Protein AF-A0A381Q030-F1 (afdb_monomer_lite)

Secondary structure (DSSP, 8-state):
----------------HHHHHHHHHHHHHHHHHHHHTHHHHHHHHHHHHHTTS--HHHHHHHS-HHHHHHHHHHHHHHHHHHT-SSHHHHHHHHHHHHHHHHHH-TT-EEEEEEEEEEEEEE-TTS-EEEEEEE-------TT----S-S---EEE--S-TTTTTTT--SB-TTSHHHHHHTT--TT-EEEEEEEE-EETTTEE-B--SSHHHHHHS-EEEEEEEEEEE----TT------PPP-----------------------------------EEEEES-SSEEESS-----HHHHHHHHHHHHHHHHHS--HHHHTTSSTT-EEEEEEEEEETTS-EEEEEEEEEES--HHHHHHHHHHHHS-PPPPPPTT--SSEEEEEEEEEEPP-GGG-HHHHHHHHHHHHTS-TTS-TT-----HHHHHHHHHHHHHHHHHHHHHHHHHHHHHT--TTS---TT--EEEEEEE-TTS-EEEEEEEE--S-HHHHHHHHHHHHH---PPPPGGG--SSPEEEEEEEE-

Radius of gyration: 33.46 Å; chains: 1; bounding box: 80×131×88 Å

Organism: NCBI:txid408172

Structure (mmCIF, N/CA/C/O backbone):
data_AF-A0A381Q030-F1
#
_entry.id   AF-A0A381Q030-F1
#
loop_
_atom_site.group_PDB
_atom_site.id
_atom_site.type_symbol
_atom_site.label_atom_id
_atom_site.label_alt_id
_atom_site.label_comp_id
_atom_site.label_asym_id
_atom_site.label_entity_id
_atom_site.label_seq_id
_atom_site.pdbx_PDB_ins_code
_atom_site.Cartn_x
_atom_site.Cartn_y
_atom_site.Cartn_z
_atom_site.occupancy
_atom_site.B_iso_or_equiv
_atom_site.auth_seq_id
_atom_site.auth_comp_id
_atom_site.auth_asym_id
_atom_site.auth_atom_id
_atom_site.pdbx_PDB_model_num
ATOM 1 N N . MET A 1 1 ? -40.659 -75.812 -49.552 1.00 35.00 1 MET A N 1
ATOM 2 C CA . MET A 1 1 ? -40.610 -76.811 -48.465 1.00 35.00 1 MET A CA 1
ATOM 3 C C . MET A 1 1 ? -40.720 -76.026 -47.161 1.00 35.00 1 MET A C 1
ATOM 5 O O . MET A 1 1 ? -39.861 -75.187 -46.950 1.00 35.00 1 MET A O 1
ATOM 9 N N . ILE A 1 2 ? -41.803 -76.249 -46.395 1.00 38.03 2 ILE A N 1
ATOM 10 C CA . ILE A 1 2 ? -42.141 -75.685 -45.058 1.00 38.03 2 ILE A CA 1
ATOM 11 C C . ILE A 1 2 ? -42.403 -74.155 -45.053 1.00 38.03 2 ILE A C 1
ATOM 13 O O . ILE A 1 2 ? -41.467 -73.373 -45.083 1.00 38.03 2 ILE A O 1
ATOM 17 N N . ILE A 1 3 ? -43.627 -73.691 -45.356 1.00 32.59 3 ILE A N 1
ATOM 18 C CA . ILE A 1 3 ? -44.826 -73.417 -44.505 1.00 32.59 3 ILE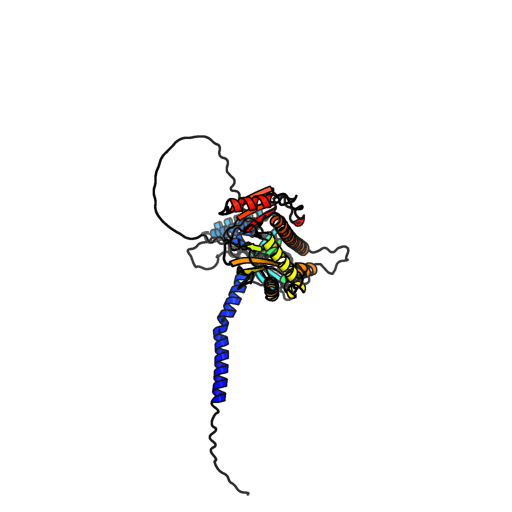 A CA 1
ATOM 19 C C . ILE A 1 3 ? -44.763 -72.057 -43.747 1.00 32.59 3 ILE A C 1
ATOM 21 O O . ILE A 1 3 ? -43.707 -71.731 -43.218 1.00 32.59 3 ILE A O 1
ATOM 25 N N . PRO A 1 4 ? -45.864 -71.259 -43.730 1.00 54.75 4 PRO A N 1
ATOM 26 C CA . PRO A 1 4 ? -45.884 -69.793 -43.578 1.00 54.75 4 PRO A CA 1
ATOM 27 C C . PRO A 1 4 ? -46.694 -69.289 -42.344 1.00 54.75 4 PRO A C 1
ATOM 29 O O . PRO A 1 4 ? -47.026 -70.085 -41.473 1.00 54.75 4 PRO A O 1
ATOM 32 N N . ALA A 1 5 ? -47.076 -67.995 -42.369 1.00 33.03 5 ALA A N 1
ATOM 33 C CA . ALA A 1 5 ? -47.870 -67.181 -41.412 1.00 33.03 5 ALA A CA 1
ATOM 34 C C . ALA A 1 5 ? -47.012 -66.495 -40.326 1.00 33.03 5 ALA A C 1
ATOM 36 O O . ALA A 1 5 ? -46.031 -67.060 -39.875 1.00 33.03 5 ALA A O 1
ATOM 37 N N . GLU A 1 6 ? -47.207 -65.235 -39.926 1.00 31.41 6 GLU A N 1
ATOM 38 C CA . GLU A 1 6 ? -48.436 -64.528 -39.528 1.00 31.41 6 GLU A CA 1
ATOM 39 C C . GLU A 1 6 ? -48.067 -63.022 -39.431 1.00 31.41 6 GLU A C 1
ATOM 41 O O . GLU A 1 6 ? -46.980 -62.666 -38.986 1.00 31.41 6 GLU A O 1
ATOM 46 N N . ASP A 1 7 ? -48.768 -62.124 -40.115 1.00 32.69 7 ASP A N 1
ATOM 47 C CA . ASP A 1 7 ? -49.902 -61.327 -39.625 1.00 32.69 7 ASP A CA 1
ATOM 48 C C . ASP A 1 7 ? -49.523 -60.013 -38.906 1.00 32.69 7 ASP A C 1
ATOM 50 O O . ASP A 1 7 ? -48.675 -59.921 -38.017 1.00 32.69 7 ASP A O 1
ATOM 54 N N . LYS A 1 8 ? -50.170 -58.944 -39.370 1.00 38.50 8 LYS A N 1
ATOM 55 C CA . LYS A 1 8 ? -49.974 -57.555 -38.963 1.00 38.50 8 LYS A CA 1
ATOM 56 C C . LYS A 1 8 ? -50.660 -57.325 -37.620 1.00 38.50 8 LYS A C 1
ATOM 58 O O . LYS A 1 8 ? -51.885 -57.338 -37.547 1.00 38.50 8 LYS A O 1
ATOM 63 N N . LYS A 1 9 ? -49.910 -56.915 -36.593 1.00 33.94 9 LYS A N 1
ATOM 64 C CA . LYS A 1 9 ? -50.495 -56.237 -35.425 1.00 33.94 9 LYS A CA 1
ATOM 65 C C . LYS A 1 9 ? -49.840 -54.885 -35.164 1.00 33.94 9 LYS A C 1
ATOM 67 O O . LYS A 1 9 ? -48.724 -54.767 -34.674 1.00 33.94 9 LYS A O 1
ATOM 72 N N . LYS A 1 10 ? -50.609 -53.857 -35.516 1.00 38.59 10 LYS A N 1
ATOM 73 C CA . LYS A 1 10 ? -50.442 -52.439 -35.199 1.00 38.59 10 LYS A CA 1
ATOM 74 C C . LYS A 1 10 ? -50.415 -52.283 -33.671 1.00 38.59 10 LYS A C 1
ATOM 76 O O . LYS A 1 10 ? -51.416 -52.573 -33.019 1.00 38.59 10 LYS A O 1
ATOM 81 N N . LYS A 1 11 ? -49.291 -51.841 -33.101 1.00 33.16 11 LYS A N 1
ATOM 82 C CA . LYS A 1 11 ? -49.196 -51.432 -31.692 1.00 33.16 11 LYS A CA 1
ATOM 83 C C . LYS A 1 11 ? -48.883 -49.940 -31.661 1.00 33.16 11 LYS A C 1
ATOM 85 O O . LYS A 1 11 ? -47.796 -49.513 -32.027 1.00 33.16 11 LYS A O 1
ATOM 90 N N . THR A 1 12 ? -49.897 -49.158 -31.318 1.00 38.28 12 THR A N 1
ATOM 91 C CA . THR A 1 12 ? -49.814 -47.721 -31.073 1.00 38.28 12 THR A CA 1
ATOM 92 C C . THR A 1 12 ? -49.020 -47.518 -29.785 1.00 38.28 12 THR A C 1
ATOM 94 O O . THR A 1 12 ? -49.489 -47.898 -28.714 1.00 38.28 12 THR A O 1
ATOM 97 N N . GLU A 1 13 ? -47.809 -46.981 -29.884 1.00 39.38 13 GLU A N 1
ATOM 98 C CA . GLU A 1 13 ? -46.992 -46.637 -28.722 1.00 39.38 13 GLU A CA 1
ATOM 99 C C . GLU A 1 13 ? -47.343 -45.206 -28.297 1.00 39.38 13 GLU A C 1
ATOM 101 O O . GLU A 1 13 ? -47.098 -44.234 -29.013 1.00 39.38 13 GLU A O 1
ATOM 106 N N . ILE A 1 14 ? -48.035 -45.091 -27.164 1.00 41.75 14 ILE A N 1
ATOM 107 C CA . ILE A 1 14 ? -48.399 -43.818 -26.544 1.00 41.75 14 ILE A CA 1
ATOM 108 C C . ILE A 1 14 ? -47.114 -43.244 -25.946 1.00 41.75 14 ILE A C 1
ATOM 110 O O . ILE A 1 14 ? -46.619 -43.732 -24.934 1.00 41.75 14 ILE A O 1
ATOM 114 N N . MET A 1 15 ? -46.558 -42.233 -26.610 1.00 41.88 15 MET A N 1
ATOM 115 C CA . MET A 1 15 ? -45.352 -41.538 -26.174 1.00 41.88 15 MET A CA 1
ATOM 116 C C . MET A 1 15 ? -45.624 -40.815 -24.846 1.00 41.88 15 MET A C 1
ATOM 118 O O . MET A 1 15 ? -46.504 -39.957 -24.755 1.00 41.88 15 MET A O 1
ATOM 122 N N . ASP A 1 16 ? -44.880 -41.197 -23.810 1.00 49.66 16 ASP A N 1
ATOM 123 C CA . ASP A 1 16 ? -45.027 -40.719 -22.438 1.00 49.66 16 ASP A CA 1
ATOM 124 C C . ASP A 1 16 ? -44.691 -39.217 -22.338 1.00 49.66 16 ASP A C 1
ATOM 126 O O . ASP A 1 16 ? -43.534 -38.790 -22.249 1.00 49.66 16 ASP A O 1
ATOM 130 N N . THR A 1 17 ? -45.737 -38.389 -22.390 1.00 50.97 17 THR A N 1
ATOM 131 C CA . THR A 1 17 ? -45.658 -36.915 -22.380 1.00 50.97 17 THR A CA 1
ATOM 132 C C . THR A 1 17 ? -44.972 -36.344 -21.134 1.00 50.97 17 THR A C 1
ATOM 134 O O . THR A 1 17 ? -44.535 -35.191 -21.133 1.00 50.97 17 THR A O 1
ATOM 137 N N . THR A 1 18 ? -44.830 -37.146 -20.080 1.00 53.47 18 THR A N 1
ATOM 138 C CA . THR A 1 18 ? -44.188 -36.772 -18.818 1.00 53.47 18 THR A CA 1
ATOM 139 C C . THR A 1 18 ? -42.663 -36.721 -18.936 1.00 53.47 18 THR A C 1
ATOM 141 O O . THR A 1 18 ? -42.027 -35.845 -18.344 1.00 53.47 18 THR A O 1
ATOM 144 N N . SER A 1 19 ? -42.072 -37.604 -19.747 1.00 52.31 19 SER A N 1
ATOM 145 C CA . SER A 1 19 ? -40.623 -37.645 -19.992 1.00 52.31 19 SER A CA 1
ATOM 146 C C . SER A 1 19 ? -40.177 -36.499 -20.905 1.00 52.31 19 SER A C 1
ATOM 148 O O . SER A 1 19 ? -39.221 -35.786 -20.597 1.00 52.31 19 SER A O 1
ATOM 150 N N . LEU A 1 20 ? -40.956 -36.215 -21.957 1.00 59.31 20 LEU A N 1
ATOM 151 C CA . LEU A 1 20 ? -40.690 -35.091 -22.862 1.00 59.31 20 LEU A CA 1
ATOM 152 C C . LEU A 1 20 ? -40.740 -33.736 -22.139 1.00 59.31 20 LEU A C 1
ATOM 154 O O . LEU A 1 20 ? -39.894 -32.879 -22.384 1.00 59.31 20 LEU A O 1
ATOM 158 N N . LYS A 1 21 ? -41.688 -33.548 -21.210 1.00 60.94 21 LYS A N 1
ATOM 159 C CA . LYS A 1 21 ? -41.791 -32.317 -20.406 1.00 60.94 21 LYS A CA 1
ATOM 160 C C . LYS A 1 21 ? -40.601 -32.128 -19.466 1.00 60.94 21 LYS A C 1
ATOM 162 O O . LYS A 1 21 ? -40.145 -31.000 -19.311 1.00 60.94 21 LYS A O 1
ATOM 167 N N . LYS A 1 22 ? -40.073 -33.206 -18.871 1.00 61.47 22 LYS A N 1
ATOM 168 C CA . LYS A 1 22 ? -38.863 -33.137 -18.032 1.00 61.47 22 LYS A CA 1
ATOM 169 C C . LYS A 1 22 ? -37.634 -32.762 -18.851 1.00 61.47 22 LYS A C 1
ATOM 171 O O . LYS A 1 22 ? -36.909 -31.867 -18.435 1.00 61.47 22 LYS A O 1
ATOM 176 N N . ILE A 1 23 ? -37.454 -33.377 -20.021 1.00 70.19 23 ILE A N 1
ATOM 177 C CA . ILE A 1 23 ? -36.337 -33.070 -20.926 1.00 70.19 23 ILE A CA 1
ATOM 178 C C . ILE A 1 23 ? -36.412 -31.606 -21.374 1.00 70.19 23 ILE A C 1
ATOM 180 O O . ILE A 1 23 ? -35.424 -30.882 -21.258 1.00 70.19 23 ILE A O 1
ATOM 184 N N . PHE A 1 24 ? -37.599 -31.138 -21.772 1.00 71.38 24 PHE A N 1
ATOM 185 C CA . PHE A 1 24 ? -37.810 -29.753 -22.196 1.00 71.38 24 PHE A CA 1
ATOM 186 C C . PHE A 1 24 ? -37.561 -28.745 -21.063 1.00 71.38 24 PHE A C 1
ATOM 188 O O . PHE A 1 24 ? -36.933 -27.709 -21.278 1.00 71.38 24 PHE A O 1
ATOM 195 N N . LEU A 1 25 ? -37.990 -29.066 -19.836 1.00 70.81 25 LEU A N 1
ATOM 196 C CA . LEU A 1 25 ? -37.744 -28.230 -18.661 1.00 70.81 25 LEU A CA 1
ATOM 197 C C . LEU A 1 25 ? -36.251 -28.182 -18.313 1.00 70.81 25 LEU A C 1
ATOM 199 O O . LEU A 1 25 ? -35.738 -27.105 -18.029 1.00 70.81 25 LEU A O 1
ATOM 203 N N . THR A 1 26 ? -35.531 -29.307 -18.397 1.00 68.25 26 THR A N 1
ATOM 204 C CA . THR A 1 26 ? -34.079 -29.341 -18.154 1.00 68.25 26 THR A CA 1
ATOM 205 C C . THR A 1 26 ? -33.288 -28.574 -19.208 1.00 68.25 26 THR A C 1
ATOM 207 O O . THR A 1 26 ? -32.360 -27.850 -18.853 1.00 68.25 26 THR A O 1
ATOM 210 N N . THR A 1 27 ? -33.675 -28.655 -20.486 1.00 71.31 27 THR A N 1
ATOM 211 C CA . THR A 1 27 ? -33.034 -27.873 -21.553 1.00 71.31 27 THR A CA 1
ATOM 212 C C . THR A 1 27 ? -33.330 -26.383 -21.419 1.00 71.31 27 THR A C 1
ATOM 214 O O . THR A 1 27 ? -32.440 -25.571 -21.646 1.00 71.31 27 THR A O 1
ATOM 217 N N . LEU A 1 28 ? -34.541 -26.013 -20.989 1.00 69.62 28 LEU A N 1
ATOM 218 C CA . LEU A 1 28 ? -34.912 -24.619 -20.739 1.00 69.62 28 LEU A CA 1
ATOM 219 C C . LEU A 1 28 ? -34.155 -24.039 -19.534 1.00 69.62 28 LEU A C 1
ATOM 221 O O . LEU A 1 28 ? -33.728 -22.890 -19.579 1.00 69.62 28 LEU A O 1
ATOM 225 N N . LEU A 1 29 ? -33.938 -24.837 -18.483 1.00 64.69 29 LEU A N 1
ATOM 226 C CA . LEU A 1 29 ? -33.184 -24.420 -17.297 1.00 64.69 29 LEU A CA 1
ATOM 227 C C . LEU A 1 29 ? -31.695 -24.222 -17.616 1.00 64.69 29 LEU A C 1
ATOM 229 O O . LEU A 1 29 ? -31.119 -23.212 -17.221 1.00 64.69 29 LEU A O 1
ATOM 233 N N . LEU A 1 30 ? -31.101 -25.125 -18.404 1.00 61.66 30 LEU A N 1
ATOM 234 C CA . LEU A 1 30 ? -29.734 -24.988 -18.922 1.00 61.66 30 LEU A CA 1
ATOM 235 C C . LEU A 1 30 ? -29.584 -23.755 -19.824 1.00 61.66 30 LEU A C 1
ATOM 237 O O . LEU A 1 30 ? -28.620 -23.007 -19.675 1.00 61.66 30 LEU A O 1
ATOM 241 N N . LEU A 1 31 ? -30.552 -23.494 -20.709 1.00 59.19 31 LEU A N 1
ATOM 242 C CA . LEU A 1 31 ? -30.544 -22.304 -21.565 1.00 59.19 31 LEU A CA 1
ATOM 243 C C . LEU A 1 31 ? -30.698 -21.010 -20.742 1.00 59.19 31 LEU A C 1
ATOM 245 O O . LEU A 1 31 ? -29.995 -20.036 -20.999 1.00 59.19 31 LEU A O 1
ATOM 249 N N . CYS A 1 32 ? -31.546 -21.008 -19.706 1.00 54.78 32 CYS A N 1
ATOM 250 C CA . CYS A 1 32 ? -31.659 -19.892 -18.761 1.00 54.78 32 CYS A CA 1
ATOM 251 C C . CYS A 1 32 ? -30.355 -19.649 -17.990 1.00 54.78 32 CYS A C 1
ATOM 253 O O . CYS A 1 32 ? -29.989 -18.494 -17.797 1.00 54.78 32 CYS A O 1
ATOM 255 N N . CYS A 1 33 ? -29.611 -20.690 -17.603 1.00 55.38 33 CYS A N 1
ATOM 256 C CA . CYS A 1 33 ? -28.286 -20.512 -17.004 1.00 55.38 33 CYS A CA 1
ATOM 257 C C . CYS A 1 33 ? -27.315 -19.822 -17.979 1.00 55.38 33 CYS A C 1
ATOM 259 O O . CYS A 1 33 ? -26.654 -18.867 -17.591 1.00 55.38 33 CYS A O 1
ATOM 261 N N . PHE A 1 34 ? -27.290 -20.196 -19.262 1.00 52.28 34 PHE A N 1
ATOM 262 C CA . PHE A 1 34 ? -26.419 -19.534 -20.247 1.00 52.28 34 PHE A CA 1
ATOM 263 C C . PHE A 1 34 ? -26.822 -18.085 -20.574 1.00 52.28 34 PHE A C 1
ATOM 265 O O . PHE A 1 34 ? -25.953 -17.277 -20.897 1.00 52.28 34 PHE A O 1
ATOM 272 N N . VAL A 1 35 ? -28.107 -17.729 -20.457 1.00 53.53 35 VAL A N 1
ATOM 273 C CA . VAL A 1 35 ? -28.606 -16.367 -20.737 1.00 53.53 35 VAL A CA 1
ATOM 274 C C . VAL A 1 35 ? -28.556 -15.449 -19.501 1.00 53.53 35 VAL A C 1
ATOM 276 O O . VAL A 1 35 ? -28.400 -14.241 -19.663 1.00 53.53 35 VAL A O 1
ATOM 279 N N . PHE A 1 36 ? -28.608 -15.987 -18.273 1.00 42.50 36 PHE A N 1
ATOM 280 C CA . PHE A 1 36 ? -28.546 -15.202 -17.023 1.00 42.50 36 PHE A CA 1
ATOM 281 C C . PHE A 1 36 ? -27.178 -15.207 -16.311 1.00 42.50 36 PHE A C 1
ATOM 283 O O . PHE A 1 36 ? -26.940 -14.359 -15.451 1.00 42.50 36 PHE A O 1
ATOM 290 N N . SER A 1 37 ? -26.235 -16.075 -16.689 1.00 45.44 37 SER A N 1
ATOM 291 C CA . SER A 1 37 ? -24.840 -16.009 -16.218 1.00 45.44 37 SER A CA 1
ATOM 292 C C . SER A 1 37 ? -23.950 -14.876 -16.776 1.00 45.44 37 SER A C 1
ATOM 294 O O . SER A 1 37 ? -22.937 -14.600 -16.124 1.00 45.44 37 SER A O 1
ATOM 296 N N . PRO A 1 38 ? -24.257 -14.156 -17.883 1.00 45.09 38 PRO A N 1
ATOM 297 C CA . PRO A 1 38 ? -23.386 -13.079 -18.356 1.00 45.09 38 PRO A CA 1
ATOM 298 C C . PRO A 1 38 ? -23.269 -11.922 -17.366 1.00 45.09 38 PRO A C 1
ATOM 300 O O . PRO A 1 38 ? -22.226 -11.291 -17.325 1.00 45.09 38 PRO A O 1
ATOM 303 N N . ALA A 1 39 ? -24.295 -11.657 -16.548 1.00 41.22 39 ALA A N 1
ATOM 304 C CA . ALA A 1 39 ? -24.304 -10.519 -15.624 1.00 41.22 39 ALA A CA 1
ATOM 305 C C . ALA A 1 39 ? -23.405 -10.730 -14.389 1.00 41.22 39 ALA A C 1
ATOM 307 O O . ALA A 1 39 ? -22.778 -9.791 -13.903 1.00 41.22 39 ALA A O 1
ATOM 308 N N . ALA A 1 40 ? -23.301 -11.968 -13.896 1.00 37.62 40 ALA A N 1
ATOM 309 C CA . ALA A 1 40 ? -22.410 -12.300 -12.783 1.00 37.62 40 ALA A CA 1
ATOM 310 C C . ALA A 1 40 ? -20.948 -12.403 -13.248 1.00 37.62 40 ALA A C 1
ATOM 312 O O . ALA A 1 40 ? -20.040 -11.933 -12.561 1.00 37.62 40 ALA A O 1
ATOM 313 N N . TRP A 1 41 ? -20.715 -12.955 -14.446 1.00 31.92 41 TRP A N 1
ATOM 314 C CA . TRP A 1 41 ? -19.385 -12.973 -15.060 1.00 31.92 41 TRP A CA 1
ATOM 315 C C . TRP A 1 41 ? -18.940 -11.590 -15.542 1.00 31.92 41 TRP A C 1
ATOM 317 O O . TRP A 1 41 ? -17.767 -11.270 -15.383 1.00 31.92 41 TRP A O 1
ATOM 327 N N . SER A 1 42 ? -19.839 -10.732 -16.037 1.00 36.12 42 SER A N 1
ATOM 328 C CA . SER A 1 42 ? -19.496 -9.355 -16.413 1.00 36.12 42 SER A CA 1
ATOM 329 C C . SER A 1 42 ? -19.153 -8.504 -15.197 1.00 36.12 42 SER A C 1
ATOM 331 O O . SER A 1 42 ? -18.186 -7.759 -15.254 1.00 36.12 42 SER A O 1
ATOM 333 N N . GLN A 1 43 ? -19.850 -8.658 -14.067 1.00 37.09 43 GLN A N 1
ATOM 334 C CA . GLN A 1 43 ? -19.494 -7.960 -12.825 1.00 37.09 43 GLN A CA 1
ATOM 335 C C . GLN A 1 43 ? -18.164 -8.442 -12.235 1.00 37.09 43 GLN A C 1
ATOM 337 O O . GLN A 1 43 ? -17.416 -7.643 -11.669 1.00 37.09 43 GLN A O 1
ATOM 342 N N . GLN A 1 44 ? -17.845 -9.732 -12.361 1.00 32.50 44 GLN A N 1
ATOM 343 C CA . GLN A 1 44 ? -16.572 -10.282 -11.894 1.00 32.50 44 GLN A CA 1
ATOM 344 C C . GLN A 1 44 ? -15.411 -9.900 -12.826 1.00 32.50 44 GLN A C 1
ATOM 346 O O . GLN A 1 44 ? -14.335 -9.565 -12.330 1.00 32.50 44 GLN A O 1
ATOM 351 N N . LEU A 1 45 ? -15.654 -9.845 -14.142 1.00 31.61 45 LEU A N 1
ATOM 352 C CA . LEU A 1 45 ? -14.711 -9.344 -15.145 1.00 31.61 45 LEU A CA 1
ATOM 353 C C . LEU A 1 45 ? -14.514 -7.825 -15.019 1.00 31.61 45 LEU A C 1
ATOM 355 O O . LEU A 1 45 ? -13.390 -7.349 -15.072 1.00 31.61 45 LEU A O 1
ATOM 359 N N . GLU A 1 46 ? -15.567 -7.048 -14.758 1.00 31.16 46 GLU A N 1
ATOM 360 C CA . GLU A 1 46 ? -15.456 -5.615 -14.460 1.00 31.16 46 GLU A CA 1
ATOM 361 C C . GLU A 1 46 ? -14.688 -5.364 -13.160 1.00 31.16 46 GLU A C 1
ATOM 363 O O . GLU A 1 46 ? -13.876 -4.443 -13.107 1.00 31.16 46 GLU A O 1
ATOM 368 N N . LYS A 1 47 ? -14.892 -6.177 -12.114 1.00 32.06 47 LYS A N 1
ATOM 369 C CA . LYS A 1 47 ? -14.111 -6.083 -10.868 1.00 32.06 47 LYS A CA 1
ATOM 370 C C . LYS A 1 47 ? -12.648 -6.492 -11.067 1.00 32.06 47 LYS A C 1
ATOM 372 O O . LYS A 1 47 ? -11.774 -5.858 -10.477 1.00 32.06 47 LYS A O 1
ATOM 377 N N . SER A 1 48 ? -12.352 -7.495 -11.899 1.00 32.78 48 SER A N 1
ATOM 378 C CA . SER A 1 48 ? -10.967 -7.879 -12.216 1.00 32.78 48 SER A CA 1
ATOM 379 C C . SER A 1 48 ? -10.277 -6.873 -13.139 1.00 32.78 48 SER A C 1
ATOM 381 O O . SER A 1 48 ? -9.107 -6.571 -12.933 1.00 32.78 48 SER A O 1
ATOM 383 N N . VAL A 1 49 ? -10.996 -6.289 -14.102 1.00 33.22 49 VAL A N 1
ATOM 384 C CA . VAL A 1 49 ? -10.479 -5.253 -15.013 1.00 33.22 49 VAL A CA 1
ATOM 385 C C . VAL A 1 49 ? -10.297 -3.917 -14.282 1.00 33.22 49 VAL A C 1
ATOM 387 O O . VAL A 1 49 ? -9.278 -3.256 -14.479 1.00 33.22 49 VAL A O 1
ATOM 390 N N . ARG A 1 50 ? -11.188 -3.542 -13.350 1.00 34.62 50 ARG A N 1
ATOM 391 C CA . ARG A 1 50 ? -10.965 -2.382 -12.460 1.00 34.62 50 ARG A CA 1
ATOM 392 C C . ARG A 1 50 ? -9.754 -2.570 -11.545 1.00 34.62 50 ARG A C 1
ATOM 394 O O . ARG A 1 50 ? -9.056 -1.600 -11.287 1.00 34.62 50 ARG A O 1
ATOM 401 N N . LYS A 1 51 ? -9.434 -3.803 -11.128 1.00 40.75 51 LYS A N 1
ATOM 402 C CA . LYS A 1 51 ? -8.177 -4.107 -10.414 1.00 40.75 51 LYS A CA 1
ATOM 403 C C . LYS A 1 51 ? -6.914 -3.848 -11.253 1.00 40.75 51 LYS A C 1
ATOM 405 O O . LYS A 1 51 ? -5.846 -3.697 -10.673 1.00 40.75 51 LYS A O 1
ATOM 410 N N . THR A 1 52 ? -7.024 -3.777 -12.585 1.00 45.97 52 THR A N 1
ATOM 411 C CA . THR A 1 52 ? -5.883 -3.556 -13.498 1.00 45.97 52 THR A CA 1
ATOM 412 C C . THR A 1 52 ? -5.714 -2.118 -13.982 1.00 45.97 52 THR A C 1
ATOM 414 O O . THR A 1 52 ? -4.680 -1.808 -14.561 1.00 45.97 52 THR A O 1
ATOM 417 N N . ASN A 1 53 ? -6.675 -1.223 -13.739 1.00 56.25 53 ASN A N 1
ATOM 418 C CA . ASN A 1 53 ? -6.570 0.182 -14.134 1.00 56.25 53 ASN A CA 1
ATOM 419 C C . ASN A 1 53 ? -6.769 1.074 -12.915 1.00 56.25 53 ASN A C 1
ATOM 421 O O . ASN A 1 53 ? -7.885 1.279 -12.443 1.00 56.25 53 ASN A O 1
ATOM 425 N N . TYR A 1 54 ? -5.658 1.591 -12.404 1.00 63.94 54 TYR A N 1
ATOM 426 C CA . TYR A 1 54 ? -5.661 2.529 -11.294 1.00 63.94 54 TYR A CA 1
ATOM 427 C C . TYR A 1 54 ? -6.235 3.884 -11.711 1.00 63.94 54 TYR A C 1
ATOM 429 O O . TYR A 1 54 ? -6.071 4.306 -12.857 1.00 63.94 54 TYR A O 1
ATOM 437 N N . ALA A 1 55 ? -6.891 4.571 -10.769 1.00 64.00 55 ALA A N 1
ATOM 438 C CA . ALA A 1 55 ? -7.421 5.904 -11.021 1.00 64.00 55 ALA A CA 1
ATOM 439 C C . ALA A 1 55 ? -6.278 6.868 -11.423 1.00 64.00 55 ALA A C 1
ATOM 441 O O . ALA A 1 55 ? -5.183 6.783 -10.842 1.00 64.00 55 ALA A O 1
ATOM 442 N N . PRO A 1 56 ? -6.495 7.769 -12.403 1.00 66.69 56 PRO A N 1
ATOM 443 C CA . PRO A 1 56 ? -5.450 8.647 -12.933 1.00 66.69 56 PRO A CA 1
ATOM 444 C C . PRO A 1 56 ? -4.755 9.487 -11.856 1.00 66.69 56 PRO A C 1
ATOM 446 O O . PRO A 1 56 ? -3.551 9.735 -11.943 1.00 66.69 56 PRO A O 1
ATOM 449 N N . GLU A 1 57 ? -5.481 9.887 -10.811 1.00 64.25 57 GLU A N 1
ATOM 450 C CA . GLU A 1 57 ? -4.957 10.682 -9.700 1.00 64.25 57 GLU A CA 1
ATOM 451 C C . GLU A 1 57 ? -3.929 9.906 -8.869 1.00 64.25 57 GLU A C 1
ATOM 453 O O . GLU A 1 57 ? -2.924 10.476 -8.438 1.00 64.25 57 GLU A O 1
ATOM 458 N N . ILE A 1 58 ? -4.139 8.600 -8.676 1.00 65.75 58 ILE A N 1
ATOM 459 C CA . ILE A 1 58 ? -3.214 7.756 -7.910 1.00 65.75 58 ILE A CA 1
ATOM 460 C C . ILE A 1 58 ? -1.931 7.537 -8.699 1.00 65.75 58 ILE A C 1
ATOM 462 O O . ILE A 1 58 ? -0.835 7.716 -8.168 1.00 65.75 58 ILE A O 1
ATOM 466 N N . LEU A 1 59 ? -2.066 7.197 -9.984 1.00 70.56 59 LEU A N 1
ATOM 467 C CA . LEU A 1 59 ? -0.921 7.045 -10.877 1.00 70.56 59 LEU A CA 1
ATOM 468 C C . LEU A 1 59 ? -0.116 8.345 -10.918 1.00 70.56 59 LEU A C 1
ATOM 470 O O . LEU A 1 59 ? 1.103 8.320 -10.763 1.00 70.56 59 LEU A O 1
ATOM 474 N N . ARG A 1 60 ? -0.791 9.494 -11.006 1.00 70.31 60 ARG A N 1
ATOM 475 C CA . ARG A 1 60 ? -0.158 10.816 -10.957 1.00 70.31 60 ARG A CA 1
ATOM 476 C C . ARG A 1 60 ? 0.629 11.070 -9.675 1.00 70.31 60 ARG A C 1
ATOM 478 O O . ARG A 1 60 ? 1.680 11.700 -9.746 1.00 70.31 60 ARG A O 1
ATOM 485 N N . ALA A 1 61 ? 0.135 10.614 -8.528 1.00 67.12 61 ALA A N 1
ATOM 486 C CA . ALA A 1 61 ? 0.833 10.760 -7.253 1.00 67.12 61 ALA A CA 1
ATOM 487 C C . ALA A 1 61 ? 2.074 9.858 -7.147 1.00 67.12 61 ALA A C 1
ATOM 489 O O . ALA A 1 61 ? 3.025 10.200 -6.445 1.00 67.12 61 ALA A O 1
ATOM 490 N N . MET A 1 62 ? 2.069 8.713 -7.834 1.00 75.19 62 MET A N 1
ATOM 491 C CA . MET A 1 62 ? 3.141 7.722 -7.749 1.00 75.19 62 MET A CA 1
ATOM 492 C C . MET A 1 62 ? 4.232 7.902 -8.816 1.00 75.19 62 MET A C 1
ATOM 494 O O . MET A 1 62 ? 5.376 7.512 -8.583 1.00 75.19 62 MET A O 1
ATOM 498 N N . ILE A 1 63 ? 3.911 8.481 -9.979 1.00 83.12 63 ILE A N 1
ATOM 499 C CA . ILE A 1 63 ? 4.886 8.721 -11.052 1.00 83.12 63 ILE A CA 1
ATOM 500 C C . ILE A 1 63 ? 5.988 9.661 -10.552 1.00 83.12 63 ILE A C 1
ATOM 502 O O . ILE A 1 63 ? 5.730 10.755 -10.048 1.00 83.12 63 ILE A O 1
ATOM 506 N N . THR A 1 64 ? 7.244 9.253 -10.734 1.00 84.94 64 THR A N 1
ATOM 507 C CA . THR A 1 64 ? 8.388 10.082 -10.338 1.00 84.94 64 THR A CA 1
ATOM 508 C C . THR A 1 64 ? 8.444 11.374 -11.155 1.00 84.94 64 THR A C 1
ATOM 510 O O . THR A 1 64 ? 8.168 11.377 -12.356 1.00 84.94 64 THR A O 1
ATOM 513 N N . GLU A 1 65 ? 8.888 12.476 -10.538 1.00 83.62 65 GLU A N 1
ATOM 514 C CA . GLU A 1 65 ? 9.036 13.770 -11.228 1.00 83.62 65 GLU A CA 1
ATOM 515 C C . GLU A 1 65 ? 9.891 13.638 -12.499 1.00 83.62 65 GLU A C 1
ATOM 517 O O . GLU A 1 65 ? 9.568 14.198 -13.544 1.00 83.62 65 GLU A O 1
ATOM 522 N N . LYS A 1 66 ? 10.952 12.828 -12.431 1.00 88.50 66 LYS A N 1
ATOM 523 C CA . LYS A 1 66 ? 11.839 12.560 -13.563 1.00 88.50 66 LYS A CA 1
ATOM 524 C C . LYS A 1 66 ? 11.128 11.816 -14.699 1.00 88.50 66 LYS A C 1
ATOM 526 O O . LYS A 1 66 ? 11.278 12.214 -15.851 1.00 88.50 66 LYS A O 1
ATOM 531 N N . GLN A 1 67 ? 10.353 10.771 -14.390 1.00 91.81 67 GLN A N 1
ATOM 532 C CA . GLN A 1 67 ? 9.547 10.060 -15.388 1.00 91.81 67 GLN A CA 1
ATOM 533 C C . GLN A 1 67 ? 8.537 11.006 -16.041 1.00 91.81 67 GLN A C 1
ATOM 535 O O . GLN A 1 67 ? 8.451 11.048 -17.265 1.00 91.81 67 GLN A O 1
ATOM 540 N N . GLN A 1 68 ? 7.824 11.802 -15.243 1.00 88.38 68 GLN A N 1
ATOM 541 C CA . GLN A 1 68 ? 6.821 12.740 -15.742 1.00 88.38 68 GLN A CA 1
ATOM 542 C C . GLN A 1 68 ? 7.428 13.780 -16.693 1.00 88.38 68 GLN A C 1
ATOM 544 O O . GLN A 1 68 ? 6.890 14.003 -17.775 1.00 88.38 68 GLN A O 1
ATOM 549 N N . ILE A 1 69 ? 8.556 14.395 -16.314 1.00 89.62 69 ILE A N 1
ATOM 550 C CA . ILE A 1 69 ? 9.266 15.370 -17.157 1.00 89.62 69 ILE A CA 1
ATOM 551 C C . ILE A 1 69 ? 9.659 14.729 -18.489 1.00 89.62 69 ILE A C 1
ATOM 553 O O . ILE A 1 69 ? 9.396 15.300 -19.543 1.00 89.62 69 ILE A O 1
ATOM 557 N N . ILE A 1 70 ? 10.253 13.534 -18.454 1.00 92.56 70 ILE A N 1
ATOM 558 C CA . ILE A 1 70 ? 10.711 12.862 -19.672 1.00 92.56 70 ILE A CA 1
ATOM 559 C C . ILE A 1 70 ? 9.526 12.492 -20.569 1.00 92.56 70 ILE A C 1
ATOM 561 O O . ILE A 1 70 ? 9.547 12.844 -21.745 1.00 92.56 70 ILE A O 1
ATOM 565 N N . MET A 1 71 ? 8.490 11.837 -20.038 1.00 91.56 71 MET A N 1
ATOM 566 C CA . MET A 1 71 ? 7.343 11.394 -20.844 1.00 91.56 71 MET A CA 1
ATOM 567 C C . MET A 1 71 ? 6.589 12.569 -21.470 1.00 91.56 71 MET A C 1
ATOM 569 O O . MET A 1 71 ? 6.302 12.542 -22.666 1.00 91.56 71 MET A O 1
ATOM 573 N N . ASN A 1 72 ? 6.340 13.633 -20.704 1.00 89.06 72 ASN A N 1
ATOM 574 C CA . ASN A 1 72 ? 5.637 14.809 -21.213 1.00 89.06 72 ASN A CA 1
ATOM 575 C C . ASN A 1 72 ? 6.438 15.512 -22.315 1.00 89.06 72 ASN A C 1
ATOM 577 O O . ASN A 1 72 ? 5.894 15.832 -23.369 1.00 89.06 72 ASN A O 1
ATOM 581 N N . THR A 1 73 ? 7.741 15.717 -22.111 1.00 91.31 73 THR A N 1
ATOM 582 C CA . THR A 1 73 ? 8.578 16.379 -23.117 1.00 91.31 73 THR A CA 1
ATOM 583 C C . THR A 1 73 ? 8.789 15.504 -24.359 1.00 91.31 73 THR A C 1
ATOM 585 O O . THR A 1 73 ? 8.858 16.033 -25.468 1.00 91.31 73 THR A O 1
ATOM 588 N N . LEU A 1 74 ? 8.839 14.172 -24.230 1.00 93.06 74 LEU A N 1
ATOM 589 C CA . LEU A 1 74 ? 8.847 13.286 -25.400 1.00 93.06 74 LEU A CA 1
ATOM 590 C C . LEU A 1 74 ? 7.542 13.395 -26.204 1.00 93.06 74 LEU A C 1
ATOM 592 O O . LEU A 1 74 ? 7.607 13.503 -27.429 1.00 93.06 74 LEU A O 1
ATOM 596 N N . ALA A 1 75 ? 6.386 13.467 -25.537 1.00 90.88 75 ALA A N 1
ATOM 597 C CA . ALA A 1 75 ? 5.102 13.689 -26.202 1.00 90.88 75 ALA A CA 1
ATOM 598 C C . ALA A 1 75 ? 5.054 15.046 -26.934 1.00 90.88 75 ALA A C 1
ATOM 600 O O . ALA A 1 75 ? 4.561 15.136 -28.060 1.00 90.88 75 ALA A O 1
ATOM 601 N N . GLU A 1 76 ? 5.626 16.102 -26.346 1.00 90.81 76 GLU A N 1
ATOM 602 C CA . GLU A 1 76 ? 5.768 17.409 -27.003 1.00 90.81 76 GLU A CA 1
ATOM 603 C C . GLU A 1 76 ? 6.645 17.333 -28.261 1.00 90.81 76 GLU A C 1
ATOM 605 O O . GLU A 1 76 ? 6.292 17.906 -29.298 1.00 90.81 76 GLU A O 1
ATOM 610 N N . PHE A 1 77 ? 7.775 16.617 -28.201 1.00 93.31 77 PHE A N 1
ATOM 611 C CA . PHE A 1 77 ? 8.627 16.401 -29.371 1.00 93.31 77 PHE A CA 1
ATOM 612 C C . PHE A 1 77 ? 7.899 15.625 -30.469 1.00 93.31 77 PHE A C 1
ATOM 614 O O . PHE A 1 77 ? 8.017 16.004 -31.635 1.00 93.31 77 PHE A O 1
ATOM 621 N N . ALA A 1 78 ? 7.124 14.599 -30.119 1.00 91.88 78 ALA A N 1
ATOM 622 C CA . ALA A 1 78 ? 6.323 13.830 -31.067 1.00 91.88 78 ALA A CA 1
ATOM 623 C C . ALA A 1 78 ? 5.268 14.703 -31.765 1.00 91.88 78 ALA A C 1
ATOM 625 O O . ALA A 1 78 ? 5.177 14.711 -32.996 1.00 91.88 78 ALA A O 1
ATOM 626 N N . ALA A 1 79 ? 4.540 15.525 -31.002 1.00 90.69 79 ALA A N 1
ATOM 627 C CA . ALA A 1 79 ? 3.556 16.458 -31.547 1.00 90.69 79 ALA A CA 1
ATOM 628 C C . ALA A 1 79 ? 4.199 17.480 -32.506 1.00 90.69 79 ALA A C 1
ATOM 630 O O . ALA A 1 79 ? 3.714 17.695 -33.621 1.00 90.69 79 ALA A O 1
ATOM 631 N N . GLN A 1 80 ? 5.334 18.072 -32.116 1.00 91.44 80 GLN A N 1
ATOM 632 C CA . GLN A 1 80 ? 6.085 19.005 -32.967 1.00 91.44 80 GLN A CA 1
ATOM 633 C C . GLN A 1 80 ? 6.659 18.320 -34.214 1.00 91.44 80 GLN A C 1
ATOM 635 O O . GLN A 1 80 ? 6.685 18.917 -35.294 1.00 91.44 80 GLN A O 1
ATOM 640 N N . TYR A 1 81 ? 7.111 17.072 -34.086 1.00 92.56 81 TYR A N 1
ATOM 641 C CA . TYR A 1 81 ? 7.622 16.277 -35.199 1.00 92.56 81 TYR A CA 1
ATOM 642 C C . TYR A 1 81 ? 6.520 16.001 -36.222 1.00 92.56 81 TYR A C 1
ATOM 644 O O . TYR A 1 81 ? 6.729 16.220 -37.418 1.00 92.56 81 TYR A O 1
ATOM 652 N N . LYS A 1 82 ? 5.325 15.609 -35.764 1.00 90.44 82 LYS A N 1
ATOM 653 C CA . LYS A 1 82 ? 4.165 15.367 -36.629 1.00 90.44 82 LYS A CA 1
ATOM 654 C C . LYS A 1 82 ? 3.715 16.638 -37.356 1.00 90.44 82 LYS A C 1
ATOM 656 O O . LYS A 1 82 ? 3.466 16.596 -38.558 1.00 90.44 82 LYS A O 1
ATOM 661 N N . ALA A 1 83 ? 3.672 17.772 -36.657 1.00 91.19 83 ALA A N 1
ATOM 662 C CA . ALA A 1 83 ? 3.278 19.063 -37.229 1.00 91.19 83 ALA A CA 1
ATOM 663 C C . ALA A 1 83 ? 4.354 19.708 -38.130 1.00 91.19 83 ALA A C 1
ATOM 665 O O . ALA A 1 83 ? 4.108 20.739 -38.761 1.00 91.19 83 ALA A O 1
ATOM 666 N N . SER A 1 84 ? 5.567 19.147 -38.187 1.00 92.12 84 SER A N 1
ATOM 667 C CA . SER A 1 84 ? 6.675 19.756 -38.921 1.00 92.12 84 SER A CA 1
ATOM 668 C C . SER A 1 84 ? 6.532 19.595 -40.441 1.00 92.12 84 SER A C 1
ATOM 670 O O . SER A 1 84 ? 6.405 18.473 -40.932 1.00 92.12 84 SER A O 1
ATOM 672 N N . PRO A 1 85 ? 6.657 20.690 -41.219 1.00 88.81 85 PRO A N 1
ATOM 673 C CA . PRO A 1 85 ? 6.340 20.700 -42.649 1.00 88.81 85 PRO A CA 1
ATOM 674 C C . PRO A 1 85 ? 7.419 20.079 -43.548 1.00 88.81 85 PRO A C 1
ATOM 676 O O . PRO A 1 85 ? 7.174 19.874 -44.731 1.00 88.81 85 PRO A O 1
ATOM 679 N N . ASN A 1 86 ? 8.635 19.836 -43.039 1.00 92.38 86 ASN A N 1
ATOM 680 C CA . ASN A 1 86 ? 9.738 19.292 -43.835 1.00 92.38 86 ASN A CA 1
ATOM 681 C C . ASN A 1 86 ? 10.723 18.453 -43.002 1.00 92.38 86 ASN A C 1
ATOM 683 O O . ASN A 1 86 ? 10.761 18.546 -41.773 1.00 92.38 86 ASN A O 1
ATOM 687 N N . SER A 1 87 ? 11.535 17.650 -43.695 1.00 91.75 87 SER A N 1
ATOM 688 C CA . SER A 1 87 ? 12.521 16.730 -43.107 1.00 91.75 87 SER A CA 1
ATOM 689 C C . SER A 1 87 ? 13.640 17.440 -42.340 1.00 91.75 87 SER A C 1
ATOM 691 O O . SER A 1 87 ? 14.092 16.946 -41.314 1.00 91.75 87 SER A O 1
ATOM 693 N N . VAL A 1 88 ? 14.053 18.634 -42.770 1.00 93.31 88 VAL A N 1
ATOM 694 C CA . VAL A 1 88 ? 15.124 19.392 -42.101 1.00 93.31 88 VAL A CA 1
ATOM 695 C C . VAL A 1 88 ? 14.692 19.849 -40.702 1.00 93.31 88 VAL A C 1
ATOM 697 O O . VAL A 1 88 ? 15.445 19.714 -39.739 1.00 93.31 88 VAL A O 1
ATOM 700 N N . LYS A 1 89 ? 13.458 20.347 -40.549 1.00 93.38 89 LYS A N 1
ATOM 701 C CA . LYS A 1 89 ? 12.900 20.700 -39.232 1.00 93.38 89 LYS A CA 1
ATOM 702 C C . LYS A 1 89 ? 12.742 19.469 -38.338 1.00 93.38 89 LYS A C 1
ATOM 704 O O . LYS A 1 89 ? 13.080 19.543 -37.159 1.00 93.38 89 LYS A O 1
ATOM 709 N N . LYS A 1 90 ? 12.291 18.349 -38.909 1.00 93.94 90 LYS A N 1
ATOM 710 C CA . LYS A 1 90 ? 12.193 17.048 -38.230 1.00 93.94 90 LYS A CA 1
ATOM 711 C C . LYS A 1 90 ? 13.548 16.580 -37.683 1.00 93.94 90 LYS A C 1
ATOM 713 O O . LYS A 1 90 ? 13.648 16.284 -36.494 1.00 93.94 90 LYS A O 1
ATOM 718 N N . TYR A 1 91 ? 14.605 16.671 -38.489 1.00 93.56 91 TYR A N 1
ATOM 719 C CA . TYR A 1 91 ? 15.976 16.372 -38.069 1.00 93.56 91 TYR A CA 1
ATOM 720 C C . TYR A 1 91 ? 16.441 17.251 -36.894 1.00 93.56 91 TYR A C 1
ATOM 722 O O . TYR A 1 91 ? 16.952 16.746 -35.892 1.00 93.56 91 TYR A O 1
ATOM 730 N N . PHE A 1 92 ? 16.216 18.570 -36.955 1.00 94.38 92 PHE A N 1
ATOM 731 C CA . PHE A 1 92 ? 16.576 19.460 -35.845 1.00 94.38 92 PHE A CA 1
ATOM 732 C C . PHE A 1 92 ? 15.784 19.175 -34.561 1.00 94.38 92 PHE A C 1
ATOM 734 O O . PHE A 1 92 ? 16.323 19.348 -33.467 1.00 94.38 92 PHE A O 1
ATOM 741 N N . LEU A 1 93 ? 14.525 18.740 -34.666 1.00 95.06 93 LEU A N 1
ATOM 742 C CA . LEU A 1 93 ? 13.736 18.315 -33.506 1.00 95.06 93 LEU A CA 1
ATOM 743 C C . LEU A 1 93 ? 14.303 17.040 -32.876 1.00 95.06 93 LEU A C 1
ATOM 745 O O . LEU A 1 93 ? 14.464 17.003 -31.657 1.00 95.06 93 LEU A O 1
ATOM 749 N N . ARG A 1 94 ? 14.694 16.049 -33.685 1.00 95.06 94 ARG A N 1
ATOM 750 C CA . ARG A 1 94 ? 15.359 14.827 -33.202 1.00 95.06 94 ARG A CA 1
ATOM 751 C C . ARG A 1 94 ? 16.655 15.139 -32.450 1.00 95.06 94 ARG A C 1
ATOM 753 O O . ARG A 1 94 ? 16.856 14.657 -31.340 1.00 95.06 94 ARG A O 1
ATOM 760 N N . GLN A 1 95 ? 17.472 16.053 -32.976 1.00 95.00 95 GLN A N 1
ATOM 761 C CA . GLN A 1 95 ? 18.694 16.531 -32.309 1.00 95.00 95 GLN A CA 1
ATOM 762 C C . GLN A 1 95 ? 18.414 17.234 -30.968 1.00 95.00 95 GLN A C 1
ATOM 764 O O . GLN A 1 95 ? 19.160 17.073 -30.000 1.00 95.00 95 GLN A O 1
ATOM 769 N N . LYS A 1 96 ? 17.331 18.016 -30.874 1.00 96.12 96 LYS A N 1
ATOM 770 C CA . LYS A 1 96 ? 16.913 18.634 -29.602 1.00 96.12 96 LYS A CA 1
ATOM 771 C C . LYS A 1 96 ? 16.461 17.586 -28.588 1.00 96.12 96 LYS A C 1
ATOM 773 O O . LYS A 1 96 ? 16.857 17.671 -27.427 1.00 96.12 96 LYS A O 1
ATOM 778 N N . ARG A 1 97 ? 15.688 16.592 -29.028 1.00 96.19 97 ARG A N 1
ATOM 779 C CA . ARG A 1 97 ? 15.266 15.463 -28.193 1.00 96.19 97 ARG A CA 1
ATOM 780 C C . ARG A 1 97 ? 16.459 14.679 -27.652 1.00 96.19 97 ARG A C 1
ATOM 782 O O . ARG A 1 97 ? 16.503 14.399 -26.458 1.00 96.19 97 ARG A O 1
ATOM 789 N N . GLN A 1 98 ? 17.446 14.391 -28.498 1.00 95.44 98 GLN A N 1
ATOM 790 C CA . GLN A 1 98 ? 18.679 13.709 -28.102 1.00 95.44 98 GLN A CA 1
ATOM 791 C C . GLN A 1 98 ? 19.400 14.457 -26.968 1.00 95.44 98 GLN A C 1
ATOM 793 O O . GLN A 1 98 ? 19.749 13.860 -25.950 1.00 95.44 98 GLN A O 1
ATOM 798 N N . LYS A 1 99 ? 19.580 15.778 -27.105 1.00 95.00 99 LYS A N 1
ATOM 799 C CA . LYS A 1 99 ? 20.200 16.618 -26.063 1.00 95.00 99 LYS A CA 1
ATOM 800 C C . LYS A 1 99 ? 19.395 16.620 -24.766 1.00 95.00 99 LYS A C 1
ATOM 802 O O . LYS A 1 99 ? 19.975 16.502 -23.693 1.00 95.00 99 LYS A O 1
ATOM 807 N N . PHE A 1 100 ? 18.070 16.704 -24.867 1.00 95.88 100 PHE A N 1
ATOM 808 C CA . PHE A 1 100 ? 17.185 16.630 -23.707 1.00 95.88 100 PHE A CA 1
ATOM 809 C C . PHE A 1 100 ? 17.344 15.302 -22.952 1.00 95.88 100 PHE A C 1
ATOM 811 O O . PHE A 1 100 ? 17.535 15.308 -21.735 1.00 95.88 100 PHE A O 1
ATOM 818 N N . LEU A 1 101 ? 17.336 14.166 -23.659 1.00 94.00 101 LEU A N 1
ATOM 819 C CA . LEU A 1 101 ? 17.561 12.856 -23.040 1.00 94.00 101 LEU A CA 1
ATOM 820 C C . LEU A 1 101 ? 18.946 12.772 -22.384 1.00 94.00 101 LEU A C 1
ATOM 822 O O . LEU A 1 101 ? 19.050 12.258 -21.271 1.00 94.00 101 LEU A O 1
ATOM 826 N N . ALA A 1 102 ? 19.976 13.351 -23.007 1.00 92.81 102 ALA A N 1
ATOM 827 C CA . ALA A 1 102 ? 21.320 13.424 -22.436 1.00 92.81 102 ALA A CA 1
ATOM 828 C C . ALA A 1 102 ? 21.403 14.251 -21.148 1.00 92.81 102 ALA A C 1
ATOM 830 O O . ALA A 1 102 ? 22.169 13.926 -20.242 1.00 92.81 102 ALA A O 1
ATOM 831 N N . GLU A 1 103 ? 20.603 15.306 -21.025 1.00 92.75 103 GLU A N 1
ATOM 832 C CA . GLU A 1 103 ? 20.545 16.114 -19.809 1.00 92.75 103 GLU A CA 1
ATOM 833 C C . GLU A 1 103 ? 19.795 15.404 -18.679 1.00 92.75 103 GLU A C 1
ATOM 835 O O . GLU A 1 103 ? 20.235 15.461 -17.526 1.00 92.75 103 GLU A O 1
ATOM 840 N N . GLN A 1 104 ? 18.692 14.721 -19.002 1.00 90.81 104 GLN A N 1
ATOM 841 C CA . GLN A 1 104 ? 17.837 14.069 -18.010 1.00 90.81 104 GLN A CA 1
ATOM 842 C C . GLN A 1 104 ? 18.373 12.695 -17.571 1.00 90.81 104 GLN A C 1
ATOM 844 O O . GLN A 1 104 ? 18.279 12.350 -16.392 1.00 90.81 104 GLN A O 1
ATOM 849 N N . LEU A 1 105 ? 18.962 11.896 -18.464 1.00 88.75 105 LEU A N 1
ATOM 850 C CA . LEU A 1 105 ? 19.373 10.504 -18.214 1.00 88.75 105 LEU A CA 1
ATOM 851 C C . LEU A 1 105 ? 20.888 10.276 -18.373 1.00 88.75 105 LEU A C 1
ATOM 853 O O . LEU A 1 105 ? 21.301 9.285 -18.963 1.00 88.75 105 LEU A O 1
ATOM 857 N N . LYS A 1 106 ? 21.714 11.143 -17.769 1.00 84.69 106 LYS A N 1
ATOM 858 C CA . LYS A 1 106 ? 23.194 11.091 -17.838 1.00 84.69 106 LYS A CA 1
ATOM 859 C C . LYS A 1 106 ? 23.818 9.734 -17.507 1.00 84.69 106 LYS A C 1
ATOM 861 O O . LYS A 1 106 ? 24.765 9.320 -18.165 1.00 84.69 106 LYS A O 1
ATOM 866 N N . ASP A 1 107 ? 23.273 9.053 -16.503 1.00 87.25 107 ASP A N 1
ATOM 867 C CA . ASP A 1 107 ? 23.809 7.776 -16.018 1.00 87.25 107 ASP A CA 1
ATOM 868 C C . ASP A 1 107 ? 23.167 6.567 -16.717 1.00 87.25 107 ASP A C 1
ATOM 870 O O . ASP A 1 107 ? 23.441 5.427 -16.352 1.00 87.25 107 ASP A O 1
ATOM 874 N N . PHE A 1 108 ? 22.261 6.802 -17.675 1.00 88.44 108 PHE A N 1
ATOM 875 C CA . PHE A 1 108 ? 21.427 5.782 -18.320 1.00 88.44 108 PHE A CA 1
ATOM 876 C C . PHE A 1 108 ? 20.566 4.961 -17.343 1.00 88.44 108 PHE A C 1
ATOM 878 O O . PHE A 1 108 ? 20.028 3.920 -17.709 1.00 88.44 108 PHE A O 1
ATOM 885 N N . VAL A 1 109 ? 20.408 5.417 -16.097 1.00 89.94 109 VAL A N 1
ATOM 886 C CA . VAL A 1 109 ? 19.639 4.709 -15.068 1.00 89.94 109 VAL A CA 1
ATOM 887 C C . VAL A 1 109 ? 18.207 5.224 -15.007 1.00 89.94 109 VAL A C 1
ATOM 889 O O . VAL A 1 109 ? 17.953 6.420 -14.820 1.00 89.94 109 VAL A O 1
ATOM 892 N N . VAL A 1 110 ? 17.280 4.276 -15.080 1.00 90.31 110 VAL A N 1
ATOM 893 C CA . VAL A 1 110 ? 15.866 4.445 -14.762 1.00 90.31 110 VAL A CA 1
ATOM 894 C C . VAL A 1 110 ? 15.614 3.867 -13.369 1.00 90.31 110 VAL A C 1
ATOM 896 O O . VAL A 1 110 ? 15.926 2.705 -13.105 1.00 90.31 110 VAL A O 1
ATOM 899 N N . SER A 1 111 ? 15.051 4.673 -12.467 1.00 88.94 111 SER A N 1
ATOM 900 C CA . SER A 1 111 ? 14.883 4.319 -11.053 1.00 88.94 111 SER A CA 1
ATOM 901 C C . SER A 1 111 ? 13.441 4.503 -10.606 1.00 88.94 111 SER A C 1
ATOM 903 O O . SER A 1 111 ? 12.972 5.636 -10.567 1.00 88.94 111 SER A O 1
ATOM 905 N N . GLU A 1 112 ? 12.789 3.402 -10.216 1.00 87.00 112 GLU A N 1
ATOM 906 C CA . GLU A 1 112 ? 11.462 3.399 -9.588 1.00 87.00 112 GLU A CA 1
ATOM 907 C C . GLU A 1 112 ? 10.391 4.017 -10.491 1.00 87.00 112 GLU A C 1
ATOM 909 O O . GLU A 1 112 ? 9.506 4.740 -10.045 1.00 87.00 112 GLU A O 1
ATOM 914 N N . TRP A 1 113 ? 10.492 3.746 -11.791 1.00 92.56 113 TRP A N 1
ATOM 915 C CA . TRP A 1 113 ? 9.477 4.162 -12.747 1.00 92.56 113 TRP A CA 1
ATOM 916 C C . TRP A 1 113 ? 8.281 3.235 -12.688 1.00 92.56 113 TRP A C 1
ATOM 918 O O . TRP A 1 113 ? 8.401 2.072 -12.314 1.00 92.56 113 TRP A O 1
ATOM 928 N N . ILE A 1 114 ? 7.127 3.759 -13.069 1.00 91.88 114 ILE A N 1
ATOM 929 C CA . ILE A 1 114 ? 5.870 3.022 -13.076 1.00 91.88 114 ILE A CA 1
ATOM 930 C C . ILE A 1 114 ? 5.477 2.760 -14.512 1.00 91.88 114 ILE A C 1
ATOM 932 O O . ILE A 1 114 ? 5.549 3.659 -15.351 1.00 91.88 114 ILE A O 1
ATOM 936 N N . GLY A 1 115 ? 5.047 1.543 -14.795 1.00 91.62 115 GLY A N 1
ATOM 937 C CA . GLY A 1 115 ? 4.576 1.179 -16.118 1.00 91.62 115 GLY A CA 1
ATOM 938 C C . GLY A 1 115 ? 3.691 -0.047 -16.087 1.00 91.62 115 GLY A C 1
ATOM 939 O O . GLY A 1 115 ? 3.577 -0.729 -15.066 1.00 91.62 115 GLY A O 1
ATOM 940 N N . ARG A 1 116 ? 3.054 -0.296 -17.219 1.00 91.69 116 ARG A N 1
ATOM 941 C CA . ARG A 1 116 ? 2.163 -1.420 -17.448 1.00 91.69 116 ARG A CA 1
ATOM 942 C C . ARG A 1 116 ? 2.867 -2.452 -18.313 1.00 91.69 116 ARG A C 1
ATOM 944 O O . ARG A 1 116 ? 3.484 -2.092 -19.313 1.00 91.69 116 ARG A O 1
ATOM 951 N N . ILE A 1 117 ? 2.785 -3.728 -17.946 1.00 93.06 117 ILE A N 1
ATOM 952 C CA . ILE A 1 117 ? 3.315 -4.803 -18.789 1.00 93.06 117 ILE A CA 1
ATOM 953 C C . ILE A 1 117 ? 2.491 -4.849 -20.071 1.00 93.06 117 ILE A C 1
ATOM 955 O O . ILE A 1 117 ? 1.294 -5.125 -20.029 1.00 93.06 117 ILE A O 1
ATOM 959 N N . GLN A 1 118 ? 3.140 -4.603 -21.203 1.00 91.38 118 GLN A N 1
ATOM 960 C CA . GLN A 1 118 ? 2.531 -4.750 -22.518 1.00 91.38 118 GLN A CA 1
ATOM 961 C C . GLN A 1 118 ? 2.734 -6.165 -23.060 1.00 91.38 118 GLN A C 1
ATOM 963 O O . GLN A 1 118 ? 1.839 -6.719 -23.689 1.00 91.38 118 GLN A O 1
ATOM 968 N N . THR A 1 119 ? 3.910 -6.749 -22.824 1.00 91.69 119 THR A N 1
ATOM 969 C CA . THR A 1 119 ? 4.266 -8.072 -23.348 1.00 91.69 119 THR A CA 1
ATOM 970 C C . THR A 1 119 ? 5.212 -8.775 -22.391 1.00 91.69 119 THR A C 1
ATOM 972 O O . THR A 1 119 ? 6.204 -8.179 -21.958 1.00 91.69 119 THR A O 1
ATOM 975 N N . LEU A 1 120 ? 4.924 -10.040 -22.085 1.00 92.94 120 LEU A N 1
ATOM 976 C CA . LEU A 1 120 ? 5.790 -10.902 -21.284 1.00 92.94 120 LEU A CA 1
ATOM 977 C C . LEU A 1 120 ? 5.801 -12.312 -21.876 1.00 92.94 120 LEU A C 1
ATOM 979 O O . LEU A 1 120 ? 4.843 -13.074 -21.750 1.00 92.94 120 LEU A O 1
ATOM 983 N N . HIS A 1 121 ? 6.913 -12.671 -22.507 1.00 91.31 121 HIS A N 1
ATOM 984 C CA . HIS A 1 121 ? 7.052 -13.932 -23.230 1.00 91.31 121 HIS A CA 1
ATOM 985 C C . HIS A 1 121 ? 8.444 -14.533 -23.029 1.00 91.31 121 HIS A C 1
ATOM 987 O O . HIS A 1 121 ? 9.377 -13.865 -22.581 1.00 91.31 121 HIS A O 1
ATOM 993 N N . THR A 1 122 ? 8.594 -15.808 -23.377 1.00 88.88 122 THR A N 1
ATOM 994 C CA . THR A 1 122 ? 9.874 -16.518 -23.353 1.00 88.88 122 THR A CA 1
ATOM 995 C C . THR A 1 122 ? 10.331 -16.873 -24.765 1.00 88.88 122 THR A C 1
ATOM 997 O O . THR A 1 122 ? 9.539 -17.095 -25.676 1.00 88.88 122 THR A O 1
ATOM 1000 N N . THR A 1 123 ? 11.646 -16.899 -24.952 1.00 85.75 123 THR A N 1
ATOM 1001 C CA . THR A 1 123 ? 12.306 -17.469 -26.133 1.00 85.75 123 THR A CA 1
ATOM 1002 C C . THR A 1 123 ? 12.283 -19.000 -26.062 1.00 85.75 123 THR A C 1
ATOM 1004 O O . THR A 1 123 ? 12.053 -19.565 -24.994 1.00 85.75 123 THR A O 1
ATOM 1007 N N . GLU A 1 124 ? 12.596 -19.687 -27.167 1.00 83.00 124 GLU A N 1
ATOM 1008 C CA . GLU A 1 124 ? 12.670 -21.162 -27.220 1.00 83.00 124 GLU A CA 1
ATOM 1009 C C . GLU A 1 124 ? 13.595 -21.765 -26.145 1.00 83.00 124 GLU A C 1
ATOM 1011 O O . GLU A 1 124 ? 13.313 -22.827 -25.600 1.00 83.00 124 GLU A O 1
ATOM 1016 N N . ASN A 1 125 ? 14.658 -21.044 -25.774 1.00 82.19 125 ASN A N 1
ATOM 1017 C CA . ASN A 1 125 ? 15.617 -21.449 -24.740 1.00 82.19 125 ASN A CA 1
ATOM 1018 C C . ASN A 1 125 ? 15.203 -21.019 -23.319 1.00 82.19 125 ASN A C 1
ATOM 1020 O O . ASN A 1 125 ? 16.031 -21.004 -22.409 1.00 82.19 125 ASN A O 1
ATOM 1024 N N . GLY A 1 126 ? 13.957 -20.584 -23.130 1.00 85.62 126 GLY A N 1
ATOM 1025 C CA . GLY A 1 126 ? 13.413 -20.199 -21.830 1.00 85.62 126 GLY A CA 1
ATOM 1026 C C . GLY A 1 126 ? 13.875 -18.840 -21.298 1.00 85.62 126 GLY A C 1
ATOM 1027 O O . GLY A 1 126 ? 13.546 -18.516 -20.167 1.00 85.62 126 GLY A O 1
ATOM 1028 N N . LYS A 1 127 ? 14.609 -18.016 -22.065 1.00 89.38 127 LYS A N 1
ATOM 1029 C CA . LYS A 1 127 ? 14.919 -16.632 -21.646 1.00 89.38 127 LYS A CA 1
ATOM 1030 C C . LYS A 1 127 ? 13.684 -15.755 -21.795 1.00 89.38 127 LYS A C 1
ATOM 1032 O O . LYS A 1 127 ? 13.087 -15.774 -22.871 1.00 89.38 127 LYS A O 1
ATOM 1037 N N . ALA A 1 128 ? 13.346 -14.964 -20.785 1.00 90.50 128 ALA A N 1
ATOM 1038 C CA . ALA A 1 128 ? 12.210 -14.052 -20.843 1.00 90.50 128 ALA A CA 1
ATOM 1039 C C . ALA A 1 128 ? 12.579 -12.721 -21.517 1.00 90.50 128 ALA A C 1
ATOM 1041 O O . ALA A 1 128 ? 13.667 -12.178 -21.295 1.00 90.50 128 ALA A O 1
ATOM 1042 N N . TYR A 1 129 ? 11.650 -12.190 -22.311 1.00 92.50 129 TYR A N 1
ATOM 1043 C CA . TYR A 1 129 ? 11.674 -10.818 -22.801 1.00 92.50 129 TYR A CA 1
ATOM 1044 C C . TYR A 1 129 ? 10.433 -10.068 -22.316 1.00 92.50 129 TYR A C 1
ATOM 1046 O O . TYR A 1 129 ? 9.338 -10.629 -22.224 1.00 92.50 129 TYR A O 1
ATOM 1054 N N . LEU A 1 130 ? 10.630 -8.801 -21.965 1.00 94.25 130 LEU A N 1
ATOM 1055 C CA . LEU A 1 130 ? 9.640 -7.975 -21.282 1.00 94.25 130 LEU A CA 1
ATOM 1056 C C . LEU A 1 130 ? 9.557 -6.613 -21.958 1.00 94.25 130 LEU A C 1
ATOM 1058 O O . LEU A 1 130 ? 10.588 -5.970 -22.158 1.00 94.25 130 LEU A O 1
ATOM 1062 N N . VAL A 1 131 ? 8.336 -6.163 -22.240 1.00 95.56 131 VAL A N 1
ATOM 1063 C CA . VAL A 1 131 ? 8.040 -4.817 -22.740 1.00 95.56 131 VAL A CA 1
ATOM 1064 C C . VAL A 1 131 ? 7.060 -4.146 -21.786 1.00 95.56 131 VAL A C 1
ATOM 1066 O O . VAL A 1 131 ? 5.989 -4.682 -21.495 1.00 95.56 131 VAL A O 1
ATOM 1069 N N . ILE A 1 132 ? 7.441 -2.973 -21.289 1.00 95.25 132 ILE A N 1
ATOM 1070 C CA . ILE A 1 132 ? 6.648 -2.149 -20.381 1.00 95.25 132 ILE A CA 1
ATOM 1071 C C . ILE A 1 132 ? 6.316 -0.830 -21.070 1.00 95.25 132 ILE A C 1
ATOM 1073 O O . ILE A 1 132 ? 7.197 -0.153 -21.598 1.00 95.25 132 ILE A O 1
ATOM 1077 N N . GLU A 1 133 ? 5.051 -0.440 -21.008 1.00 93.75 133 GLU A N 1
ATOM 1078 C CA . GLU A 1 133 ? 4.575 0.889 -21.371 1.00 93.75 133 GLU A CA 1
ATOM 1079 C C . GLU A 1 133 ? 4.647 1.793 -20.125 1.00 93.75 133 GLU A C 1
ATOM 1081 O O . GLU A 1 133 ? 3.929 1.548 -19.147 1.00 93.75 133 GLU A O 1
ATOM 1086 N N . PRO A 1 134 ? 5.537 2.802 -20.071 1.00 91.88 134 PRO A N 1
ATOM 1087 C CA . PRO A 1 134 ? 5.632 3.690 -18.920 1.00 91.88 134 PRO A CA 1
ATOM 1088 C C . PRO A 1 134 ? 4.345 4.492 -18.723 1.00 91.88 134 PRO A C 1
ATOM 1090 O O . PRO A 1 134 ? 3.734 4.971 -19.675 1.00 91.88 134 PRO A O 1
ATOM 1093 N N . ALA A 1 135 ? 3.970 4.708 -17.465 1.00 87.88 135 ALA A N 1
ATOM 1094 C CA . ALA A 1 135 ? 2.838 5.553 -17.122 1.00 87.88 135 ALA A CA 1
ATOM 1095 C C . ALA A 1 135 ? 3.060 6.983 -17.641 1.00 87.88 135 ALA A C 1
ATOM 1097 O O . ALA A 1 135 ? 4.094 7.604 -17.357 1.00 87.88 135 ALA A O 1
ATOM 1098 N N . MET A 1 136 ? 2.065 7.514 -18.348 1.00 79.31 136 MET A N 1
ATOM 1099 C CA . MET A 1 136 ? 2.031 8.888 -18.835 1.00 79.31 136 MET A CA 1
ATOM 1100 C C . MET A 1 136 ? 0.728 9.555 -18.395 1.00 79.31 136 MET A C 1
ATOM 1102 O O . MET A 1 136 ? -0.326 8.927 -18.344 1.00 79.31 136 MET A O 1
ATOM 1106 N N . LEU A 1 137 ? 0.802 10.848 -18.081 1.00 67.06 137 LEU A N 1
ATOM 1107 C CA . LEU A 1 137 ? -0.383 11.661 -17.838 1.00 67.06 137 LEU A CA 1
ATOM 1108 C C . LEU A 1 137 ? -0.861 12.203 -19.180 1.00 67.06 137 LEU A C 1
ATOM 1110 O O . LEU A 1 137 ? -0.264 13.132 -19.723 1.00 67.06 137 LEU A O 1
ATOM 1114 N N . THR A 1 138 ? -1.924 11.627 -19.729 1.00 56.66 138 THR A N 1
ATOM 1115 C CA . THR A 1 138 ? -2.635 12.263 -20.838 1.00 56.66 138 THR A CA 1
ATOM 1116 C C . THR A 1 138 ? -3.284 13.552 -20.333 1.00 56.66 138 THR A C 1
ATOM 1118 O O . THR A 1 138 ? -3.975 13.510 -19.312 1.00 56.66 138 THR A O 1
ATOM 1121 N N . PRO A 1 139 ? -3.080 14.703 -20.996 1.00 47.41 139 PRO A N 1
ATOM 1122 C CA . PRO A 1 139 ? -3.853 15.895 -20.682 1.00 47.41 139 PRO A CA 1
ATOM 1123 C C . PRO A 1 139 ? -5.337 15.605 -20.936 1.00 47.41 139 PRO A C 1
ATOM 1125 O O . PRO A 1 139 ? -5.704 15.114 -22.003 1.00 47.41 139 PRO A O 1
ATOM 1128 N N . GLU A 1 140 ? -6.178 15.881 -19.942 1.00 42.75 140 GLU A N 1
ATOM 1129 C CA . GLU A 1 140 ? -7.633 15.816 -20.066 1.00 42.75 140 GLU A CA 1
ATOM 1130 C C . GLU A 1 140 ? -8.081 16.804 -21.151 1.00 42.75 140 GLU A C 1
ATOM 1132 O O . GLU A 1 140 ? -8.084 18.013 -20.935 1.00 42.75 140 GLU A O 1
ATOM 1137 N N . ASN A 1 141 ? -8.437 16.301 -22.333 1.00 40.88 141 ASN A N 1
ATOM 1138 C CA . ASN A 1 141 ? -9.194 17.061 -23.321 1.00 40.88 141 ASN A CA 1
ATOM 1139 C C . ASN A 1 141 ? -10.628 16.510 -23.328 1.00 40.88 141 ASN A C 1
ATOM 1141 O O . ASN A 1 141 ? -10.870 15.469 -23.940 1.00 40.88 141 ASN A O 1
ATOM 1145 N N . PRO A 1 142 ? -11.582 17.169 -22.647 1.00 39.12 142 PRO A N 1
ATOM 1146 C CA . PRO A 1 142 ? -12.941 16.657 -22.467 1.00 39.12 142 PRO A CA 1
ATOM 1147 C C . PRO A 1 142 ? -13.842 16.718 -23.716 1.00 39.12 142 PRO A C 1
ATOM 1149 O O . PRO A 1 142 ? -15.021 16.399 -23.614 1.00 39.12 142 PRO A O 1
ATOM 1152 N N . GLU A 1 143 ? -13.339 17.096 -24.896 1.00 40.75 143 GLU A N 1
ATOM 1153 C CA . GLU A 1 143 ? -14.208 17.377 -26.055 1.00 40.75 143 GLU A CA 1
ATOM 1154 C C . GLU A 1 143 ? -14.086 16.421 -27.249 1.00 40.75 143 GLU A C 1
ATOM 1156 O O . GLU A 1 143 ? -14.804 16.595 -28.232 1.00 40.75 143 GLU A O 1
ATOM 1161 N N . GLN A 1 144 ? -13.231 15.394 -27.222 1.00 38.41 144 GLN A N 1
ATOM 1162 C CA . GLN A 1 144 ? -13.074 14.513 -28.389 1.00 38.41 144 GLN A CA 1
ATOM 1163 C C . GLN A 1 144 ? -12.986 13.041 -27.981 1.00 38.41 144 GLN A C 1
ATOM 1165 O O . GLN A 1 144 ? -11.933 12.542 -27.603 1.00 38.41 144 GLN A O 1
ATOM 1170 N N . ASN A 1 145 ? -14.109 12.329 -28.118 1.00 39.69 145 ASN A N 1
ATOM 1171 C CA . ASN A 1 145 ? -14.141 10.868 -28.193 1.00 39.69 145 ASN A CA 1
ATOM 1172 C C . ASN A 1 145 ? -13.438 10.409 -29.488 1.00 39.69 145 ASN A C 1
ATOM 1174 O O . ASN A 1 145 ? -14.092 10.121 -30.490 1.00 39.69 145 ASN A O 1
ATOM 1178 N N . LEU A 1 146 ? -12.105 10.367 -29.480 1.00 34.09 146 LEU A N 1
ATOM 1179 C CA . LEU A 1 146 ? -11.261 9.697 -30.474 1.00 34.09 146 LEU A CA 1
ATOM 1180 C C . LEU A 1 146 ? -10.105 8.965 -29.763 1.00 34.09 146 LEU A C 1
ATOM 1182 O O . LEU A 1 146 ? -9.735 9.344 -28.652 1.00 34.09 146 LEU A O 1
ATOM 1186 N N . PRO A 1 147 ? -9.593 7.866 -30.350 1.00 37.97 147 PRO A N 1
ATOM 1187 C CA . PRO A 1 147 ? -8.823 6.858 -29.631 1.00 37.97 147 PRO A CA 1
ATOM 1188 C C . PRO A 1 147 ? -7.440 7.377 -29.220 1.00 37.97 147 PRO A C 1
ATOM 1190 O O . PRO A 1 147 ? -6.851 8.163 -29.950 1.00 37.97 147 PRO A O 1
ATOM 1193 N N . VAL A 1 148 ? -6.993 6.902 -28.046 1.00 46.81 148 VAL A N 1
ATOM 1194 C CA . VAL A 1 148 ? -5.620 6.663 -27.530 1.00 46.81 148 VAL A CA 1
ATOM 1195 C C . VAL A 1 148 ? -4.486 7.459 -28.210 1.00 46.81 148 VAL A C 1
ATOM 1197 O O . VAL A 1 148 ? -4.357 7.402 -29.430 1.00 46.81 148 VAL A O 1
ATOM 1200 N N . PRO A 1 149 ? -3.616 8.157 -27.447 1.00 49.78 149 PRO A N 1
ATOM 1201 C CA . PRO A 1 149 ? -2.634 9.086 -28.003 1.00 49.78 149 PRO A CA 1
ATOM 1202 C C . PRO A 1 149 ? -1.803 8.439 -29.114 1.00 49.78 149 PRO A C 1
ATOM 1204 O O . PRO A 1 149 ? -1.253 7.358 -28.952 1.00 49.78 149 PRO A O 1
ATOM 1207 N N . GLU A 1 150 ? -1.648 9.153 -30.226 1.00 69.62 150 GLU A N 1
ATOM 1208 C CA . GLU A 1 150 ? -0.801 8.790 -31.375 1.00 69.62 150 GLU A CA 1
ATOM 1209 C C . GLU A 1 150 ? 0.706 8.703 -31.031 1.00 69.62 150 GLU A C 1
ATOM 1211 O O . GLU A 1 150 ? 1.551 8.528 -31.904 1.00 69.62 150 GLU A O 1
ATOM 1216 N N . PHE A 1 151 ? 1.038 8.864 -29.750 1.00 83.75 151 PHE A N 1
ATOM 1217 C CA . PHE A 1 151 ? 2.363 8.800 -29.168 1.00 83.75 151 PHE A CA 1
ATOM 1218 C C . PHE A 1 151 ? 2.374 7.741 -28.064 1.00 83.75 151 PHE A C 1
ATOM 1220 O O . PHE A 1 151 ? 1.593 7.830 -27.115 1.00 83.75 151 PHE A O 1
ATOM 1227 N N . SER A 1 152 ? 3.283 6.774 -28.168 1.00 88.06 152 SER A N 1
ATOM 1228 C CA . SER A 1 152 ? 3.431 5.684 -27.198 1.00 88.06 152 SER A CA 1
ATOM 1229 C C . SER A 1 152 ? 4.903 5.415 -26.924 1.00 88.06 152 SER A C 1
ATOM 1231 O O . SER A 1 152 ? 5.680 5.257 -27.856 1.00 88.06 152 SER A O 1
ATOM 1233 N N . VAL A 1 153 ? 5.306 5.295 -25.667 1.00 92.62 153 VAL A N 1
ATOM 1234 C CA . VAL A 1 153 ? 6.689 4.936 -25.328 1.00 92.62 153 VAL A CA 1
ATOM 1235 C C . VAL A 1 153 ? 6.708 3.512 -24.814 1.00 92.62 153 VAL A C 1
ATOM 1237 O O . VAL A 1 153 ? 5.880 3.158 -23.978 1.00 92.62 153 VAL A O 1
ATOM 1240 N N . THR A 1 154 ? 7.673 2.710 -25.249 1.00 94.56 154 THR A N 1
ATOM 1241 C CA . THR A 1 154 ? 7.913 1.394 -24.654 1.00 94.56 154 THR A CA 1
ATOM 1242 C C . THR A 1 154 ? 9.343 1.278 -24.151 1.00 94.56 154 THR A C 1
ATOM 1244 O O . THR A 1 154 ? 10.277 1.904 -24.658 1.00 94.56 154 THR A O 1
ATOM 1247 N N . MET A 1 155 ? 9.505 0.510 -23.079 1.00 95.62 155 MET A N 1
ATOM 1248 C CA . MET A 1 155 ? 10.777 0.221 -22.432 1.00 95.62 155 MET A CA 1
ATOM 1249 C C . MET A 1 155 ? 10.869 -1.277 -22.199 1.00 95.62 155 MET A C 1
ATOM 1251 O O . MET A 1 155 ? 10.038 -1.844 -21.490 1.00 95.62 155 MET A O 1
ATOM 1255 N N . GLY A 1 156 ? 11.863 -1.930 -22.787 1.00 94.31 156 GLY A N 1
ATOM 1256 C CA . GLY A 1 156 ? 11.914 -3.383 -22.751 1.00 94.31 156 GLY A CA 1
ATOM 1257 C C . GLY A 1 156 ? 13.273 -3.980 -23.044 1.00 94.31 156 GLY A C 1
ATOM 1258 O O . GLY A 1 156 ? 14.242 -3.284 -23.337 1.00 94.31 156 GLY A O 1
ATOM 1259 N N . THR A 1 157 ? 13.341 -5.298 -22.943 1.00 93.25 157 THR A N 1
ATOM 1260 C CA . THR A 1 157 ? 14.502 -6.064 -23.392 1.00 93.25 157 THR A CA 1
ATOM 1261 C C . THR A 1 157 ? 14.479 -6.199 -24.915 1.00 93.25 157 THR A C 1
ATOM 1263 O O . THR A 1 157 ? 13.450 -5.990 -25.560 1.00 93.25 157 THR A O 1
ATOM 1266 N N . TRP A 1 158 ? 15.585 -6.642 -25.507 1.00 89.75 158 TRP A N 1
ATOM 1267 C CA . TRP A 1 158 ? 15.536 -7.196 -26.858 1.00 89.75 158 TRP A CA 1
ATOM 1268 C C . TRP A 1 158 ? 14.594 -8.403 -26.913 1.00 89.75 158 TRP A C 1
ATOM 1270 O O . TRP A 1 158 ? 14.432 -9.124 -25.929 1.00 89.75 158 TRP A O 1
ATOM 1280 N N . ASN A 1 159 ? 13.988 -8.633 -28.077 1.00 82.44 159 ASN A N 1
ATOM 1281 C CA . ASN A 1 159 ? 13.120 -9.784 -28.344 1.00 82.44 159 ASN A CA 1
ATOM 1282 C C . ASN A 1 159 ? 13.845 -10.930 -29.078 1.00 82.44 159 ASN A C 1
ATOM 1284 O O . ASN A 1 159 ? 13.267 -11.996 -29.272 1.00 82.44 159 ASN A O 1
ATOM 1288 N N . ASN A 1 160 ? 15.108 -10.734 -29.481 1.00 79.12 160 ASN A N 1
ATOM 1289 C CA . ASN A 1 160 ? 15.915 -11.722 -30.194 1.00 79.12 160 ASN A CA 1
ATOM 1290 C C . ASN A 1 160 ? 17.294 -11.886 -29.535 1.00 79.12 160 ASN A C 1
ATOM 1292 O O . ASN A 1 160 ? 18.006 -10.912 -29.291 1.00 79.12 160 ASN A O 1
ATOM 1296 N N . ALA A 1 161 ? 17.684 -13.139 -29.290 1.00 72.50 161 ALA A N 1
ATOM 1297 C CA . ALA A 1 161 ? 18.959 -13.495 -28.678 1.00 72.50 161 ALA A CA 1
ATOM 1298 C C . ALA A 1 161 ? 20.184 -13.065 -29.502 1.00 72.50 161 ALA A C 1
ATOM 1300 O O . ALA A 1 161 ? 21.216 -12.768 -28.909 1.00 72.50 161 ALA A O 1
ATOM 1301 N N . TYR A 1 162 ? 20.088 -13.007 -30.837 1.00 72.00 162 TYR A N 1
ATOM 1302 C CA . TYR A 1 162 ? 21.205 -12.594 -31.696 1.00 72.00 162 TYR A CA 1
ATOM 1303 C C . TYR A 1 162 ? 21.546 -11.109 -31.519 1.00 72.00 162 TYR A C 1
ATOM 1305 O O . TYR A 1 162 ? 22.705 -10.748 -31.345 1.00 72.00 162 TYR A O 1
ATOM 1313 N N . THR A 1 163 ? 20.531 -10.245 -31.501 1.00 75.06 163 THR A N 1
ATOM 1314 C CA . THR A 1 163 ? 20.700 -8.797 -31.300 1.00 75.06 163 THR A CA 1
ATOM 1315 C C . THR A 1 163 ? 20.988 -8.428 -29.845 1.00 75.06 163 THR A C 1
ATOM 1317 O O . THR A 1 163 ? 21.453 -7.324 -29.576 1.00 75.06 163 THR A O 1
ATOM 1320 N N . ASP A 1 164 ? 20.725 -9.341 -28.906 1.00 83.44 164 ASP A N 1
ATOM 1321 C CA . ASP A 1 164 ? 20.971 -9.137 -27.478 1.00 83.44 164 ASP A CA 1
ATOM 1322 C C . ASP A 1 164 ? 22.416 -9.438 -27.045 1.00 83.44 164 ASP A C 1
ATOM 1324 O O . ASP A 1 164 ? 22.784 -9.087 -25.928 1.00 83.44 164 ASP A O 1
ATOM 1328 N N . LEU A 1 165 ? 23.251 -10.052 -27.893 1.00 75.81 165 LEU A N 1
ATOM 1329 C CA . LEU A 1 165 ? 24.606 -10.500 -27.522 1.00 75.81 165 LEU A CA 1
ATOM 1330 C C . LEU A 1 165 ? 25.471 -9.390 -26.897 1.00 75.81 165 LEU A C 1
ATOM 1332 O O . LEU A 1 165 ? 26.156 -9.626 -25.901 1.00 75.81 165 LEU A O 1
ATOM 1336 N N . ASP A 1 166 ? 25.381 -8.173 -27.433 1.00 78.88 166 ASP A N 1
ATOM 1337 C CA . ASP A 1 166 ? 26.173 -7.026 -26.974 1.00 78.88 166 ASP A CA 1
ATOM 1338 C C . ASP A 1 166 ? 25.574 -6.322 -25.741 1.00 78.88 166 ASP A C 1
ATOM 1340 O O . ASP A 1 166 ? 26.247 -5.523 -25.087 1.00 78.88 166 ASP A O 1
ATOM 1344 N N . TYR A 1 167 ? 24.311 -6.607 -25.401 1.00 82.75 167 TYR A N 1
ATOM 1345 C CA . TYR A 1 167 ? 23.547 -5.859 -24.395 1.00 82.75 167 TYR A CA 1
ATOM 1346 C C . TYR A 1 167 ? 23.134 -6.712 -23.183 1.00 82.75 167 TYR A C 1
ATOM 1348 O O . TYR A 1 167 ? 23.047 -6.195 -22.064 1.00 82.75 167 TYR A O 1
ATOM 1356 N N . ASN A 1 168 ? 22.946 -8.023 -23.367 1.00 86.94 168 ASN A N 1
ATOM 1357 C CA . ASN A 1 168 ? 22.533 -8.993 -22.349 1.00 86.94 168 ASN A CA 1
ATOM 1358 C C . ASN A 1 168 ? 21.336 -8.493 -21.525 1.00 86.94 168 ASN A C 1
ATOM 1360 O O . ASN A 1 168 ? 21.418 -8.392 -20.289 1.00 86.94 168 ASN A O 1
ATOM 1364 N N . THR A 1 169 ? 20.272 -8.103 -22.227 1.00 90.56 169 THR A N 1
ATOM 1365 C CA . THR A 1 169 ? 19.017 -7.586 -21.669 1.00 90.56 169 THR A CA 1
ATOM 1366 C C . THR A 1 169 ? 17.994 -8.679 -21.419 1.00 90.56 169 THR A C 1
ATOM 1368 O O . THR A 1 169 ? 17.197 -8.524 -20.495 1.00 90.56 169 THR A O 1
ATOM 1371 N N . LEU A 1 170 ? 18.033 -9.782 -22.176 1.00 90.81 170 LEU A N 1
ATOM 1372 C CA . LEU A 1 170 ? 17.151 -10.925 -21.960 1.00 90.81 170 LEU A CA 1
ATOM 1373 C C . LEU A 1 170 ? 17.326 -11.476 -20.544 1.00 90.81 170 LEU A C 1
ATOM 1375 O O . LEU A 1 170 ? 18.442 -11.668 -20.051 1.00 90.81 170 LEU A O 1
ATOM 1379 N N . ILE A 1 171 ? 16.202 -11.760 -19.897 1.00 89.25 171 ILE A N 1
ATOM 1380 C CA . ILE A 1 171 ? 16.180 -12.205 -18.510 1.00 89.25 171 ILE A CA 1
ATOM 1381 C C . ILE A 1 171 ? 16.399 -13.717 -18.509 1.00 89.25 171 ILE A C 1
ATOM 1383 O O . ILE A 1 171 ? 15.575 -14.488 -19.004 1.00 89.25 171 ILE A O 1
ATOM 1387 N N . LEU A 1 172 ? 17.564 -14.131 -18.013 1.00 87.50 172 LEU A N 1
ATOM 1388 C CA . LEU A 1 172 ? 18.024 -15.515 -18.093 1.00 87.50 172 LEU A CA 1
ATOM 1389 C C . LEU A 1 172 ? 17.213 -16.436 -17.169 1.00 87.50 172 LEU A C 1
ATOM 1391 O O . LEU A 1 172 ? 16.895 -16.019 -16.050 1.00 87.50 172 LEU A O 1
ATOM 1395 N N . PRO A 1 173 ? 16.930 -17.684 -17.592 1.00 84.81 173 PRO A N 1
ATOM 1396 C CA . PRO A 1 173 ? 16.313 -18.680 -16.723 1.00 84.81 173 PRO A CA 1
ATOM 1397 C C . PRO A 1 173 ? 17.177 -18.919 -15.479 1.00 84.81 173 PRO A C 1
ATOM 1399 O O . PRO A 1 173 ? 18.363 -18.595 -15.466 1.00 84.81 173 PRO A O 1
ATOM 1402 N N . GLU A 1 174 ? 16.556 -19.446 -14.422 1.00 78.50 174 GLU A N 1
ATOM 1403 C CA . GLU A 1 174 ? 17.189 -19.715 -13.116 1.00 78.50 174 GLU A CA 1
ATOM 1404 C C . GLU A 1 174 ? 17.668 -18.468 -12.353 1.00 78.50 174 GLU A C 1
ATOM 1406 O O . GLU A 1 174 ? 18.114 -18.576 -11.215 1.00 78.50 174 GLU A O 1
ATOM 1411 N N . THR A 1 175 ? 17.511 -17.264 -12.914 1.00 79.44 175 THR A N 1
ATOM 1412 C CA . THR A 1 175 ? 17.754 -16.027 -12.166 1.00 79.44 175 THR A CA 1
ATOM 1413 C C . THR A 1 175 ? 16.562 -15.669 -11.273 1.00 79.44 175 THR A C 1
ATOM 1415 O O . THR A 1 175 ? 15.408 -15.902 -11.649 1.00 79.44 175 THR A O 1
ATOM 1418 N N . PRO A 1 176 ? 16.796 -14.994 -10.132 1.00 76.50 176 PRO A N 1
ATOM 1419 C CA . PRO A 1 176 ? 15.722 -14.483 -9.285 1.00 76.50 176 PRO A CA 1
ATOM 1420 C C . PRO A 1 176 ? 14.686 -13.637 -10.045 1.00 76.50 176 PRO A C 1
ATOM 1422 O O . PRO A 1 176 ? 13.480 -13.809 -9.876 1.00 76.50 176 PRO A O 1
ATOM 1425 N N . LEU A 1 177 ? 15.151 -12.753 -10.935 1.00 81.00 177 LEU A N 1
ATOM 1426 C CA . LEU A 1 177 ? 14.285 -11.888 -11.737 1.00 81.00 177 LEU A CA 1
ATOM 1427 C C . LEU A 1 177 ? 13.369 -12.703 -12.664 1.00 81.00 177 LEU A C 1
ATOM 1429 O O . LEU A 1 177 ? 12.196 -12.371 -12.797 1.00 81.00 177 LEU A O 1
ATOM 1433 N N . HIS A 1 178 ? 13.879 -13.789 -13.253 1.00 86.75 178 HIS A N 1
ATOM 1434 C CA . HIS A 1 178 ? 13.096 -14.686 -14.102 1.00 86.75 178 HIS A CA 1
ATOM 1435 C C . HIS A 1 178 ? 12.001 -15.416 -13.323 1.00 86.75 178 HIS A C 1
ATOM 1437 O O . HIS A 1 178 ? 10.848 -15.433 -13.742 1.00 86.75 178 HIS A O 1
ATOM 1443 N N . THR A 1 179 ? 12.334 -15.982 -12.163 1.00 83.38 179 THR A N 1
ATOM 1444 C CA . THR A 1 179 ? 11.349 -16.656 -11.302 1.00 83.38 179 THR A CA 1
ATOM 1445 C C . THR A 1 179 ? 10.282 -15.680 -10.808 1.00 83.38 179 THR A C 1
ATOM 1447 O O . THR A 1 179 ? 9.103 -16.022 -10.752 1.00 83.38 179 THR A O 1
ATOM 1450 N N . TRP A 1 180 ? 10.670 -14.442 -10.489 1.00 83.38 180 TRP A N 1
ATOM 1451 C CA . TRP A 1 180 ? 9.740 -13.405 -10.042 1.00 83.38 180 TRP A CA 1
ATOM 1452 C C . TRP A 1 180 ? 8.723 -12.998 -11.110 1.00 83.38 180 TRP A C 1
ATOM 1454 O O . TRP A 1 180 ? 7.569 -12.729 -10.771 1.00 83.38 180 TRP A O 1
ATOM 1464 N N . LEU A 1 181 ? 9.122 -12.993 -12.388 1.00 87.31 181 LEU A N 1
ATOM 1465 C CA . LEU A 1 181 ? 8.241 -12.662 -13.512 1.00 87.31 181 LEU A CA 1
ATOM 1466 C C . LEU A 1 181 ? 7.021 -13.579 -13.619 1.00 87.31 181 LEU A C 1
ATOM 1468 O O . LEU A 1 181 ? 5.980 -13.129 -14.085 1.00 87.31 181 LEU A O 1
ATOM 1472 N N . ALA A 1 182 ? 7.104 -14.816 -13.120 1.00 85.25 182 ALA A N 1
ATOM 1473 C CA . ALA A 1 182 ? 5.973 -15.745 -13.098 1.00 85.25 182 ALA A CA 1
ATOM 1474 C C . ALA A 1 182 ? 4.773 -15.239 -12.271 1.00 85.25 182 ALA A C 1
ATOM 1476 O O . ALA A 1 182 ? 3.669 -15.757 -12.410 1.00 85.25 182 ALA A O 1
ATOM 1477 N N . ASN A 1 183 ? 4.970 -14.229 -11.414 1.00 83.75 183 ASN A N 1
ATOM 1478 C CA . ASN A 1 183 ? 3.906 -13.631 -10.607 1.00 83.75 183 ASN A CA 1
ATOM 1479 C C . ASN A 1 183 ? 3.161 -12.487 -11.310 1.00 83.75 183 ASN A C 1
ATOM 1481 O O . ASN A 1 183 ? 2.245 -11.917 -10.707 1.00 83.75 183 ASN A O 1
ATOM 1485 N N . PHE A 1 184 ? 3.569 -12.109 -12.522 1.00 86.88 184 PHE A N 1
ATOM 1486 C CA . PHE A 1 184 ? 2.999 -10.990 -13.267 1.00 86.88 184 PHE A CA 1
ATOM 1487 C C . PHE A 1 184 ? 2.155 -11.467 -14.438 1.00 86.88 184 PHE A C 1
ATOM 1489 O O . PHE A 1 184 ? 2.441 -12.495 -15.049 1.00 86.88 184 PHE A O 1
ATOM 1496 N N . ASN A 1 185 ? 1.150 -10.669 -14.783 1.00 87.56 185 ASN A N 1
ATOM 1497 C CA . ASN A 1 185 ? 0.348 -10.867 -15.984 1.00 87.56 185 ASN A CA 1
ATOM 1498 C C . ASN A 1 185 ? 0.482 -9.677 -16.938 1.00 87.56 185 ASN A C 1
ATOM 1500 O O . ASN A 1 185 ? 0.780 -8.552 -16.528 1.00 87.56 185 ASN A O 1
ATOM 1504 N N . GLU A 1 186 ? 0.212 -9.914 -18.219 1.00 89.31 186 GLU A N 1
ATOM 1505 C CA . GLU A 1 186 ? 0.067 -8.827 -19.184 1.00 89.31 186 GLU A CA 1
ATOM 1506 C C . GLU A 1 186 ? -1.059 -7.878 -18.759 1.00 89.31 186 GLU A C 1
ATOM 1508 O O . GLU A 1 186 ? -2.101 -8.283 -18.241 1.00 89.31 186 GLU A O 1
ATOM 1513 N N . GLY A 1 187 ? -0.824 -6.583 -18.943 1.00 84.62 187 GLY A N 1
ATOM 1514 C CA . GLY A 1 187 ? -1.715 -5.524 -18.498 1.00 84.62 187 GLY A CA 1
ATOM 1515 C C . GLY A 1 187 ? -1.594 -5.149 -17.017 1.00 84.62 187 GLY A C 1
ATOM 1516 O O . GLY A 1 187 ? -2.269 -4.203 -16.612 1.00 84.62 187 GLY A O 1
ATOM 1517 N N . GLU A 1 188 ? -0.759 -5.822 -16.219 1.00 85.06 188 GLU A N 1
ATOM 1518 C CA . GLU A 1 188 ? -0.517 -5.476 -14.812 1.00 85.06 188 GLU A CA 1
ATOM 1519 C C . GLU A 1 188 ? 0.435 -4.273 -14.685 1.00 85.06 188 GLU A C 1
ATOM 1521 O O . GLU A 1 188 ? 1.395 -4.124 -15.445 1.00 85.06 188 GLU A O 1
ATOM 1526 N N . TRP A 1 189 ? 0.163 -3.397 -13.717 1.00 87.38 189 TRP A N 1
ATOM 1527 C CA . TRP A 1 189 ? 1.008 -2.250 -13.384 1.00 87.38 189 TRP A CA 1
ATOM 1528 C C . TRP A 1 189 ? 2.096 -2.637 -12.385 1.00 87.38 189 TRP A C 1
ATOM 1530 O O . TRP A 1 189 ? 1.857 -3.365 -11.419 1.00 87.38 189 TRP A O 1
ATOM 1540 N N . LEU A 1 190 ? 3.288 -2.086 -12.574 1.00 90.19 190 LEU A N 1
ATOM 1541 C CA . LEU A 1 190 ? 4.441 -2.385 -11.740 1.00 90.19 190 LEU A CA 1
ATOM 1542 C C . LEU A 1 190 ? 5.360 -1.180 -11.567 1.00 90.19 190 LEU A C 1
ATOM 1544 O O . LEU A 1 190 ? 5.277 -0.188 -12.297 1.00 90.19 190 LEU A O 1
ATOM 1548 N N . THR A 1 191 ? 6.268 -1.296 -10.605 1.00 90.12 191 THR A N 1
ATOM 1549 C CA . THR A 1 191 ? 7.424 -0.413 -10.461 1.00 90.12 191 THR A CA 1
ATOM 1550 C C . THR A 1 191 ? 8.671 -1.120 -10.985 1.00 90.12 191 THR A C 1
ATOM 1552 O O . THR A 1 191 ? 8.921 -2.276 -10.640 1.00 90.12 191 THR A O 1
ATOM 1555 N N . PHE A 1 192 ? 9.486 -0.429 -11.780 1.00 92.25 192 PHE A N 1
ATOM 1556 C CA . PHE A 1 192 ? 10.705 -0.976 -12.363 1.00 92.25 192 PHE A CA 1
ATOM 1557 C C . PHE A 1 192 ? 11.918 -0.050 -12.234 1.00 92.25 192 PHE A C 1
ATOM 1559 O O . PHE A 1 192 ? 11.820 1.179 -12.171 1.00 92.25 192 PHE A O 1
ATOM 1566 N N . SER A 1 193 ? 13.101 -0.660 -12.212 1.00 90.75 193 SER A N 1
ATOM 1567 C CA . SER A 1 193 ? 14.381 0.018 -12.428 1.00 90.75 193 SER A CA 1
ATOM 1568 C C . SER A 1 193 ? 15.210 -0.756 -13.435 1.00 90.75 193 SER A C 1
ATOM 1570 O O . SER A 1 193 ? 15.163 -1.988 -13.487 1.00 90.75 193 SER A O 1
ATOM 1572 N N . GLY A 1 194 ? 16.052 -0.046 -14.169 1.00 90.94 194 GLY A N 1
ATOM 1573 C CA . GLY A 1 194 ? 16.967 -0.669 -15.107 1.00 90.94 194 GLY A CA 1
ATOM 1574 C C . GLY A 1 194 ? 18.022 0.288 -15.624 1.00 90.94 194 GLY A C 1
ATOM 1575 O O . GLY A 1 194 ? 18.033 1.481 -15.305 1.00 90.94 194 GLY A O 1
ATOM 1576 N N . LYS A 1 195 ? 18.912 -0.268 -16.436 1.00 92.44 195 LYS A N 1
ATOM 1577 C CA . LYS A 1 195 ? 19.942 0.472 -17.156 1.00 92.44 195 LYS A CA 1
ATOM 1578 C C . LYS A 1 195 ? 19.647 0.453 -18.641 1.00 92.44 195 LYS A C 1
ATOM 1580 O O . LYS A 1 195 ? 19.456 -0.611 -19.221 1.00 92.44 195 LYS A O 1
ATOM 1585 N N . SER A 1 196 ? 19.628 1.634 -19.228 1.00 92.50 196 SER A N 1
ATOM 1586 C CA . SER A 1 196 ? 19.652 1.833 -20.667 1.00 92.50 196 SER A CA 1
ATOM 1587 C C . SER A 1 196 ? 21.094 1.774 -21.176 1.00 92.50 196 SER A C 1
ATOM 1589 O O . SER A 1 196 ? 22.056 1.758 -20.404 1.00 92.50 196 SER A O 1
ATOM 1591 N N . PHE A 1 197 ? 21.240 1.772 -22.494 1.00 92.25 197 PHE A N 1
ATOM 1592 C CA . PHE A 1 197 ? 22.527 1.778 -23.181 1.00 92.25 197 PHE A CA 1
ATOM 1593 C C . PHE A 1 197 ? 22.673 3.034 -24.031 1.00 92.25 197 PHE A C 1
ATOM 1595 O O . PHE A 1 197 ? 21.673 3.655 -24.401 1.00 92.25 197 PHE A O 1
ATOM 1602 N N . ALA A 1 198 ? 23.915 3.389 -24.353 1.00 92.19 198 ALA A N 1
ATOM 1603 C CA . ALA A 1 198 ? 24.195 4.466 -25.288 1.00 92.19 198 ALA A CA 1
ATOM 1604 C C . ALA A 1 198 ? 23.733 4.074 -26.702 1.00 92.19 198 ALA A C 1
ATOM 1606 O O . ALA A 1 198 ? 24.067 3.001 -27.211 1.00 92.19 198 ALA A O 1
ATOM 1607 N N . GLY A 1 199 ? 22.954 4.951 -27.324 1.00 89.12 199 GLY A N 1
ATOM 1608 C CA . GLY A 1 199 ? 22.536 4.868 -28.716 1.00 89.12 199 GLY A CA 1
ATOM 1609 C C . GLY A 1 199 ? 23.313 5.862 -29.569 1.00 89.12 199 GLY A C 1
ATOM 1610 O O . GLY A 1 199 ? 23.521 7.007 -29.169 1.00 89.12 199 GLY A O 1
ATOM 1611 N N . ASN A 1 200 ? 23.715 5.431 -30.763 1.00 84.25 200 ASN A N 1
ATOM 1612 C CA . ASN A 1 200 ? 24.529 6.249 -31.663 1.00 84.25 200 ASN A CA 1
ATOM 1613 C C . ASN A 1 200 ? 23.758 7.459 -32.214 1.00 84.25 200 ASN A C 1
ATOM 1615 O O . ASN A 1 200 ? 24.333 8.532 -32.371 1.00 84.25 200 ASN A O 1
ATOM 1619 N N . GLU A 1 201 ? 22.462 7.294 -32.492 1.00 85.12 201 GLU A N 1
ATOM 1620 C CA . GLU A 1 201 ? 21.647 8.327 -33.144 1.00 85.12 201 GLU A CA 1
ATOM 1621 C C . GLU A 1 201 ? 20.823 9.157 -32.152 1.00 85.12 201 GLU A C 1
ATOM 1623 O O . GLU A 1 201 ? 20.773 10.377 -32.268 1.00 85.12 201 GLU A O 1
ATOM 1628 N N . ASP A 1 202 ? 20.223 8.515 -31.145 1.00 88.69 202 ASP A N 1
ATOM 1629 C CA . ASP A 1 202 ? 19.219 9.132 -30.262 1.00 88.69 202 ASP A CA 1
ATOM 1630 C C . ASP A 1 202 ? 19.622 9.183 -28.786 1.00 88.69 202 ASP A C 1
ATOM 1632 O O . ASP A 1 202 ? 18.784 9.391 -27.910 1.00 88.69 202 ASP A O 1
ATOM 1636 N N . TYR A 1 203 ? 20.924 9.054 -28.504 1.00 93.69 203 TYR A N 1
ATOM 1637 C CA . TYR A 1 203 ? 21.526 9.013 -27.164 1.00 93.69 203 TYR A CA 1
ATOM 1638 C C . TYR A 1 203 ? 21.184 7.758 -26.351 1.00 93.69 203 TYR A C 1
ATOM 1640 O O . TYR A 1 203 ? 22.097 7.146 -25.798 1.00 93.69 203 TYR A O 1
ATOM 1648 N N . LEU A 1 204 ? 19.924 7.326 -26.314 1.00 93.12 204 LEU A N 1
ATOM 1649 C CA . LEU A 1 204 ? 19.527 6.030 -25.762 1.00 93.12 204 LEU A CA 1
ATOM 1650 C C . LEU A 1 204 ? 19.455 4.980 -26.870 1.00 93.12 204 LEU A C 1
ATOM 1652 O O . LEU A 1 204 ? 19.128 5.282 -28.017 1.00 93.12 204 LEU A O 1
ATOM 1656 N N . LYS A 1 205 ? 19.782 3.732 -26.535 1.00 93.69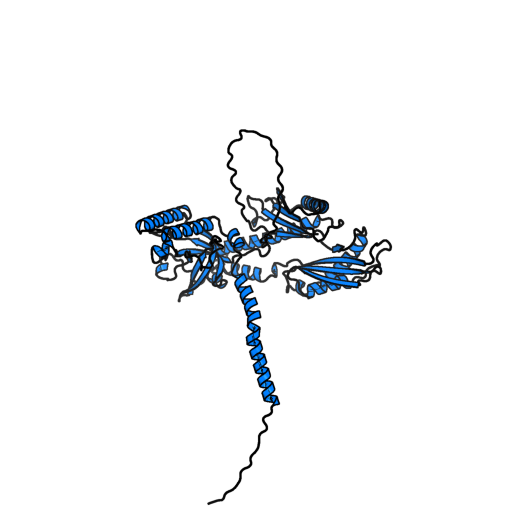 205 LYS A N 1
ATOM 1657 C CA . LYS A 1 205 ? 19.612 2.611 -27.455 1.00 93.69 205 LYS A CA 1
ATOM 1658 C C . LYS A 1 205 ? 18.125 2.306 -27.631 1.00 93.69 205 LYS A C 1
ATOM 1660 O O . LYS A 1 205 ? 17.411 2.095 -26.652 1.00 93.69 205 LYS A O 1
ATOM 1665 N N . GLU A 1 206 ? 17.699 2.233 -28.886 1.00 92.31 206 GLU A N 1
ATOM 1666 C CA . GLU A 1 206 ? 16.324 1.935 -29.280 1.00 92.31 206 GLU A CA 1
ATOM 1667 C C . GLU A 1 206 ? 16.260 0.753 -30.265 1.00 92.31 206 GLU A C 1
ATOM 1669 O O . GLU A 1 206 ? 17.245 0.447 -30.947 1.00 92.31 206 GLU A O 1
ATOM 1674 N N . ALA A 1 207 ? 15.089 0.114 -30.335 1.00 90.50 207 ALA A N 1
ATOM 1675 C CA . ALA A 1 207 ? 14.698 -0.884 -31.337 1.00 90.50 207 ALA A CA 1
ATOM 1676 C C . ALA A 1 207 ? 13.758 -0.320 -32.424 1.00 90.50 207 ALA A C 1
ATOM 1678 O O . ALA A 1 207 ? 13.271 -1.065 -33.274 1.00 90.50 207 ALA A O 1
ATOM 1679 N N . SER A 1 208 ? 13.505 0.990 -32.402 1.00 90.38 208 SER A N 1
ATOM 1680 C CA . SER A 1 208 ? 12.659 1.706 -33.358 1.00 90.38 208 SER A CA 1
ATOM 1681 C C . SER A 1 208 ? 13.168 1.514 -34.806 1.00 90.38 208 SER A C 1
ATOM 1683 O O . SER A 1 208 ? 14.341 1.792 -35.066 1.00 90.38 208 SER A O 1
ATOM 1685 N N . PRO A 1 209 ? 12.337 1.054 -35.767 1.00 87.44 209 PRO A N 1
ATOM 1686 C CA . PRO A 1 209 ? 12.807 0.698 -37.112 1.00 87.44 209 PRO A CA 1
ATOM 1687 C C . PRO A 1 209 ? 13.012 1.897 -38.050 1.00 87.44 209 PRO A C 1
ATOM 1689 O O . PRO A 1 209 ? 13.728 1.777 -39.046 1.00 87.44 209 PRO A O 1
ATOM 1692 N N . SER A 1 210 ? 12.409 3.051 -37.757 1.00 91.06 210 SER A N 1
ATOM 1693 C CA . SER A 1 210 ? 12.583 4.279 -38.536 1.00 91.06 210 SER A CA 1
ATOM 1694 C C . SER A 1 210 ? 12.724 5.517 -37.649 1.00 91.06 210 SER A C 1
ATOM 1696 O O . SER A 1 210 ? 12.398 5.494 -36.464 1.00 91.06 210 SER A O 1
ATOM 1698 N N . GLU A 1 211 ? 13.165 6.636 -38.237 1.00 91.12 211 GLU A N 1
ATOM 1699 C CA . GLU A 1 211 ? 13.185 7.938 -37.553 1.00 91.12 211 GLU A CA 1
ATOM 1700 C C . GLU A 1 211 ? 11.793 8.339 -37.043 1.00 91.12 211 GLU A C 1
ATOM 1702 O O . GLU A 1 211 ? 11.663 8.885 -35.948 1.00 91.12 211 GLU A O 1
ATOM 1707 N N . ALA A 1 212 ? 10.753 8.076 -37.840 1.00 90.69 212 ALA A N 1
ATOM 1708 C CA . ALA A 1 212 ? 9.386 8.410 -37.468 1.00 90.69 212 ALA A CA 1
ATOM 1709 C C . ALA A 1 212 ? 8.940 7.588 -36.256 1.00 90.69 212 ALA A C 1
ATOM 1711 O O . ALA A 1 212 ? 8.386 8.159 -35.321 1.00 90.69 212 ALA A O 1
ATOM 1712 N N . ASP A 1 213 ? 9.258 6.293 -36.233 1.00 90.75 213 ASP A N 1
ATOM 1713 C CA . ASP A 1 213 ? 8.949 5.422 -35.097 1.00 90.75 213 ASP A CA 1
ATOM 1714 C C . ASP A 1 213 ? 9.760 5.817 -33.869 1.00 90.75 213 ASP A C 1
ATOM 1716 O O . ASP A 1 213 ? 9.211 5.876 -32.780 1.00 90.75 213 ASP A O 1
ATOM 1720 N N . ALA A 1 214 ? 11.034 6.186 -34.030 1.00 92.06 214 ALA A N 1
ATOM 1721 C CA . ALA A 1 214 ? 11.823 6.701 -32.920 1.00 92.06 214 ALA A CA 1
ATOM 1722 C C . ALA A 1 214 ? 11.146 7.940 -32.321 1.00 92.06 214 ALA A C 1
ATOM 1724 O O . ALA A 1 214 ? 11.038 8.056 -31.107 1.00 92.06 214 ALA A O 1
ATOM 1725 N N . MET A 1 215 ? 10.651 8.867 -33.144 1.00 93.69 215 MET A N 1
ATOM 1726 C CA . MET A 1 215 ? 10.058 10.124 -32.673 1.00 93.69 215 MET A CA 1
ATOM 1727 C C . MET A 1 215 ? 8.622 9.997 -32.148 1.00 93.69 215 MET A C 1
ATOM 1729 O O . MET A 1 215 ? 8.264 10.750 -31.243 1.00 93.69 215 MET A O 1
ATOM 1733 N N . LEU A 1 216 ? 7.807 9.099 -32.705 1.00 91.69 216 LEU A N 1
ATOM 1734 C CA . LEU A 1 216 ? 6.381 8.951 -32.379 1.00 91.69 216 LEU A CA 1
ATOM 1735 C C . LEU A 1 216 ? 6.101 7.768 -31.449 1.00 91.69 216 LEU A C 1
ATOM 1737 O O . LEU A 1 216 ? 5.220 7.848 -30.599 1.00 91.69 216 LEU A O 1
ATOM 1741 N N . SER A 1 217 ? 6.849 6.681 -31.592 1.00 92.19 217 SER A N 1
ATOM 1742 C CA . SER A 1 217 ? 6.654 5.457 -30.824 1.00 92.19 217 SER A CA 1
ATOM 1743 C C . SER A 1 217 ? 7.981 4.816 -30.380 1.00 92.19 217 SER A C 1
ATOM 1745 O O . SER A 1 217 ? 8.269 3.683 -30.784 1.00 92.19 217 SER A O 1
ATOM 1747 N N . PRO A 1 218 ? 8.836 5.536 -29.618 1.00 94.00 218 PRO A N 1
ATOM 1748 C CA . PRO A 1 218 ? 10.174 5.060 -29.284 1.00 94.00 218 PRO A CA 1
ATOM 1749 C C . PRO A 1 218 ? 10.134 3.762 -28.480 1.00 94.00 218 PRO A C 1
ATOM 1751 O O . PRO A 1 218 ? 9.406 3.652 -27.489 1.00 94.00 218 PRO A O 1
ATOM 1754 N N . GLN A 1 219 ? 10.988 2.817 -28.875 1.00 94.38 219 GLN A N 1
ATOM 1755 C CA . GLN A 1 219 ? 11.160 1.527 -28.208 1.00 94.38 219 GLN A CA 1
ATOM 1756 C C . GLN A 1 219 ? 12.532 1.473 -27.537 1.00 94.38 219 GLN A C 1
ATOM 1758 O O . GLN A 1 219 ? 13.518 1.065 -28.154 1.00 94.38 219 GLN A O 1
ATOM 1763 N N . PHE A 1 220 ? 12.624 1.920 -26.285 1.00 95.50 220 PHE A N 1
ATOM 1764 C CA . PHE A 1 220 ? 13.892 1.978 -25.557 1.00 95.50 220 PHE A CA 1
ATOM 1765 C C . PHE A 1 220 ? 14.315 0.607 -25.030 1.00 95.50 220 PHE A C 1
ATOM 1767 O O . PHE A 1 220 ? 13.522 -0.128 -24.438 1.00 95.50 220 PHE A O 1
ATOM 1774 N N . ILE A 1 221 ? 15.605 0.306 -25.176 1.00 94.50 221 ILE A N 1
ATOM 1775 C CA . ILE A 1 221 ? 16.200 -0.939 -24.697 1.00 94.50 221 ILE A CA 1
ATOM 1776 C C . ILE A 1 221 ? 16.756 -0.764 -23.286 1.00 94.50 221 ILE A C 1
ATOM 1778 O O . ILE A 1 221 ? 17.653 0.050 -23.048 1.00 94.50 221 ILE A O 1
ATOM 1782 N N . LEU A 1 222 ? 16.250 -1.569 -22.353 1.00 94.62 222 LEU A N 1
ATOM 1783 C CA . LEU A 1 222 ? 16.647 -1.584 -20.952 1.00 94.62 222 LEU A CA 1
ATOM 1784 C C . LEU A 1 222 ? 17.065 -2.986 -20.503 1.00 94.62 222 LEU A C 1
ATOM 1786 O O . LEU A 1 222 ? 16.425 -3.991 -20.803 1.00 94.62 222 LEU A O 1
ATOM 1790 N N . LYS A 1 223 ? 18.099 -3.029 -19.666 1.00 93.50 223 LYS A N 1
ATOM 1791 C CA . LYS A 1 223 ? 18.394 -4.160 -18.791 1.00 93.50 223 LYS A CA 1
ATOM 1792 C C . LYS A 1 223 ? 17.732 -3.933 -17.440 1.00 93.50 223 LYS A C 1
ATOM 1794 O O . LYS A 1 223 ? 18.158 -3.060 -16.678 1.00 93.50 223 LYS A O 1
ATOM 1799 N N . PHE A 1 224 ? 16.693 -4.708 -17.146 1.00 91.38 224 PHE A N 1
ATOM 1800 C CA . PHE A 1 224 ? 15.978 -4.617 -15.876 1.00 91.38 224 PHE A CA 1
ATOM 1801 C C . PHE A 1 224 ? 16.864 -5.070 -14.711 1.00 91.38 224 PHE A C 1
ATOM 1803 O O . PHE A 1 224 ? 17.484 -6.129 -14.748 1.00 91.38 224 PHE A O 1
ATOM 1810 N N . GLU A 1 225 ? 16.917 -4.249 -13.665 1.00 86.12 225 GLU A N 1
ATOM 1811 C CA . GLU A 1 225 ? 17.597 -4.570 -12.404 1.00 86.12 225 GLU A CA 1
ATOM 1812 C C . GLU A 1 225 ? 16.598 -4.823 -11.266 1.00 86.12 225 GLU A C 1
ATOM 1814 O O . GLU A 1 225 ? 16.947 -5.430 -10.253 1.00 86.12 225 GLU A O 1
ATOM 1819 N N . PHE A 1 226 ? 15.370 -4.316 -11.394 1.00 85.94 226 PHE A N 1
ATOM 1820 C CA . PHE A 1 226 ? 14.330 -4.425 -10.378 1.00 85.94 226 PHE A CA 1
ATOM 1821 C C . PHE A 1 226 ? 12.946 -4.366 -11.022 1.00 85.94 226 PHE A C 1
ATOM 1823 O O . PHE A 1 226 ? 12.704 -3.512 -11.875 1.00 85.94 226 PHE A O 1
ATOM 1830 N N . LEU A 1 227 ? 12.054 -5.244 -10.568 1.00 87.81 227 LEU A N 1
ATOM 1831 C CA . LEU A 1 227 ? 10.637 -5.296 -10.918 1.00 87.81 227 LEU A CA 1
ATOM 1832 C C . LEU A 1 227 ? 9.859 -5.639 -9.649 1.00 87.81 227 LEU A C 1
ATOM 1834 O O . LEU A 1 227 ? 10.245 -6.559 -8.928 1.00 87.81 227 LEU A O 1
ATOM 1838 N N . ASP A 1 228 ? 8.772 -4.932 -9.376 1.00 83.94 228 ASP A N 1
ATOM 1839 C CA . ASP A 1 228 ? 7.902 -5.226 -8.239 1.00 83.94 228 ASP A CA 1
ATOM 1840 C C . ASP A 1 228 ? 6.469 -4.795 -8.524 1.00 83.94 228 ASP A C 1
ATOM 1842 O O . ASP A 1 228 ? 6.239 -3.846 -9.277 1.00 83.94 228 ASP A O 1
ATOM 1846 N N . LYS A 1 229 ? 5.504 -5.471 -7.902 1.00 83.69 229 LYS A N 1
ATOM 1847 C CA . LYS A 1 229 ? 4.096 -5.103 -8.038 1.00 83.69 229 LYS A CA 1
ATOM 1848 C C . LYS A 1 229 ? 3.878 -3.682 -7.519 1.00 83.69 229 LYS A C 1
ATOM 1850 O O . LYS A 1 229 ? 4.523 -3.229 -6.559 1.00 83.69 229 LYS A O 1
ATOM 1855 N N . LEU A 1 230 ? 2.978 -2.955 -8.176 1.00 80.50 230 LEU A N 1
ATOM 1856 C CA . LEU A 1 230 ? 2.601 -1.627 -7.716 1.00 80.50 230 LEU A CA 1
ATOM 1857 C C . LEU A 1 230 ? 1.668 -1.764 -6.503 1.00 80.50 230 LEU A C 1
ATOM 1859 O O . LEU A 1 230 ? 0.473 -1.988 -6.642 1.00 80.50 230 LEU A O 1
ATOM 1863 N N . ASP A 1 231 ? 2.221 -1.660 -5.295 1.00 65.62 231 ASP A N 1
ATOM 1864 C CA . ASP A 1 231 ? 1.413 -1.632 -4.074 1.00 65.62 231 ASP A CA 1
ATOM 1865 C C . ASP A 1 231 ? 0.789 -0.255 -3.860 1.00 65.62 231 ASP A C 1
ATOM 1867 O O . ASP A 1 231 ? 1.488 0.715 -3.549 1.00 65.62 231 ASP A O 1
ATOM 1871 N N . ILE A 1 232 ? -0.532 -0.192 -3.965 1.00 58.56 232 ILE A N 1
ATOM 1872 C CA . ILE A 1 232 ? -1.319 0.966 -3.550 1.00 58.56 232 ILE A CA 1
ATOM 1873 C C . ILE A 1 232 ? -1.761 0.718 -2.106 1.00 58.56 232 ILE A C 1
ATOM 1875 O O . ILE A 1 232 ? -2.302 -0.355 -1.836 1.00 58.56 232 ILE A O 1
ATOM 1879 N N . PRO A 1 233 ? -1.546 1.650 -1.160 1.00 52.94 233 PRO A N 1
ATOM 1880 C CA . PRO A 1 233 ? -2.250 1.585 0.110 1.00 52.94 233 PRO A CA 1
ATOM 1881 C C . PRO A 1 233 ? -3.744 1.755 -0.193 1.00 52.94 233 PRO A C 1
ATOM 1883 O O . PRO A 1 233 ? -4.183 2.846 -0.547 1.00 52.94 233 PRO A O 1
ATOM 1886 N N . GLU A 1 234 ? -4.506 0.661 -0.119 1.00 39.66 234 GLU A N 1
ATOM 1887 C CA . GLU A 1 234 ? -5.942 0.610 -0.448 1.00 39.66 234 GLU A CA 1
ATOM 1888 C C . GLU A 1 234 ? -6.807 1.551 0.424 1.00 39.66 234 GLU A C 1
ATOM 1890 O O . GLU A 1 234 ? -7.980 1.751 0.126 1.00 39.66 234 GLU A O 1
ATOM 1895 N N . GLU A 1 235 ? -6.236 2.182 1.456 1.00 37.16 235 GLU A N 1
ATOM 1896 C CA . GLU A 1 235 ? -6.941 3.030 2.428 1.00 37.16 235 GLU A CA 1
ATOM 1897 C C . GLU A 1 235 ? -7.000 4.533 2.059 1.00 37.16 235 GLU A C 1
ATOM 1899 O O . GLU A 1 235 ? -7.823 5.251 2.622 1.00 37.16 235 GLU A O 1
ATOM 1904 N N . ASP A 1 236 ? -6.216 5.025 1.085 1.00 39.94 236 ASP A N 1
ATOM 1905 C CA . ASP A 1 236 ? -6.038 6.480 0.855 1.00 39.94 236 ASP A CA 1
ATOM 1906 C C . ASP A 1 236 ? -6.868 7.079 -0.309 1.00 39.94 236 ASP A C 1
ATOM 1908 O O . ASP A 1 236 ? -6.699 8.248 -0.677 1.00 39.94 236 ASP A O 1
ATOM 1912 N N . LEU A 1 237 ? -7.784 6.318 -0.914 1.00 34.84 237 LEU A N 1
ATOM 1913 C CA . LEU A 1 237 ? -8.637 6.814 -2.000 1.00 34.84 237 LEU A CA 1
ATOM 1914 C C . LEU A 1 237 ? -9.897 7.517 -1.480 1.00 34.84 237 LEU A C 1
ATOM 1916 O O . LEU A 1 237 ? -11.001 6.984 -1.535 1.00 34.84 237 LEU A O 1
ATOM 1920 N N . GLN A 1 238 ? -9.743 8.769 -1.057 1.00 30.33 238 GLN A N 1
ATOM 1921 C CA . GLN A 1 238 ? -10.834 9.741 -1.128 1.00 30.33 238 GLN A CA 1
ATOM 1922 C C . GLN A 1 238 ? -10.505 10.745 -2.233 1.00 30.33 238 GLN A C 1
ATOM 1924 O O . GLN A 1 238 ? -9.855 11.766 -2.006 1.00 30.33 238 GLN A O 1
ATOM 1929 N N . ILE A 1 239 ? -10.938 10.433 -3.457 1.00 30.33 239 ILE A N 1
ATOM 1930 C CA . ILE A 1 239 ? -11.102 11.456 -4.491 1.00 30.33 239 ILE A CA 1
ATOM 1931 C C . ILE A 1 239 ? -12.268 12.309 -4.001 1.00 30.33 239 ILE A C 1
ATOM 1933 O O . ILE A 1 239 ? -13.387 11.818 -3.881 1.00 30.33 239 ILE A O 1
ATOM 1937 N N . ALA A 1 240 ? -11.990 13.558 -3.638 1.00 25.22 240 ALA A N 1
ATOM 1938 C CA . ALA A 1 240 ? -13.034 14.511 -3.314 1.00 25.22 240 ALA A CA 1
ATOM 1939 C C . ALA A 1 240 ? -13.920 14.684 -4.557 1.00 25.22 240 ALA A C 1
ATOM 1941 O O . ALA A 1 240 ? -13.539 15.376 -5.501 1.00 25.22 240 ALA A O 1
ATOM 1942 N N . GLU A 1 241 ? -15.091 14.043 -4.565 1.00 24.34 241 GLU A N 1
ATOM 1943 C CA . GLU A 1 241 ? -16.190 14.432 -5.439 1.00 24.34 241 GLU A CA 1
ATOM 1944 C C . GLU A 1 241 ? -16.513 15.888 -5.111 1.00 24.34 241 GLU A C 1
ATOM 1946 O O . GLU A 1 241 ? -17.075 16.216 -4.065 1.00 24.34 241 GLU A O 1
ATOM 1951 N N . SER A 1 242 ? -16.080 16.789 -5.986 1.00 24.28 242 SER A N 1
ATOM 1952 C CA . SER A 1 242 ? -16.492 18.180 -5.933 1.00 24.28 242 SER A CA 1
ATOM 1953 C C . SER A 1 242 ? -18.003 18.213 -6.194 1.00 24.28 242 SER A C 1
ATOM 1955 O O . SER A 1 242 ? -18.424 17.763 -7.263 1.00 24.28 242 SER A O 1
ATOM 1957 N N . PRO A 1 243 ? -18.846 18.732 -5.284 1.00 27.48 243 PRO A N 1
ATOM 1958 C CA . PRO A 1 243 ? -20.252 18.890 -5.597 1.00 27.48 243 PRO A CA 1
ATOM 1959 C C . PRO A 1 243 ? -20.402 19.998 -6.638 1.00 27.48 243 PRO A C 1
ATOM 1961 O O . PRO A 1 243 ? -19.972 21.138 -6.440 1.00 27.48 243 PRO A O 1
ATOM 1964 N N . ALA A 1 244 ? -21.007 19.633 -7.762 1.00 23.70 244 ALA A N 1
ATOM 1965 C CA . ALA A 1 244 ? -21.469 20.555 -8.776 1.00 23.70 244 ALA A CA 1
ATOM 1966 C C . ALA A 1 244 ? -22.588 21.456 -8.221 1.00 23.70 244 ALA A C 1
ATOM 1968 O O . ALA A 1 244 ? -23.555 20.985 -7.631 1.00 23.70 244 ALA A O 1
ATOM 1969 N N . THR A 1 245 ? -22.418 22.750 -8.487 1.00 22.89 245 THR A N 1
ATOM 1970 C CA . THR A 1 245 ? -23.442 23.751 -8.816 1.00 22.89 245 THR A CA 1
ATOM 1971 C C . THR A 1 245 ? -24.580 24.020 -7.825 1.00 22.89 245 THR A C 1
ATOM 1973 O O . THR A 1 245 ? -25.528 23.257 -7.670 1.00 22.89 245 THR A O 1
ATOM 1976 N N . SER A 1 246 ? -24.602 25.255 -7.324 1.00 25.00 246 SER A N 1
ATOM 1977 C CA . SER A 1 246 ? -25.832 26.051 -7.246 1.00 25.00 246 SER A CA 1
ATOM 1978 C C . SER A 1 246 ? -25.483 27.521 -7.502 1.00 25.00 246 SER A C 1
ATOM 1980 O O . SER A 1 246 ? -24.782 28.157 -6.718 1.00 25.00 246 SER A O 1
ATOM 1982 N N . GLU A 1 247 ? -25.940 28.032 -8.645 1.00 26.09 247 GLU A N 1
ATOM 1983 C CA . GLU A 1 247 ? -26.163 29.459 -8.929 1.00 26.09 247 GLU A CA 1
ATOM 1984 C C . GLU A 1 247 ? -27.225 29.993 -7.917 1.00 26.09 247 GLU A C 1
ATOM 1986 O O . GLU A 1 247 ? -27.938 29.190 -7.324 1.00 26.09 247 GLU A O 1
ATOM 1991 N N . THR A 1 248 ? -27.440 31.271 -7.578 1.00 23.03 248 THR A N 1
ATOM 1992 C CA . THR A 1 248 ? -27.305 32.568 -8.260 1.00 23.03 248 THR A CA 1
ATOM 1993 C C . THR A 1 248 ? -27.472 33.708 -7.204 1.00 23.03 248 THR A C 1
ATOM 1995 O O . THR A 1 248 ? -28.026 33.486 -6.131 1.00 23.03 248 THR A O 1
ATOM 1998 N N . VAL A 1 249 ? -27.127 34.950 -7.595 1.00 23.33 249 VAL A N 1
ATOM 1999 C CA . VAL A 1 249 ? -27.623 36.282 -7.126 1.00 23.33 249 VAL A CA 1
ATOM 2000 C C . VAL A 1 249 ? -26.783 37.101 -6.115 1.00 23.33 249 VAL A C 1
ATOM 2002 O O . VAL A 1 249 ? -26.988 37.091 -4.910 1.00 23.33 249 VAL A O 1
ATOM 2005 N N . VAL A 1 250 ? -25.870 37.903 -6.685 1.00 24.34 250 VAL A N 1
ATOM 2006 C CA . VAL A 1 250 ? -25.724 39.382 -6.593 1.00 24.34 250 VAL A CA 1
ATOM 2007 C C . VAL A 1 250 ? -26.281 40.115 -5.355 1.00 24.34 250 VAL A C 1
ATOM 2009 O O . VAL A 1 250 ? -27.490 40.237 -5.223 1.00 24.34 250 VAL A O 1
ATOM 2012 N N . THR A 1 251 ? -25.429 40.852 -4.621 1.00 22.67 251 THR A N 1
ATOM 2013 C CA . THR A 1 251 ? -25.525 42.331 -4.503 1.00 22.67 251 THR A CA 1
ATOM 2014 C C . THR A 1 251 ? -24.172 42.946 -4.117 1.00 22.67 251 THR A C 1
ATOM 2016 O O . THR A 1 251 ? -23.471 42.457 -3.238 1.00 22.67 251 THR A O 1
ATOM 2019 N N . LYS A 1 252 ? -23.800 44.009 -4.837 1.00 26.44 252 LYS A N 1
ATOM 2020 C CA . LYS A 1 252 ? -22.653 44.895 -4.600 1.00 26.44 252 LYS A CA 1
ATOM 2021 C C . LYS A 1 252 ? -22.919 45.781 -3.382 1.00 26.44 252 LYS A C 1
ATOM 2023 O O . LYS A 1 252 ? -24.033 46.270 -3.275 1.00 26.44 252 LYS A O 1
ATOM 2028 N N . GLU A 1 253 ? -21.876 46.136 -2.631 1.00 24.19 253 GLU A N 1
ATOM 2029 C CA . GLU A 1 253 ? -21.671 47.531 -2.222 1.00 24.19 253 GLU A CA 1
ATOM 2030 C C . GLU A 1 253 ? -20.198 47.837 -1.885 1.00 24.19 253 GLU A C 1
ATOM 2032 O O . GLU A 1 253 ? -19.488 47.087 -1.219 1.00 24.19 253 GLU A O 1
ATOM 2037 N N . THR A 1 254 ? -19.759 48.945 -2.473 1.00 21.98 254 THR A N 1
ATOM 2038 C CA . THR A 1 254 ? -18.464 49.642 -2.463 1.00 21.98 254 THR A CA 1
ATOM 2039 C C . THR A 1 254 ? -18.174 50.174 -1.041 1.00 21.98 254 THR A C 1
ATOM 2041 O O . THR A 1 254 ? -19.110 50.458 -0.303 1.00 21.98 254 THR A O 1
ATOM 2044 N N . THR A 1 255 ? -16.940 50.403 -0.566 1.00 22.81 255 THR A N 1
ATOM 2045 C CA . THR A 1 255 ? -16.226 51.686 -0.764 1.00 22.81 255 THR A CA 1
ATOM 2046 C C . THR A 1 255 ? -14.851 51.702 -0.059 1.00 22.81 255 THR A C 1
ATOM 2048 O O . THR A 1 255 ? -14.757 51.496 1.143 1.00 22.81 255 THR A O 1
ATOM 2051 N N . ASN A 1 256 ? -13.818 51.985 -0.865 1.00 23.59 256 ASN A N 1
ATOM 2052 C CA . ASN A 1 256 ? -12.553 52.721 -0.668 1.00 23.59 256 ASN A CA 1
ATOM 2053 C C . ASN A 1 256 ? -11.782 52.721 0.668 1.00 23.59 256 ASN A C 1
ATOM 2055 O O . ASN A 1 256 ? -12.258 53.222 1.681 1.00 23.59 256 ASN A O 1
ATOM 2059 N N . SER A 1 257 ? -10.467 52.467 0.560 1.00 26.33 257 SER A N 1
ATOM 2060 C CA . SER A 1 257 ? -9.430 53.512 0.731 1.00 26.33 257 SER A CA 1
ATOM 2061 C C . SER A 1 257 ? -8.088 53.123 0.078 1.00 26.33 257 SER A C 1
ATOM 2063 O O . SER A 1 257 ? -7.639 51.985 0.163 1.00 26.33 257 SER A O 1
ATOM 2065 N N . GLN A 1 258 ? -7.499 54.112 -0.603 1.00 25.56 258 GLN A N 1
ATOM 2066 C CA . GLN A 1 258 ? -6.160 54.211 -1.221 1.00 25.56 258 GLN A CA 1
ATOM 2067 C C . GLN A 1 258 ? -5.044 54.073 -0.140 1.00 25.56 258 GLN A C 1
ATOM 2069 O O . GLN A 1 258 ? -5.355 54.186 1.036 1.00 25.56 258 GLN A O 1
ATOM 2074 N N . GLN A 1 259 ? -3.734 53.869 -0.359 1.00 24.42 259 GLN A N 1
ATOM 2075 C CA . GLN A 1 259 ? -2.807 54.125 -1.469 1.00 24.42 259 GLN A CA 1
ATOM 2076 C C . GLN A 1 259 ? -1.432 53.464 -1.139 1.00 24.42 259 GLN A C 1
ATOM 2078 O O . GLN A 1 259 ? -1.087 53.339 0.030 1.00 24.42 259 GLN A O 1
ATOM 2083 N N . LEU A 1 260 ? -0.685 53.067 -2.186 1.00 22.58 260 LEU A N 1
ATOM 2084 C CA . LEU A 1 260 ? 0.789 52.985 -2.392 1.00 22.58 260 LEU A CA 1
ATOM 2085 C C . LEU A 1 260 ? 1.750 53.203 -1.183 1.00 22.58 260 LEU A C 1
ATOM 2087 O O . LEU A 1 260 ? 1.575 54.145 -0.430 1.00 22.58 260 LEU A O 1
ATOM 2091 N N . ALA A 1 261 ? 2.896 52.526 -0.992 1.00 21.05 261 ALA A N 1
ATOM 2092 C CA . ALA A 1 261 ? 3.810 51.816 -1.892 1.00 21.05 261 ALA A CA 1
ATOM 2093 C C . ALA A 1 261 ? 4.883 51.012 -1.105 1.00 21.05 261 ALA A C 1
ATOM 2095 O O . ALA A 1 261 ? 5.126 51.252 0.073 1.00 21.05 261 ALA A O 1
ATOM 2096 N N . ALA A 1 262 ? 5.613 50.172 -1.855 1.00 23.47 262 ALA A N 1
ATOM 2097 C CA . ALA A 1 262 ? 6.981 49.686 -1.616 1.00 23.47 262 ALA A CA 1
ATOM 2098 C C . ALA A 1 262 ? 7.196 48.492 -0.660 1.00 23.47 262 ALA A C 1
ATOM 2100 O O . ALA A 1 262 ? 7.654 48.639 0.467 1.00 23.47 262 ALA A O 1
ATOM 2101 N N . ALA A 1 263 ? 7.071 47.271 -1.197 1.00 23.45 263 ALA A N 1
ATOM 2102 C CA . ALA A 1 263 ? 7.821 46.122 -0.686 1.00 23.45 263 ALA A CA 1
ATOM 2103 C C . ALA A 1 263 ? 8.177 45.127 -1.806 1.00 23.45 263 ALA A C 1
ATOM 2105 O O . ALA A 1 263 ? 7.363 44.337 -2.268 1.00 23.45 263 ALA A O 1
ATOM 2106 N N . LYS A 1 264 ? 9.437 45.232 -2.238 1.00 24.36 264 LYS A N 1
ATOM 2107 C CA . LYS A 1 264 ? 10.327 44.218 -2.826 1.00 24.36 264 LYS A CA 1
ATOM 2108 C C . LYS A 1 264 ? 9.699 42.871 -3.229 1.00 24.36 264 LYS A C 1
ATOM 2110 O O . LYS A 1 264 ? 9.339 42.051 -2.389 1.00 24.36 264 LYS A O 1
ATOM 2115 N N . ASN A 1 265 ? 9.786 42.601 -4.533 1.00 23.80 265 ASN A N 1
ATOM 2116 C CA . ASN A 1 265 ? 9.698 41.288 -5.171 1.00 23.80 265 ASN A CA 1
ATOM 2117 C C . ASN A 1 265 ? 10.436 40.194 -4.376 1.00 23.80 265 ASN A C 1
ATOM 2119 O O . ASN A 1 265 ? 11.653 40.040 -4.486 1.00 23.80 265 ASN A O 1
ATOM 2123 N N . LYS A 1 266 ? 9.689 39.369 -3.641 1.00 23.67 266 LYS A N 1
ATOM 2124 C CA . LYS A 1 266 ? 10.100 38.008 -3.289 1.00 23.67 266 LYS A CA 1
ATOM 2125 C C . LYS A 1 266 ? 9.193 37.067 -4.065 1.00 23.67 266 LYS A C 1
ATOM 2127 O O . LYS A 1 266 ? 8.039 36.879 -3.701 1.00 23.67 266 LYS A O 1
ATOM 2132 N N . ARG A 1 267 ? 9.735 36.487 -5.143 1.00 21.56 267 ARG A N 1
ATOM 2133 C CA . ARG A 1 267 ? 9.181 35.295 -5.795 1.00 21.56 267 ARG A CA 1
ATOM 2134 C C . ARG A 1 267 ? 8.964 34.240 -4.711 1.00 21.56 267 ARG A C 1
ATOM 2136 O O . ARG A 1 267 ? 9.915 33.592 -4.272 1.00 21.56 267 ARG A O 1
ATOM 2143 N N . THR A 1 268 ? 7.732 34.093 -4.251 1.00 22.55 268 THR A N 1
ATOM 2144 C CA . THR A 1 268 ? 7.310 32.937 -3.477 1.00 22.55 268 THR A CA 1
ATOM 2145 C C . THR A 1 268 ? 7.366 31.756 -4.431 1.00 22.55 268 THR A C 1
ATOM 2147 O O . THR A 1 268 ? 6.545 31.615 -5.333 1.00 22.55 268 THR A O 1
ATOM 2150 N N . LYS A 1 269 ? 8.414 30.936 -4.280 1.00 25.08 269 LYS A N 1
ATOM 2151 C CA . LYS A 1 269 ? 8.441 29.576 -4.819 1.00 25.08 269 LYS A CA 1
ATOM 2152 C C . LYS A 1 269 ? 7.108 28.941 -4.435 1.00 25.08 269 LYS A C 1
ATOM 2154 O O . LYS A 1 269 ? 6.847 28.776 -3.242 1.00 25.08 269 LYS A O 1
ATOM 2159 N N . SER A 1 270 ? 6.271 28.636 -5.422 1.00 26.59 270 SER A N 1
ATOM 2160 C CA . SER A 1 270 ? 5.121 27.774 -5.209 1.00 26.59 270 SER A CA 1
ATOM 2161 C C . SER A 1 270 ? 5.659 26.491 -4.577 1.00 26.59 270 SER A C 1
ATOM 2163 O O . SER A 1 270 ? 6.488 25.784 -5.154 1.00 26.59 270 SER A O 1
ATOM 2165 N N . LYS A 1 271 ? 5.286 26.248 -3.317 1.00 28.84 271 LYS A N 1
ATOM 2166 C CA . LYS A 1 271 ? 5.519 24.963 -2.666 1.00 28.84 271 LYS A CA 1
ATOM 2167 C C . LYS A 1 271 ? 4.734 23.949 -3.490 1.00 28.84 271 LYS A C 1
ATOM 2169 O O . LYS A 1 271 ? 3.515 23.890 -3.379 1.00 28.84 271 LYS A O 1
ATOM 2174 N N . LYS A 1 272 ? 5.436 23.218 -4.362 1.00 29.38 272 LYS A N 1
ATOM 2175 C CA . LYS A 1 272 ? 4.933 22.011 -5.018 1.00 29.38 272 LYS A CA 1
ATOM 2176 C C . LYS A 1 272 ? 4.303 21.149 -3.926 1.00 29.38 272 LYS A C 1
ATOM 2178 O O . LYS A 1 272 ? 5.004 20.742 -3.000 1.00 29.38 272 LYS A O 1
ATOM 2183 N N . SER A 1 273 ? 2.993 20.929 -3.997 1.00 26.00 273 SER A N 1
ATOM 2184 C CA . SER A 1 273 ? 2.334 19.929 -3.170 1.00 26.00 273 SER A CA 1
ATOM 2185 C C . SER A 1 273 ? 2.850 18.572 -3.628 1.00 26.00 273 SER A C 1
ATOM 2187 O O . SER A 1 273 ? 2.409 18.035 -4.642 1.00 26.00 273 SER A O 1
ATOM 2189 N N . SER A 1 274 ? 3.843 18.036 -2.931 1.00 30.77 274 SER A N 1
ATOM 2190 C CA . SER A 1 274 ? 4.154 16.622 -3.033 1.00 30.77 274 SER A CA 1
ATOM 2191 C C . SER A 1 274 ? 2.965 15.870 -2.446 1.00 30.77 274 SER A C 1
ATOM 2193 O O . SER A 1 274 ? 2.720 15.895 -1.235 1.00 30.77 274 SER A O 1
ATOM 2195 N N . VAL A 1 275 ? 2.180 15.252 -3.326 1.00 33.53 275 VAL A N 1
ATOM 2196 C CA . VAL A 1 275 ? 1.173 14.267 -2.940 1.00 33.53 275 VAL A CA 1
ATOM 2197 C C . VAL A 1 275 ? 1.951 13.033 -2.498 1.00 33.53 275 VAL A C 1
ATOM 2199 O O . VAL A 1 275 ? 2.236 12.134 -3.274 1.00 33.53 275 VAL A O 1
ATOM 2202 N N . PHE A 1 276 ? 2.407 13.050 -1.250 1.00 40.50 276 PHE A N 1
ATOM 2203 C CA . PHE A 1 276 ? 2.817 11.831 -0.577 1.00 40.50 276 PHE A CA 1
ATOM 2204 C C . PHE A 1 276 ? 1.538 11.055 -0.267 1.00 40.50 276 PHE A C 1
ATOM 2206 O O . PHE A 1 276 ? 0.625 11.624 0.332 1.00 40.50 276 PHE A O 1
ATOM 2213 N N . LEU A 1 277 ? 1.482 9.783 -0.663 1.00 51.78 277 LEU A N 1
ATOM 2214 C CA . LEU A 1 277 ? 0.570 8.814 -0.054 1.00 51.78 277 LEU A CA 1
ATOM 2215 C C . LEU A 1 277 ? 0.883 8.828 1.444 1.00 51.78 277 LEU A C 1
ATOM 2217 O O . LEU A 1 277 ? 2.026 8.576 1.844 1.00 51.78 277 LEU A O 1
ATOM 2221 N N . ARG A 1 278 ? -0.072 9.285 2.247 1.00 67.62 278 ARG A N 1
ATOM 2222 C CA . ARG A 1 278 ? 0.101 9.508 3.681 1.00 67.62 278 ARG A CA 1
ATOM 2223 C C . ARG A 1 278 ? -0.856 8.559 4.364 1.00 67.62 278 ARG A C 1
ATOM 2225 O O . ARG A 1 278 ? -2.046 8.730 4.136 1.00 67.62 278 ARG A O 1
ATOM 2232 N N . PRO A 1 279 ? -0.363 7.669 5.234 1.00 74.31 279 PRO A N 1
ATOM 2233 C CA . PRO A 1 279 ? -1.242 6.739 5.911 1.00 74.31 279 PRO A CA 1
ATOM 2234 C C . PRO A 1 279 ? -2.311 7.511 6.682 1.00 74.31 279 PRO A C 1
ATOM 2236 O O . PRO A 1 279 ? -1.990 8.398 7.490 1.00 74.31 279 PRO A O 1
ATOM 2239 N N . GLU A 1 280 ? -3.567 7.179 6.410 1.00 82.06 280 GLU A N 1
ATOM 2240 C CA . GLU A 1 280 ? -4.705 7.629 7.191 1.00 82.06 280 GLU A CA 1
ATOM 2241 C C . GLU A 1 280 ? -4.988 6.647 8.332 1.00 82.06 280 GLU A C 1
ATOM 2243 O O . GLU A 1 280 ? -5.209 5.457 8.138 1.00 82.06 280 GLU A O 1
ATOM 2248 N N . LEU A 1 281 ? -4.977 7.158 9.558 1.00 84.81 281 LEU A N 1
ATOM 2249 C CA . LEU A 1 281 ? -5.264 6.408 10.766 1.00 84.81 281 LEU A CA 1
ATOM 2250 C C . LEU A 1 281 ? -6.591 6.888 11.346 1.00 84.81 281 LEU A C 1
ATOM 2252 O O . LEU A 1 281 ? -6.688 8.002 11.867 1.00 84.81 281 LEU A O 1
ATOM 2256 N N . THR A 1 282 ? -7.609 6.030 11.295 1.00 87.06 282 THR A N 1
ATOM 2257 C CA . THR A 1 282 ? -8.875 6.304 11.981 1.00 87.06 282 THR A CA 1
ATOM 2258 C C . THR A 1 282 ? -8.735 6.001 13.473 1.00 87.06 282 THR A C 1
ATOM 2260 O O . THR A 1 282 ? -8.380 4.888 13.863 1.00 87.06 282 THR A O 1
ATOM 2263 N N . ILE A 1 283 ? -9.033 6.988 14.316 1.00 86.62 283 ILE A N 1
ATOM 2264 C CA . ILE A 1 283 ? -9.054 6.866 15.774 1.00 86.62 283 ILE A CA 1
ATOM 2265 C C . ILE A 1 283 ? -10.481 7.125 16.254 1.00 86.62 283 ILE A C 1
ATOM 2267 O O . ILE A 1 283 ? -11.098 8.128 15.898 1.00 86.62 283 ILE A O 1
ATOM 2271 N N . ARG A 1 284 ? -11.013 6.224 17.077 1.00 85.94 284 ARG A N 1
ATOM 2272 C CA . ARG A 1 284 ? -12.330 6.396 17.698 1.00 85.94 284 ARG A CA 1
ATOM 2273 C C . ARG A 1 284 ? -12.181 7.079 19.050 1.00 85.94 284 ARG A C 1
ATOM 2275 O O . ARG A 1 284 ? -11.264 6.755 19.801 1.00 85.94 284 ARG A O 1
ATOM 2282 N N . TYR A 1 285 ? -13.057 8.013 19.381 1.00 84.00 285 TYR A N 1
ATOM 2283 C CA . TYR A 1 285 ? -13.040 8.646 20.694 1.00 84.00 285 TYR A CA 1
ATOM 2284 C C . TYR A 1 285 ? -13.518 7.654 21.760 1.00 84.00 285 TYR A C 1
ATOM 2286 O O . TYR A 1 285 ? -12.860 7.462 22.784 1.00 84.00 285 TYR A O 1
ATOM 2294 N N . TYR A 1 286 ? -14.613 6.946 21.478 1.00 84.44 286 TYR A N 1
ATOM 2295 C CA . TYR A 1 286 ? -15.137 5.873 22.314 1.00 84.44 286 TYR A CA 1
ATOM 2296 C C . TYR A 1 286 ? -14.498 4.531 21.952 1.00 84.44 286 TYR A C 1
ATOM 2298 O O . TYR A 1 286 ? -14.785 3.916 20.924 1.00 84.44 286 TYR A O 1
ATOM 2306 N N . GLN A 1 287 ? -13.619 4.045 22.828 1.00 81.00 287 GLN A N 1
ATOM 2307 C CA . GLN A 1 287 ? -12.844 2.832 22.557 1.00 81.00 287 GLN A CA 1
ATOM 2308 C C . GLN A 1 287 ? -13.581 1.533 22.890 1.00 81.00 287 GLN A C 1
ATOM 2310 O O . GLN A 1 287 ? -13.387 0.523 22.214 1.00 81.00 287 GLN A O 1
ATOM 2315 N N . GLN A 1 288 ? -14.388 1.545 23.947 1.00 83.12 288 GLN A N 1
ATOM 2316 C CA . GLN A 1 288 ? -14.940 0.335 24.560 1.00 83.12 288 GLN A CA 1
ATOM 2317 C C . GLN A 1 288 ? -16.446 0.213 24.333 1.00 83.12 288 GLN A C 1
ATOM 2319 O O . GLN A 1 288 ? -16.945 -0.839 23.938 1.00 83.12 288 GLN A O 1
ATOM 2324 N N . TYR A 1 289 ? -17.162 1.304 24.575 1.00 82.00 289 TYR A N 1
ATOM 2325 C CA . TYR A 1 289 ? -18.597 1.416 24.389 1.00 82.00 289 TYR A CA 1
ATOM 2326 C C . TYR A 1 289 ? -18.966 2.890 24.212 1.00 82.00 289 TYR A C 1
ATOM 2328 O O . TYR A 1 289 ? -18.217 3.771 24.643 1.00 82.00 289 TYR A O 1
ATOM 2336 N N . ARG A 1 290 ? -20.134 3.158 23.627 1.00 79.69 290 ARG A N 1
ATOM 2337 C CA . ARG A 1 290 ? -20.743 4.493 23.590 1.00 79.69 290 ARG A CA 1
ATOM 2338 C C . ARG A 1 290 ? -22.224 4.437 23.943 1.00 79.69 290 ARG A C 1
ATOM 2340 O O . ARG A 1 290 ? -22.921 3.478 23.616 1.00 79.69 290 ARG A O 1
ATOM 2347 N N . LEU A 1 291 ? -22.708 5.489 24.593 1.00 77.25 291 LEU A N 1
ATOM 2348 C CA . LEU A 1 291 ? -24.127 5.673 24.884 1.00 77.25 291 LEU A CA 1
ATOM 2349 C C . LEU A 1 291 ? -24.767 6.448 23.731 1.00 77.25 291 LEU A C 1
ATOM 2351 O O . LEU A 1 291 ? -24.345 7.555 23.399 1.00 77.25 291 LEU A O 1
ATOM 2355 N N . SER A 1 292 ? -25.773 5.855 23.093 1.00 67.94 292 SER A N 1
ATOM 2356 C CA . SER A 1 292 ? -26.475 6.497 21.975 1.00 67.94 292 SER A CA 1
ATOM 2357 C C . SER A 1 292 ? -27.449 7.578 22.451 1.00 67.94 292 SER A C 1
ATOM 2359 O O . SER A 1 292 ? -27.654 8.577 21.753 1.00 67.94 292 SER A O 1
ATOM 2361 N N . ASN A 1 293 ? -27.999 7.419 23.659 1.00 63.94 293 ASN A N 1
ATOM 2362 C CA . ASN A 1 293 ? -28.870 8.380 24.312 1.00 63.94 293 ASN A CA 1
ATOM 2363 C C . ASN A 1 293 ? -28.351 8.773 25.704 1.00 63.94 293 ASN A C 1
ATOM 2365 O O . ASN A 1 293 ? -27.947 7.927 26.495 1.00 63.94 293 ASN A O 1
ATOM 2369 N N . TYR A 1 294 ? -28.435 10.083 25.955 1.00 63.62 294 TYR A N 1
ATOM 2370 C CA . TYR A 1 294 ? -28.305 10.770 27.243 1.00 63.62 294 TYR A CA 1
ATOM 2371 C C . TYR A 1 294 ? -26.884 11.085 27.789 1.00 63.62 294 TYR A C 1
ATOM 2373 O O . TYR A 1 294 ? -25.921 10.360 27.554 1.00 63.62 294 TYR A O 1
ATOM 2381 N N . ASP A 1 295 ? -26.781 12.206 28.526 1.00 58.28 295 ASP A N 1
ATOM 2382 C CA . ASP A 1 295 ? -25.618 12.693 29.299 1.00 58.28 295 ASP A CA 1
ATOM 2383 C C . ASP A 1 295 ? -25.735 12.236 30.771 1.00 58.28 295 ASP A C 1
ATOM 2385 O O . ASP A 1 295 ? -26.039 13.026 31.668 1.00 58.28 295 ASP A O 1
ATOM 2389 N N . TRP A 1 296 ? -25.615 10.927 31.024 1.00 62.12 296 TRP A N 1
ATOM 2390 C CA . TRP A 1 296 ? -25.906 10.346 32.343 1.00 62.12 296 TRP A CA 1
ATOM 2391 C C . TRP A 1 296 ? -24.627 10.030 33.117 1.00 62.12 296 TRP A C 1
ATOM 2393 O O . TRP A 1 296 ? -23.778 9.282 32.634 1.00 62.12 296 TRP A O 1
ATOM 2403 N N . ASP A 1 297 ? -24.524 10.519 34.352 1.00 59.56 297 ASP A N 1
ATOM 2404 C CA . ASP A 1 297 ? -23.339 10.373 35.211 1.00 59.56 297 ASP A CA 1
ATOM 2405 C C . ASP A 1 297 ? -23.318 9.052 36.016 1.00 59.56 297 ASP A C 1
ATOM 2407 O O . ASP A 1 297 ? -23.074 9.019 37.220 1.00 59.56 297 ASP A O 1
ATOM 2411 N N . TYR A 1 298 ? -23.626 7.925 35.366 1.00 70.12 298 TYR A N 1
ATOM 2412 C CA . TYR A 1 298 ? -23.560 6.590 35.984 1.00 70.12 298 TYR A CA 1
ATOM 2413 C C . TYR A 1 298 ? -22.512 5.709 35.303 1.00 70.12 298 TYR A C 1
ATOM 2415 O O . TYR A 1 298 ? -22.758 4.557 34.938 1.00 70.12 298 TYR A O 1
ATOM 2423 N N . GLN A 1 299 ? -21.294 6.244 35.202 1.00 71.12 299 GLN A N 1
ATOM 2424 C CA . GLN A 1 299 ? -20.104 5.543 34.711 1.00 71.12 299 GLN A CA 1
ATOM 2425 C C . GLN A 1 299 ? -19.954 4.145 35.334 1.00 71.12 299 GLN A C 1
ATOM 2427 O O . GLN A 1 299 ? -19.772 3.165 34.621 1.00 71.12 299 GLN A O 1
ATOM 2432 N N . LYS A 1 300 ? -20.151 4.018 36.651 1.00 79.75 300 LYS A N 1
ATOM 2433 C CA . LYS A 1 300 ? -20.037 2.734 37.365 1.00 79.75 300 LYS A CA 1
ATOM 2434 C C . LYS A 1 300 ? -21.025 1.668 36.878 1.00 79.75 300 LYS A C 1
ATOM 2436 O O . LYS A 1 300 ? -20.697 0.483 36.899 1.00 79.75 300 LYS A O 1
ATOM 2441 N N . TYR A 1 301 ? -22.233 2.067 36.468 1.00 80.75 301 TYR A N 1
ATOM 2442 C CA . TYR A 1 301 ? -23.242 1.133 35.957 1.00 80.75 301 TYR A CA 1
ATOM 2443 C C . TYR A 1 301 ? -22.780 0.542 34.623 1.00 80.75 301 TYR A C 1
ATOM 2445 O O . TYR A 1 301 ? -22.723 -0.679 34.466 1.00 80.75 301 TYR A O 1
ATOM 2453 N N . ILE A 1 302 ? -22.388 1.411 33.688 1.00 81.19 302 ILE A N 1
ATOM 2454 C CA . ILE A 1 302 ? -21.973 0.986 32.352 1.00 81.19 302 ILE A CA 1
ATOM 2455 C C . ILE A 1 302 ? -20.613 0.280 32.360 1.00 81.19 302 ILE A C 1
ATOM 2457 O O . ILE A 1 302 ? -20.437 -0.704 31.647 1.00 81.19 302 ILE A O 1
ATOM 2461 N N . GLU A 1 303 ? -19.684 0.690 33.225 1.00 82.56 303 GLU A N 1
ATOM 2462 C CA . GLU A 1 303 ? -18.400 0.010 33.410 1.00 82.56 303 GLU A CA 1
ATOM 2463 C C . GLU A 1 303 ? -18.583 -1.415 33.914 1.00 82.56 303 GLU A C 1
ATOM 2465 O O . GLU A 1 303 ? -17.939 -2.329 33.402 1.00 82.56 303 GLU A O 1
ATOM 2470 N N . ARG A 1 304 ? -19.487 -1.629 34.878 1.00 85.75 304 ARG A N 1
ATOM 2471 C CA . ARG A 1 304 ? -19.810 -2.976 35.356 1.00 85.75 304 ARG A CA 1
ATOM 2472 C C . ARG A 1 304 ? -20.361 -3.837 34.223 1.00 85.75 304 ARG A C 1
ATOM 2474 O O . ARG A 1 304 ? -19.946 -4.986 34.084 1.00 85.75 304 ARG A O 1
ATOM 2481 N N . TRP A 1 305 ? -21.268 -3.294 33.410 1.00 86.19 305 TRP A N 1
ATOM 2482 C CA . TRP A 1 305 ? -21.795 -4.020 32.256 1.00 86.19 305 TRP A CA 1
ATOM 2483 C C . TRP A 1 305 ? -20.679 -4.361 31.263 1.00 86.19 305 TRP A C 1
ATOM 2485 O O . TRP A 1 305 ? -20.495 -5.526 30.917 1.00 86.19 305 TRP A O 1
ATOM 2495 N N . HIS A 1 306 ? -19.866 -3.375 30.887 1.00 88.25 306 HIS A N 1
ATOM 2496 C CA . HIS A 1 306 ? -18.725 -3.561 30.000 1.00 88.25 306 HIS A CA 1
ATOM 2497 C C . HIS A 1 306 ? -17.738 -4.620 30.518 1.00 88.25 306 HIS A C 1
ATOM 2499 O O . HIS A 1 306 ? -17.296 -5.466 29.743 1.00 88.25 306 HIS A O 1
ATOM 2505 N N . GLN A 1 307 ? -17.422 -4.627 31.816 1.00 90.06 307 GLN A N 1
ATOM 2506 C CA . GLN A 1 307 ? -16.544 -5.629 32.431 1.00 90.06 307 GLN A CA 1
ATOM 2507 C C . GLN A 1 307 ? -17.104 -7.047 32.302 1.00 90.06 307 GLN A C 1
ATOM 2509 O O . GLN A 1 307 ? -16.362 -7.965 31.959 1.00 90.06 307 GLN A O 1
ATOM 2514 N N . LEU A 1 308 ? -18.404 -7.232 32.538 1.00 90.12 308 LEU A N 1
ATOM 2515 C CA . LEU A 1 308 ? -19.060 -8.533 32.401 1.00 90.12 308 LEU A CA 1
ATOM 2516 C C . LEU A 1 308 ? -19.090 -9.003 30.941 1.00 90.12 308 LEU A C 1
ATOM 2518 O O . LEU A 1 308 ? -18.779 -10.161 30.665 1.00 90.12 308 LEU A O 1
ATOM 2522 N N . VAL A 1 309 ? -19.383 -8.097 30.005 1.00 91.00 309 VAL A N 1
ATOM 2523 C CA . VAL A 1 309 ? -19.353 -8.378 28.560 1.00 91.00 309 VAL A CA 1
ATOM 2524 C C . VAL A 1 309 ? -17.942 -8.771 28.119 1.00 91.00 309 VAL A C 1
ATOM 2526 O O . VAL A 1 309 ? -17.758 -9.795 27.461 1.00 91.00 309 VAL A O 1
ATOM 2529 N N . ARG A 1 310 ? -16.922 -8.011 28.536 1.00 90.62 310 ARG A N 1
ATOM 2530 C CA . ARG A 1 310 ? -15.503 -8.315 28.281 1.00 90.62 310 ARG A CA 1
ATOM 2531 C C . ARG A 1 310 ? -15.096 -9.662 28.859 1.00 90.62 310 ARG A C 1
ATOM 2533 O O . ARG A 1 310 ? -14.408 -10.419 28.183 1.00 90.62 310 ARG A O 1
ATOM 2540 N N . TYR A 1 311 ? -15.514 -9.957 30.087 1.00 91.44 311 TYR A N 1
ATOM 2541 C CA . TYR A 1 311 ? -15.230 -11.230 30.740 1.00 91.44 311 TYR A CA 1
ATOM 2542 C C . TYR A 1 311 ? -15.855 -12.397 29.971 1.00 91.44 311 TYR A C 1
ATOM 2544 O O . TYR A 1 311 ? -15.183 -13.393 29.712 1.00 91.44 311 TYR A O 1
ATOM 2552 N N . HIS A 1 312 ? -17.115 -12.268 29.550 1.00 90.88 312 HIS A N 1
ATOM 2553 C CA . HIS A 1 312 ? -17.770 -13.303 28.758 1.00 90.88 312 HIS A CA 1
ATOM 2554 C C . HIS A 1 312 ? -17.078 -13.506 27.409 1.00 90.88 312 HIS A C 1
ATOM 2556 O O . HIS A 1 312 ? -16.758 -14.638 27.053 1.00 90.88 312 HIS A O 1
ATOM 2562 N N . TRP A 1 313 ? -16.809 -12.420 26.683 1.00 91.88 313 TRP A N 1
ATOM 2563 C CA . TRP A 1 313 ? -16.141 -12.464 25.383 1.00 91.88 313 TRP A CA 1
ATOM 2564 C C . TRP A 1 313 ? -14.733 -13.064 25.467 1.00 91.88 313 TRP A C 1
ATOM 2566 O O . TRP A 1 313 ? -14.365 -13.886 24.633 1.00 91.88 313 TRP A O 1
ATOM 2576 N N . GLY A 1 314 ? -13.967 -12.719 26.507 1.00 88.81 314 GLY A N 1
ATOM 2577 C CA . GLY A 1 314 ? -12.631 -13.271 26.740 1.00 88.81 314 GLY A CA 1
ATOM 2578 C C . GLY A 1 314 ? -12.626 -14.776 27.030 1.00 88.81 314 GLY A C 1
ATOM 2579 O O . GLY A 1 314 ? -11.680 -15.459 26.648 1.00 88.81 314 GLY A O 1
ATOM 2580 N N . ASN A 1 315 ? -13.686 -15.301 27.651 1.00 89.94 315 ASN A N 1
ATOM 2581 C CA . ASN A 1 315 ? -13.843 -16.736 27.919 1.00 89.94 315 ASN A CA 1
ATOM 2582 C C . ASN A 1 315 ? -14.516 -17.504 26.770 1.00 89.94 315 ASN A C 1
ATOM 2584 O O . ASN A 1 315 ? -14.399 -18.726 26.705 1.00 89.94 315 ASN A O 1
ATOM 2588 N N . HIS A 1 316 ? -15.182 -16.799 25.852 1.00 89.25 316 HIS A N 1
ATOM 2589 C CA . HIS A 1 316 ? -15.838 -17.371 24.674 1.00 89.25 316 HIS A CA 1
ATOM 2590 C C . HIS A 1 316 ? -15.397 -16.662 23.381 1.00 89.25 316 HIS A C 1
ATOM 2592 O O . HIS A 1 316 ? -16.226 -16.107 22.655 1.00 89.25 316 HIS A O 1
ATOM 2598 N N . PRO A 1 317 ? -14.087 -16.640 23.081 1.00 87.00 317 PRO A N 1
ATOM 2599 C CA . PRO A 1 317 ? -13.570 -15.979 21.893 1.00 87.00 317 PRO A CA 1
ATOM 2600 C C . PRO A 1 317 ? -13.959 -16.730 20.615 1.00 87.00 317 PRO A C 1
ATOM 2602 O O . PRO A 1 317 ? -14.166 -17.946 20.600 1.00 87.00 317 PRO A O 1
ATOM 2605 N N . ALA A 1 318 ? -13.989 -16.003 19.500 1.00 90.88 318 ALA A N 1
ATOM 2606 C CA . ALA A 1 318 ? -14.262 -16.576 18.189 1.00 90.88 318 ALA A CA 1
ATOM 2607 C C . ALA A 1 318 ? -13.181 -17.597 17.786 1.00 90.88 318 ALA A C 1
ATOM 2609 O O . ALA A 1 318 ? -12.005 -17.265 17.613 1.00 90.88 318 ALA A O 1
ATOM 2610 N N . THR A 1 319 ? -13.585 -18.862 17.649 1.00 87.81 319 THR A N 1
ATOM 2611 C CA . THR A 1 319 ? -12.666 -19.997 17.427 1.00 87.81 319 THR A CA 1
ATOM 2612 C C . THR A 1 319 ? -11.867 -19.897 16.132 1.00 87.81 319 THR A C 1
ATOM 2614 O O . THR A 1 319 ? -10.728 -20.347 16.069 1.00 87.81 319 THR A O 1
ATOM 2617 N N . ASP A 1 320 ? -12.454 -19.305 15.101 1.00 89.81 320 ASP A N 1
ATOM 2618 C CA . ASP A 1 320 ? -11.864 -19.106 13.780 1.00 89.81 320 ASP A CA 1
ATOM 2619 C C . ASP A 1 320 ? -10.866 -17.941 13.711 1.00 89.81 320 ASP A C 1
ATOM 2621 O O . ASP A 1 320 ? -9.971 -17.932 12.869 1.00 89.81 320 ASP A O 1
ATOM 2625 N N . TYR A 1 321 ? -10.995 -16.966 14.606 1.00 88.69 321 TYR A N 1
ATOM 2626 C CA . TYR A 1 321 ? -9.974 -15.944 14.794 1.00 88.69 321 TYR A CA 1
ATOM 2627 C C . TYR A 1 321 ? -8.771 -16.533 15.549 1.00 88.69 321 TYR A C 1
ATOM 2629 O O . TYR A 1 321 ? -7.632 -16.406 15.105 1.00 88.69 321 TYR A O 1
ATOM 2637 N N . LEU A 1 322 ? -9.017 -17.274 16.640 1.00 85.94 322 LEU A N 1
ATOM 2638 C CA . LEU A 1 322 ? -7.948 -17.901 17.432 1.00 85.94 322 LEU A CA 1
ATOM 2639 C C . LEU A 1 322 ? -7.158 -18.971 16.677 1.00 85.94 322 LEU A C 1
ATOM 2641 O O . LEU A 1 322 ? -5.951 -19.090 16.866 1.00 85.94 322 LEU A O 1
ATOM 2645 N N . ASN A 1 323 ? -7.826 -19.763 15.839 1.00 86.62 323 ASN A N 1
ATOM 2646 C CA . ASN A 1 323 ? -7.160 -20.797 15.050 1.00 86.62 323 ASN A CA 1
ATOM 2647 C C . ASN A 1 323 ? -6.447 -20.238 13.800 1.00 86.62 323 ASN A C 1
ATOM 2649 O O . ASN A 1 323 ? -5.847 -21.011 13.054 1.00 86.62 323 ASN A O 1
ATOM 2653 N N . GLY A 1 324 ? -6.525 -18.923 13.556 1.00 83.00 324 GLY A N 1
ATOM 2654 C CA . GLY A 1 324 ? -5.873 -18.267 12.427 1.00 83.00 324 GLY A CA 1
ATOM 2655 C C . GLY A 1 324 ? -6.589 -18.385 11.084 1.00 83.00 324 GLY A C 1
ATOM 2656 O O . GLY A 1 324 ? -5.983 -18.061 10.066 1.00 83.00 324 GLY A O 1
ATOM 2657 N N . SER A 1 325 ? -7.842 -18.850 11.044 1.00 85.81 325 SER A N 1
ATOM 2658 C CA . SER A 1 325 ? -8.604 -18.949 9.788 1.00 85.81 325 SER A CA 1
ATOM 2659 C C . SER A 1 325 ? -8.991 -17.575 9.243 1.00 85.81 325 SER A C 1
ATOM 2661 O O . SER A 1 325 ? -8.997 -17.395 8.030 1.00 85.81 325 SER A O 1
ATOM 2663 N N . ASN A 1 326 ? -9.268 -16.613 10.131 1.00 84.50 326 ASN A N 1
ATOM 2664 C CA . ASN A 1 326 ? -9.578 -15.219 9.792 1.00 84.50 326 ASN A CA 1
ATOM 2665 C C . ASN A 1 326 ? -8.622 -14.259 10.533 1.00 84.50 326 ASN A C 1
ATOM 2667 O O . ASN A 1 326 ? -9.009 -13.664 11.538 1.00 84.50 326 ASN A O 1
ATOM 2671 N N . PRO A 1 327 ? -7.355 -14.131 10.087 1.00 84.62 327 PRO A N 1
ATOM 2672 C CA . PRO A 1 327 ? -6.314 -13.391 10.807 1.00 84.62 327 PRO A CA 1
ATOM 2673 C C . PRO A 1 327 ? -6.328 -11.874 10.563 1.00 84.62 327 PRO A C 1
ATOM 2675 O O . PRO A 1 327 ? -5.588 -11.151 11.229 1.00 84.62 327 PRO A O 1
ATOM 2678 N N . GLU A 1 328 ? -7.118 -11.383 9.604 1.00 81.25 328 GLU A N 1
ATOM 2679 C CA . GLU A 1 328 ? -7.186 -9.952 9.268 1.00 81.25 328 GLU A CA 1
ATOM 2680 C C . GLU A 1 328 ? -7.825 -9.125 10.394 1.00 81.25 328 GLU A C 1
ATOM 2682 O O . GLU A 1 328 ? -7.405 -7.995 10.649 1.00 81.25 328 GLU A O 1
ATOM 2687 N N . GLY A 1 329 ? -8.753 -9.726 11.144 1.00 83.44 329 GLY A N 1
ATOM 2688 C CA . GLY A 1 329 ? -9.425 -9.067 12.257 1.00 83.44 329 GLY A CA 1
ATOM 2689 C C . GLY A 1 329 ? -10.408 -7.988 11.797 1.00 83.44 329 GLY A C 1
ATOM 2690 O O . GLY A 1 329 ? -10.783 -7.890 10.629 1.00 83.44 329 GLY A O 1
ATOM 2691 N N . GLY A 1 330 ? -10.874 -7.182 12.745 1.00 87.00 330 GLY A N 1
ATOM 2692 C CA . GLY A 1 330 ? -11.859 -6.141 12.476 1.00 87.00 330 GLY A CA 1
ATOM 2693 C C . GLY A 1 330 ? -12.599 -5.680 13.722 1.00 87.00 330 GLY A C 1
ATOM 2694 O O . GLY A 1 330 ? -12.309 -6.094 14.846 1.00 87.00 330 GLY A O 1
ATOM 2695 N N . GLU A 1 331 ? -13.570 -4.801 13.514 1.00 89.88 331 GLU A N 1
ATOM 2696 C CA . GLU A 1 331 ? -14.377 -4.207 14.573 1.00 89.88 331 GLU A CA 1
ATOM 2697 C C . GLU A 1 331 ? -15.824 -4.677 14.474 1.00 89.88 331 GLU A C 1
ATOM 2699 O O . GLU A 1 331 ? -16.400 -4.747 13.387 1.00 89.88 331 GLU A O 1
ATOM 2704 N N . ILE A 1 332 ? -16.425 -4.963 15.622 1.00 92.25 332 ILE A N 1
ATOM 2705 C CA . ILE A 1 332 ? -17.823 -5.370 15.741 1.00 92.25 332 ILE A CA 1
ATOM 2706 C C . ILE A 1 332 ? -18.494 -4.446 16.734 1.00 92.25 332 ILE A C 1
ATOM 2708 O O . ILE A 1 332 ? -17.976 -4.211 17.827 1.00 92.25 332 ILE A O 1
ATOM 2712 N N . PHE A 1 333 ? -19.652 -3.939 16.347 1.00 91.62 333 PHE A N 1
ATOM 2713 C CA . PHE A 1 333 ? -20.462 -3.032 17.134 1.00 91.62 333 PHE A CA 1
ATOM 2714 C C . PHE A 1 333 ? -21.782 -3.715 17.447 1.00 91.62 333 PHE A C 1
ATOM 2716 O O . PHE A 1 333 ? -22.508 -4.111 16.533 1.00 91.62 333 PHE A O 1
ATOM 2723 N N . VAL A 1 334 ? -22.090 -3.851 18.732 1.00 92.31 334 VAL A N 1
ATOM 2724 C CA . VAL A 1 334 ? -23.350 -4.430 19.205 1.00 92.31 334 VAL A CA 1
ATOM 2725 C C . VAL A 1 334 ? -24.131 -3.346 19.931 1.00 92.31 334 VAL A C 1
ATOM 2727 O O . VAL A 1 334 ? -23.786 -2.968 21.049 1.00 92.31 334 VAL A O 1
ATOM 2730 N N . LEU A 1 335 ? -25.179 -2.836 19.287 1.00 91.31 335 LEU A N 1
ATOM 2731 C CA . LEU A 1 335 ? -26.114 -1.879 19.864 1.00 91.31 335 LEU A CA 1
ATOM 2732 C C . LEU A 1 335 ? -27.214 -2.631 20.617 1.00 91.31 335 LEU A C 1
ATOM 2734 O O . LEU A 1 335 ? -28.098 -3.229 20.005 1.00 91.31 335 LEU A O 1
ATOM 2738 N N . ALA A 1 336 ? -27.167 -2.578 21.942 1.00 90.44 336 ALA A N 1
ATOM 2739 C CA . ALA A 1 336 ? -28.163 -3.140 22.843 1.00 90.44 336 ALA A CA 1
ATOM 2740 C C . ALA A 1 336 ? -29.150 -2.059 23.300 1.00 90.44 336 ALA A C 1
ATOM 2742 O O . ALA A 1 336 ? -28.751 -0.944 23.632 1.00 90.44 336 ALA A O 1
ATOM 2743 N N . THR A 1 337 ? -30.439 -2.396 23.330 1.00 90.19 337 THR A N 1
ATOM 2744 C CA . THR A 1 337 ? -31.538 -1.502 23.730 1.00 90.19 337 THR A CA 1
ATOM 2745 C C . THR A 1 337 ? -32.195 -2.037 25.003 1.00 90.19 337 THR A C 1
ATOM 2747 O O . THR A 1 337 ? -32.880 -3.053 24.951 1.00 90.19 337 THR A O 1
ATOM 2750 N N . VAL A 1 338 ? -31.990 -1.380 26.140 1.00 87.12 338 VAL A N 1
ATOM 2751 C CA . VAL A 1 338 ? -32.334 -1.860 27.490 1.00 87.12 338 VAL A CA 1
ATOM 2752 C C . VAL A 1 338 ? -33.531 -1.097 28.052 1.00 87.12 338 VAL A C 1
ATOM 2754 O O . VAL A 1 338 ? -33.517 0.130 28.050 1.00 87.12 338 VAL A O 1
ATOM 2757 N N . GLY A 1 339 ? -34.551 -1.802 28.537 1.00 86.31 339 GLY A N 1
ATOM 2758 C CA . GLY A 1 339 ? -35.691 -1.205 29.240 1.00 86.31 339 GLY A CA 1
ATOM 2759 C C . GLY A 1 339 ? -35.374 -0.834 30.694 1.00 86.31 339 GLY A C 1
ATOM 2760 O O . GLY A 1 339 ? -34.326 -1.189 31.232 1.00 86.31 339 GLY A O 1
ATOM 2761 N N . ARG A 1 340 ? -36.294 -0.134 31.371 1.00 84.31 340 ARG A N 1
ATOM 2762 C CA . ARG A 1 340 ? -36.140 0.241 32.796 1.00 84.31 340 ARG A CA 1
ATOM 2763 C C . ARG A 1 340 ? -35.961 -0.938 33.750 1.00 84.31 340 ARG A C 1
ATOM 2765 O O . ARG A 1 340 ? -35.301 -0.805 34.774 1.00 84.31 340 ARG A O 1
ATOM 2772 N N . ASP A 1 341 ? -36.514 -2.086 33.401 1.00 83.06 341 ASP A N 1
ATOM 2773 C CA . ASP A 1 341 ? -36.359 -3.351 34.117 1.00 83.06 341 ASP A CA 1
ATOM 2774 C C . ASP A 1 341 ? -34.945 -3.950 34.015 1.00 83.06 341 ASP A C 1
ATOM 2776 O O . ASP A 1 341 ? -34.635 -4.908 34.722 1.00 83.06 341 ASP A O 1
ATOM 2780 N N . GLY A 1 342 ? -34.073 -3.380 33.177 1.00 78.06 342 GLY A N 1
ATOM 2781 C CA . GLY A 1 342 ? -32.746 -3.919 32.893 1.00 78.06 342 GLY A CA 1
ATOM 2782 C C . GLY A 1 342 ? -32.771 -5.036 31.847 1.00 78.06 342 GLY A C 1
ATOM 2783 O O . GLY A 1 342 ? -31.733 -5.639 31.579 1.00 78.06 342 GLY A O 1
ATOM 2784 N N . LEU A 1 343 ? -33.920 -5.326 31.226 1.00 81.50 343 LEU A N 1
ATOM 2785 C CA . LEU A 1 343 ? -34.009 -6.335 30.176 1.00 81.50 343 LEU A CA 1
ATOM 2786 C C . LEU A 1 343 ? -33.656 -5.733 28.818 1.00 81.50 343 LEU A C 1
ATOM 2788 O O . LEU A 1 343 ? -34.087 -4.636 28.456 1.00 81.50 343 LEU A O 1
ATOM 2792 N N . VAL A 1 344 ? -32.873 -6.472 28.033 1.00 82.94 344 VAL A N 1
ATOM 2793 C CA . VAL A 1 344 ? -32.526 -6.049 26.677 1.00 82.94 344 VAL A CA 1
ATOM 2794 C C . VAL A 1 344 ? -33.658 -6.418 25.720 1.00 82.94 344 VAL A C 1
ATOM 2796 O O . VAL A 1 344 ? -33.956 -7.587 25.500 1.00 82.94 344 VAL A O 1
ATOM 2799 N N . SER A 1 345 ? -34.282 -5.396 25.145 1.00 81.81 345 SER A N 1
ATOM 2800 C CA . SER A 1 345 ? -35.405 -5.495 24.208 1.00 81.81 345 SER A CA 1
ATOM 2801 C C . SER A 1 345 ? -34.980 -5.759 22.760 1.00 81.81 345 SER A C 1
ATOM 2803 O O . SER A 1 345 ? -35.735 -6.362 22.001 1.00 81.81 345 SER A O 1
ATOM 2805 N N . ASN A 1 346 ? -33.788 -5.302 22.357 1.00 87.88 346 ASN A N 1
ATOM 2806 C CA . ASN A 1 346 ? -33.299 -5.426 20.984 1.00 87.88 346 ASN A CA 1
ATOM 2807 C C . ASN A 1 346 ? -31.765 -5.381 20.908 1.00 87.88 346 ASN A C 1
ATOM 2809 O O . ASN A 1 346 ? -31.126 -4.673 21.694 1.00 87.88 346 ASN A O 1
ATOM 2813 N N . PHE A 1 347 ? -31.205 -6.068 19.911 1.00 90.56 347 PHE A N 1
ATOM 2814 C CA . PHE A 1 347 ? -29.792 -6.038 19.543 1.00 90.56 347 PHE A CA 1
ATOM 2815 C C . PHE A 1 347 ? -29.644 -5.735 18.050 1.00 90.56 347 PHE A C 1
ATOM 2817 O O . PHE A 1 347 ? -30.320 -6.337 17.217 1.00 90.56 347 PHE A O 1
ATOM 2824 N N . GLN A 1 348 ? -28.728 -4.838 17.699 1.00 91.94 348 GLN A N 1
ATOM 2825 C CA . GLN A 1 348 ? -28.297 -4.624 16.318 1.00 91.94 348 GLN A CA 1
ATOM 2826 C C . GLN A 1 348 ? -26.789 -4.819 16.234 1.00 91.94 348 GLN A C 1
ATOM 2828 O O . GLN A 1 348 ? -26.046 -4.244 17.026 1.00 91.94 348 GLN A O 1
ATOM 2833 N N . VAL A 1 349 ? -26.340 -5.629 15.278 1.00 92.12 349 VAL A N 1
ATOM 2834 C CA . VAL A 1 349 ? -24.918 -5.906 15.063 1.00 92.12 349 VAL A CA 1
ATOM 2835 C C . VAL A 1 349 ? -24.481 -5.254 13.761 1.00 92.12 349 VAL A C 1
ATOM 2837 O O . VAL A 1 349 ? -25.110 -5.446 12.722 1.00 92.12 349 VAL A O 1
ATOM 2840 N N . SER A 1 350 ? -23.390 -4.501 13.808 1.00 90.94 350 SER A N 1
ATOM 2841 C CA . SER A 1 350 ? -22.687 -4.007 12.624 1.00 90.94 350 SER A CA 1
ATOM 2842 C C . SER A 1 350 ? -21.198 -4.321 12.741 1.00 90.94 350 SER A C 1
ATOM 2844 O O . SER A 1 350 ? -20.693 -4.574 13.834 1.00 90.94 350 SER A O 1
ATOM 2846 N N . SER A 1 351 ? -20.485 -4.372 11.620 1.00 89.12 351 SER A N 1
ATOM 2847 C CA . SER A 1 351 ? -19.061 -4.713 11.609 1.00 89.12 351 SER A CA 1
ATOM 2848 C C . SER A 1 351 ? -18.301 -3.924 10.555 1.00 89.12 351 SER A C 1
ATOM 2850 O O . SER A 1 351 ? -18.868 -3.549 9.529 1.00 89.12 351 SER A O 1
ATOM 2852 N N . LEU A 1 352 ? -17.014 -3.711 10.803 1.00 84.12 352 LEU A N 1
ATOM 2853 C CA . LEU A 1 352 ? -16.081 -3.043 9.905 1.00 84.12 352 LEU A CA 1
ATOM 2854 C C . LEU A 1 352 ? -14.803 -3.884 9.777 1.00 84.12 352 LEU A C 1
ATOM 2856 O O . LEU A 1 352 ? -14.279 -4.369 10.778 1.00 84.12 352 LEU A O 1
ATOM 2860 N N . GLY A 1 353 ? -14.308 -4.050 8.550 1.00 80.06 353 GLY A N 1
ATOM 2861 C CA . GLY A 1 353 ? -13.175 -4.930 8.237 1.00 80.06 353 GLY A CA 1
ATOM 2862 C C . GLY A 1 353 ? -13.587 -6.370 7.905 1.00 80.06 353 GLY A C 1
ATOM 2863 O O . GLY A 1 353 ? -14.768 -6.665 7.696 1.00 80.06 353 GLY A O 1
ATOM 2864 N N . GLU A 1 354 ? -12.606 -7.272 7.850 1.00 83.31 354 GLU A N 1
ATOM 2865 C CA . GLU A 1 354 ? -12.795 -8.684 7.492 1.00 83.31 354 GLU A CA 1
ATOM 2866 C C . GLU A 1 354 ? -13.216 -9.524 8.709 1.00 83.31 354 GLU A C 1
ATOM 2868 O O . GLU A 1 354 ? -12.466 -10.326 9.265 1.00 83.31 354 GLU A O 1
ATOM 2873 N N . VAL A 1 355 ? -14.462 -9.319 9.136 1.00 88.94 355 VAL A N 1
ATOM 2874 C CA . VAL A 1 355 ? -15.058 -10.009 10.286 1.00 88.94 355 VAL A CA 1
ATOM 2875 C C . VAL A 1 355 ? -15.880 -11.218 9.838 1.00 88.94 355 VAL A C 1
ATOM 2877 O O . VAL A 1 355 ? -16.739 -11.113 8.956 1.00 88.94 355 VAL A O 1
ATOM 2880 N N . SER A 1 356 ? -15.696 -12.356 10.507 1.00 92.12 356 SER A N 1
ATOM 2881 C CA . SER A 1 356 ? -16.470 -13.577 10.263 1.00 92.12 356 SER A CA 1
ATOM 2882 C C . SER A 1 356 ? -17.813 -13.621 11.005 1.00 92.12 356 SER A C 1
ATOM 2884 O O . SER A 1 356 ? -18.042 -12.897 11.976 1.00 92.12 356 SER A O 1
ATOM 2886 N N . ASP A 1 357 ? -18.698 -14.537 10.597 1.00 91.75 357 ASP A N 1
ATOM 2887 C CA . ASP A 1 357 ? -19.960 -14.788 11.311 1.00 91.75 357 ASP A CA 1
ATOM 2888 C C . ASP A 1 357 ? -19.733 -15.244 12.755 1.00 91.75 357 ASP A C 1
ATOM 2890 O O . ASP A 1 357 ? -20.445 -14.820 13.658 1.00 91.75 357 ASP A O 1
ATOM 2894 N N . LYS A 1 358 ? -18.701 -16.057 13.000 1.00 92.00 358 LYS A N 1
ATOM 2895 C CA . LYS A 1 358 ? -18.365 -16.537 14.347 1.00 92.00 358 LYS A CA 1
ATOM 2896 C C . LYS A 1 358 ? -17.879 -15.415 15.257 1.00 92.00 358 LYS A C 1
ATOM 2898 O O . LYS A 1 358 ? -18.193 -15.420 16.443 1.00 92.00 358 LYS A O 1
ATOM 2903 N N . MET A 1 359 ? -17.132 -14.456 14.712 1.00 92.94 359 MET A N 1
ATOM 2904 C CA . MET A 1 359 ? -16.720 -13.268 15.457 1.00 92.94 359 MET A CA 1
ATOM 2905 C C . MET A 1 359 ? -17.930 -12.398 15.810 1.00 92.94 359 MET A C 1
ATOM 2907 O O . MET A 1 359 ? -18.048 -11.966 16.958 1.00 92.94 359 MET A O 1
ATOM 2911 N N . ARG A 1 360 ? -18.861 -12.199 14.862 1.00 94.00 360 ARG A N 1
ATOM 2912 C CA . ARG A 1 360 ? -20.129 -11.486 15.110 1.00 94.00 360 ARG A CA 1
ATOM 2913 C C . ARG A 1 360 ? -20.960 -12.162 16.194 1.00 94.00 360 ARG A C 1
ATOM 2915 O O . ARG A 1 360 ? -21.419 -11.483 17.109 1.00 94.00 360 ARG A O 1
ATOM 2922 N N . GLU A 1 361 ? -21.098 -13.479 16.117 1.00 93.38 361 GLU A N 1
ATOM 2923 C CA . GLU A 1 361 ? -21.865 -14.263 17.084 1.00 93.38 361 GLU A CA 1
ATOM 2924 C C . GLU A 1 361 ? -21.241 -14.208 18.483 1.00 93.38 361 GLU A C 1
ATOM 2926 O O . GLU A 1 361 ? -21.938 -13.954 19.460 1.00 93.38 361 GLU A O 1
ATOM 2931 N N . ALA A 1 362 ? -19.916 -14.357 18.592 1.00 93.50 362 ALA A N 1
ATOM 2932 C CA . ALA A 1 362 ? -19.213 -14.284 19.875 1.00 93.50 362 ALA A CA 1
ATOM 2933 C C . ALA A 1 362 ? -19.397 -12.921 20.568 1.00 93.50 362 ALA A C 1
ATOM 2935 O O . ALA A 1 362 ? -19.568 -12.859 21.787 1.00 93.50 362 ALA A O 1
ATOM 2936 N N . ALA A 1 363 ? -19.379 -11.830 19.796 1.00 93.25 363 ALA A N 1
ATOM 2937 C CA . ALA A 1 363 ? -19.653 -10.488 20.301 1.00 93.25 363 ALA A CA 1
ATOM 2938 C C . ALA A 1 363 ? -21.120 -10.327 20.742 1.00 93.25 363 ALA A C 1
ATOM 2940 O O . ALA A 1 363 ? -21.382 -9.822 21.835 1.00 93.25 363 ALA A O 1
ATOM 2941 N N . LEU A 1 364 ? -22.071 -10.788 19.921 1.00 93.31 364 LEU A N 1
ATOM 2942 C CA . LEU A 1 364 ? -23.503 -10.726 20.222 1.00 93.31 364 LEU A CA 1
ATOM 2943 C C . LEU A 1 364 ? -23.848 -11.506 21.496 1.00 93.31 364 LEU A C 1
ATOM 2945 O O . LEU A 1 364 ? -24.483 -10.957 22.397 1.00 93.31 364 LEU A O 1
ATOM 2949 N N . GLU A 1 365 ? -23.394 -12.753 21.604 1.00 92.06 365 GLU A N 1
ATOM 2950 C CA . GLU A 1 365 ? -23.637 -13.606 22.770 1.00 92.06 365 GLU A CA 1
ATOM 2951 C C . GLU A 1 365 ? -23.004 -13.023 24.040 1.00 92.06 365 GLU A C 1
ATOM 2953 O O . GLU A 1 365 ? -23.627 -13.027 25.103 1.00 92.06 365 GLU A O 1
ATOM 2958 N N . ALA A 1 366 ? -21.822 -12.405 23.931 1.00 91.44 366 ALA A N 1
ATOM 2959 C CA . ALA A 1 366 ? -21.204 -11.708 25.055 1.00 91.44 366 ALA A CA 1
ATOM 2960 C C . ALA A 1 366 ? -22.024 -10.519 25.568 1.00 91.44 366 ALA A C 1
ATOM 2962 O O . ALA A 1 366 ? -22.020 -10.260 26.770 1.00 91.44 366 ALA A O 1
ATOM 2963 N N . THR A 1 367 ? -22.737 -9.798 24.699 1.00 89.94 367 THR A N 1
ATOM 2964 C CA . THR A 1 367 ? -23.656 -8.734 25.137 1.00 89.94 367 THR A CA 1
ATOM 2965 C C . THR A 1 367 ? -24.988 -9.294 25.639 1.00 89.94 367 THR A C 1
ATOM 2967 O O . THR A 1 367 ? -25.573 -8.735 26.566 1.00 89.94 367 THR A O 1
ATOM 2970 N N . ARG A 1 368 ? -25.465 -10.396 25.056 1.00 87.56 368 ARG A N 1
ATOM 2971 C CA . ARG A 1 368 ? -26.783 -10.981 25.326 1.00 87.56 368 ARG A CA 1
ATOM 2972 C C . ARG A 1 368 ? -26.877 -11.712 26.662 1.00 87.56 368 ARG A C 1
ATOM 2974 O O . ARG A 1 368 ? -27.894 -11.600 27.340 1.00 87.56 368 ARG A O 1
ATOM 2981 N N . LEU A 1 369 ? -25.846 -12.469 27.030 1.00 82.94 369 LEU A N 1
ATOM 2982 C CA . LEU A 1 369 ? -25.869 -13.351 28.205 1.00 82.94 369 LEU A CA 1
ATOM 2983 C C . LEU A 1 369 ? -25.597 -12.623 29.528 1.00 82.94 369 LEU A C 1
ATOM 2985 O O . LEU A 1 369 ? -25.739 -13.202 30.606 1.00 82.94 369 LEU A O 1
ATOM 2989 N N . VAL A 1 370 ? -25.212 -11.350 29.467 1.00 81.38 370 VAL A N 1
ATOM 2990 C CA . VAL A 1 370 ? -24.911 -10.549 30.650 1.00 81.38 370 VAL A CA 1
ATOM 2991 C C . VAL A 1 370 ? -26.191 -9.931 31.206 1.00 81.38 370 VAL A C 1
ATOM 2993 O O . VAL A 1 370 ? -26.769 -9.026 30.612 1.00 81.38 370 VAL A O 1
ATOM 2996 N N . ALA A 1 371 ? -26.610 -10.400 32.382 1.00 73.38 371 ALA A N 1
ATOM 2997 C CA . ALA A 1 371 ? -27.748 -9.837 33.098 1.00 73.38 371 ALA A CA 1
ATOM 2998 C C . ALA A 1 371 ? -27.416 -8.452 33.680 1.00 73.38 371 ALA A C 1
ATOM 3000 O O . ALA A 1 371 ? -26.374 -8.263 34.318 1.00 73.38 371 ALA A O 1
ATOM 3001 N N . LEU A 1 372 ? -28.330 -7.498 33.501 1.00 75.94 372 LEU A N 1
ATOM 3002 C CA . LEU A 1 372 ? -28.206 -6.136 34.009 1.00 75.94 372 LEU A CA 1
ATOM 3003 C C . LEU A 1 372 ? -29.087 -5.914 35.242 1.00 75.94 372 LEU A C 1
ATOM 3005 O O . LEU A 1 372 ? -30.190 -6.458 35.315 1.00 75.94 372 LEU A O 1
ATOM 3009 N N . PRO A 1 373 ? -28.648 -5.081 36.204 1.00 76.88 373 PRO A N 1
ATOM 3010 C CA . PRO A 1 373 ? -29.569 -4.522 37.176 1.00 76.88 373 PRO A CA 1
ATOM 3011 C C . PRO A 1 373 ? -30.539 -3.552 36.480 1.00 76.88 373 PRO A C 1
ATOM 3013 O O . PRO A 1 373 ? -30.169 -2.956 35.458 1.00 76.88 373 PRO A O 1
ATOM 3016 N N . PRO A 1 374 ? -31.745 -3.350 37.041 1.00 83.75 374 PRO A N 1
ATOM 3017 C CA . PRO A 1 374 ? -32.692 -2.375 36.517 1.00 83.75 374 PRO A CA 1
ATOM 3018 C C . PRO A 1 374 ? -32.061 -0.985 36.440 1.00 83.75 374 PRO A C 1
ATOM 3020 O O . PRO A 1 374 ? -31.144 -0.654 37.206 1.00 83.75 374 PRO A O 1
ATOM 3023 N N . LEU A 1 375 ? -32.549 -0.175 35.502 1.00 83.62 375 LEU A N 1
ATOM 3024 C CA . LEU A 1 375 ? -32.107 1.207 35.391 1.00 83.62 375 LEU A CA 1
ATOM 3025 C C . LEU A 1 375 ? -32.495 1.946 36.686 1.00 83.62 375 LEU A C 1
ATOM 3027 O O . LEU A 1 375 ? -33.593 1.736 37.206 1.00 83.62 375 LEU A O 1
ATOM 3031 N N . PRO A 1 376 ? -31.614 2.792 37.243 1.00 80.06 376 PRO A N 1
ATOM 3032 C CA . PRO A 1 376 ? -31.925 3.606 38.408 1.00 80.06 376 PRO A CA 1
ATOM 3033 C C . PRO A 1 376 ? -33.183 4.435 38.185 1.00 80.06 376 PRO A C 1
ATOM 3035 O O . PRO A 1 376 ? -33.422 4.933 37.090 1.00 80.06 376 PRO A O 1
ATOM 3038 N N . GLU A 1 377 ? -33.950 4.656 39.248 1.00 79.44 377 GLU A N 1
ATOM 3039 C CA . GLU A 1 377 ? -35.222 5.393 39.187 1.00 79.44 377 GLU A CA 1
ATOM 3040 C C . GLU A 1 377 ? -35.072 6.827 38.655 1.00 79.44 377 GLU A C 1
ATOM 3042 O O . GLU A 1 377 ? -36.008 7.396 38.103 1.00 79.44 377 GLU A O 1
ATOM 3047 N N . GLN A 1 378 ? -33.876 7.401 38.802 1.00 78.38 378 GLN A N 1
ATOM 3048 C CA . GLN A 1 378 ? -33.514 8.736 38.323 1.00 78.38 378 GLN A CA 1
ATOM 3049 C C . GLN A 1 378 ? -33.140 8.753 36.830 1.00 78.38 378 GLN A C 1
ATOM 3051 O O . GLN A 1 378 ? -32.783 9.808 36.306 1.00 78.38 378 GLN A O 1
ATOM 3056 N N . PHE A 1 379 ? -33.164 7.600 36.151 1.00 78.31 379 PHE A N 1
ATOM 3057 C CA . PHE A 1 379 ? -32.899 7.516 34.723 1.00 78.31 379 PHE A CA 1
ATOM 3058 C C . PHE A 1 379 ? -34.052 8.181 33.944 1.00 78.31 379 PHE A C 1
ATOM 3060 O O . PHE A 1 379 ? -35.215 7.808 34.119 1.00 78.31 379 PHE A O 1
ATOM 3067 N N . PRO A 1 380 ? -33.756 9.185 33.109 1.00 75.12 380 PRO A N 1
ATOM 3068 C CA . PRO A 1 380 ? -34.777 10.067 32.547 1.00 75.12 380 PRO A CA 1
ATOM 3069 C C . PRO A 1 380 ? -35.516 9.459 31.358 1.00 75.12 380 PRO A C 1
ATOM 3071 O O . PRO A 1 380 ? -36.692 9.761 31.171 1.00 75.12 380 PRO A O 1
ATOM 3074 N N . ASP A 1 381 ? -34.857 8.594 30.587 1.00 81.31 381 ASP A N 1
ATOM 3075 C CA . ASP A 1 381 ? -35.453 7.959 29.415 1.00 81.31 381 ASP A CA 1
ATOM 3076 C C . ASP A 1 381 ? -36.163 6.642 29.793 1.00 81.31 381 ASP A C 1
ATOM 3078 O O . ASP A 1 381 ? -35.954 6.053 30.859 1.00 81.31 381 ASP A O 1
ATOM 3082 N N . ASP A 1 382 ? -37.012 6.141 28.899 1.00 81.62 382 ASP A N 1
ATOM 3083 C CA . ASP A 1 382 ? -37.661 4.832 29.072 1.00 81.62 382 ASP A CA 1
ATOM 3084 C C . ASP A 1 382 ? -36.729 3.666 28.722 1.00 81.62 382 ASP A C 1
ATOM 3086 O O . ASP A 1 382 ? -36.935 2.527 29.149 1.00 81.62 382 ASP A O 1
ATOM 3090 N N . VAL A 1 383 ? -35.706 3.953 27.916 1.00 86.19 383 VAL A N 1
ATOM 3091 C CA . VAL A 1 383 ? -34.818 2.964 27.317 1.00 86.19 383 VAL A CA 1
ATOM 3092 C C . VAL A 1 383 ? -33.396 3.504 27.306 1.00 86.19 383 VAL A C 1
ATOM 3094 O O . VAL A 1 383 ? -33.184 4.659 26.962 1.00 86.19 383 VAL A O 1
ATOM 3097 N N . LEU A 1 384 ? -32.411 2.669 27.608 1.00 84.06 384 LEU A N 1
ATOM 3098 C CA . LEU A 1 384 ? -30.988 2.953 27.446 1.00 84.06 384 LEU A CA 1
ATOM 3099 C C . LEU A 1 384 ? -30.476 2.218 26.203 1.00 84.06 384 LEU A C 1
ATOM 3101 O O . LEU A 1 384 ? -30.608 0.999 26.134 1.00 84.06 384 LEU A O 1
ATOM 3105 N N . LYS A 1 385 ? -29.864 2.906 25.232 1.00 87.06 385 LYS A N 1
ATOM 3106 C CA . LYS A 1 385 ? -29.162 2.232 24.128 1.00 87.06 385 LYS A CA 1
ATOM 3107 C C . LYS A 1 385 ? -27.659 2.438 24.172 1.00 87.06 385 LYS A C 1
ATOM 3109 O O . LYS A 1 385 ? -27.158 3.564 24.119 1.00 87.06 385 LYS A O 1
ATOM 3114 N N . VAL A 1 386 ? -26.960 1.312 24.220 1.00 86.25 386 VAL A N 1
ATOM 3115 C CA . VAL A 1 386 ? -25.517 1.206 24.417 1.00 86.25 386 VAL A CA 1
ATOM 3116 C C . VAL A 1 386 ? -24.937 0.428 23.261 1.00 86.25 386 VAL A C 1
ATOM 3118 O O . VAL A 1 386 ? -25.397 -0.669 22.963 1.00 86.25 386 VAL A O 1
ATOM 3121 N N . GLU A 1 387 ? -23.922 0.985 22.622 1.00 88.19 387 GLU A N 1
ATOM 3122 C CA . GLU A 1 387 ? -23.168 0.289 21.593 1.00 88.19 387 GLU A CA 1
ATOM 3123 C C . GLU A 1 387 ? -21.834 -0.177 22.170 1.00 88.19 387 GLU A C 1
ATOM 3125 O O . GLU A 1 387 ? -21.018 0.644 22.589 1.00 88.19 387 GLU A O 1
ATOM 3130 N N . PHE A 1 388 ? -21.616 -1.489 22.203 1.00 89.69 388 PHE A N 1
ATOM 3131 C CA . PHE A 1 388 ? -20.350 -2.101 22.600 1.00 89.69 388 PHE A CA 1
ATOM 3132 C C . PHE A 1 388 ? -19.454 -2.309 21.393 1.00 89.69 388 PHE A C 1
ATOM 3134 O O . PHE A 1 388 ? -19.919 -2.784 20.358 1.00 89.69 388 PHE A O 1
ATOM 3141 N N . ARG A 1 389 ? -18.163 -2.013 21.549 1.00 90.62 389 ARG A N 1
ATOM 3142 C CA . ARG A 1 389 ? -17.141 -2.250 20.531 1.00 90.62 389 ARG A CA 1
ATOM 3143 C C . ARG A 1 389 ? -16.270 -3.440 20.917 1.00 90.62 389 ARG A C 1
ATOM 3145 O O . ARG A 1 389 ? -15.615 -3.444 21.961 1.00 90.62 389 ARG A O 1
ATOM 3152 N N . PHE A 1 390 ? -16.195 -4.403 20.012 1.00 90.56 390 PHE A N 1
ATOM 3153 C CA . PHE A 1 390 ? -15.311 -5.557 20.082 1.00 90.56 390 PHE A CA 1
ATOM 3154 C C . PHE A 1 390 ? -14.281 -5.436 18.963 1.00 90.56 390 PHE A C 1
ATOM 3156 O O . PHE A 1 390 ? -14.629 -5.473 17.784 1.00 90.56 390 PHE A O 1
ATOM 3163 N N . ALA A 1 391 ? -13.020 -5.232 19.335 1.00 88.69 391 ALA A N 1
ATOM 3164 C CA . ALA A 1 391 ? -11.927 -5.046 18.388 1.00 88.69 391 ALA A CA 1
ATOM 3165 C C . ALA A 1 391 ? -11.042 -6.295 18.357 1.00 88.69 391 ALA A C 1
ATOM 3167 O O . ALA A 1 391 ? -10.451 -6.669 19.371 1.00 88.69 391 ALA A O 1
ATOM 3168 N N . HIS A 1 392 ? -10.942 -6.919 17.189 1.00 87.81 392 HIS A N 1
ATOM 3169 C CA . HIS A 1 392 ? -10.013 -8.003 16.905 1.00 87.81 392 HIS A CA 1
ATOM 3170 C C . HIS A 1 392 ? -8.818 -7.442 16.138 1.00 87.81 392 HIS A C 1
ATOM 3172 O O . HIS A 1 392 ? -8.975 -6.939 15.026 1.00 87.81 392 HIS A O 1
ATOM 3178 N N . SER A 1 393 ? -7.633 -7.510 16.742 1.00 83.44 393 SER A N 1
ATOM 3179 C CA . SER A 1 393 ? -6.394 -7.066 16.107 1.00 83.44 393 SER A CA 1
ATOM 3180 C C . SER A 1 393 ? -6.051 -7.909 14.880 1.00 83.44 393 SER A C 1
ATOM 3182 O O . SER A 1 393 ? -6.421 -9.071 14.762 1.00 83.44 393 SER A O 1
ATOM 3184 N N . ARG A 1 394 ? -5.275 -7.339 13.968 1.00 81.81 394 ARG A N 1
ATOM 3185 C CA . ARG A 1 394 ? -4.674 -8.115 12.888 1.00 81.81 394 ARG A CA 1
ATOM 3186 C C . ARG A 1 394 ? -3.620 -9.069 13.459 1.00 81.81 394 ARG A C 1
ATOM 3188 O O . ARG A 1 394 ? -2.894 -8.684 14.376 1.00 81.81 394 ARG A O 1
ATOM 3195 N N . ILE A 1 395 ? -3.486 -10.273 12.900 1.00 80.44 395 ILE A N 1
ATOM 3196 C CA . ILE A 1 395 ? -2.452 -11.261 13.255 1.00 80.44 395 ILE A CA 1
ATOM 3197 C C . ILE A 1 395 ? -1.468 -11.407 12.077 1.00 80.44 395 ILE A C 1
ATOM 3199 O O . ILE A 1 395 ? -1.618 -12.311 11.251 1.00 80.44 395 ILE A O 1
ATOM 3203 N N . PRO A 1 396 ? -0.436 -10.541 11.961 1.00 70.81 396 PRO A N 1
ATOM 3204 C CA . PRO A 1 396 ? 0.337 -10.399 10.725 1.00 70.81 396 PRO A CA 1
ATOM 3205 C C . PRO A 1 396 ? 1.046 -11.675 10.262 1.00 70.81 396 PRO A C 1
ATOM 3207 O O . PRO A 1 396 ? 1.202 -11.896 9.066 1.00 70.81 396 PRO A O 1
ATOM 3210 N N . TYR A 1 397 ? 1.474 -12.524 11.198 1.00 72.94 397 TYR A N 1
ATOM 3211 C CA . TYR A 1 397 ? 2.246 -13.732 10.896 1.00 72.94 397 TYR A CA 1
ATOM 3212 C C . TYR A 1 397 ? 1.405 -14.889 10.326 1.00 72.94 397 TYR A C 1
ATOM 3214 O O . TYR A 1 397 ? 1.980 -15.851 9.824 1.00 72.94 397 TYR A O 1
ATOM 3222 N N . LEU A 1 398 ? 0.068 -14.809 10.377 1.00 76.44 398 LEU A N 1
ATOM 3223 C CA . LEU A 1 398 ? -0.843 -15.829 9.828 1.00 76.44 398 LEU A CA 1
ATOM 3224 C C . LEU A 1 398 ? -1.403 -15.456 8.445 1.00 76.44 398 LEU A C 1
ATOM 3226 O O . LEU A 1 398 ? -2.095 -16.255 7.816 1.00 76.44 398 LEU A O 1
ATOM 3230 N N . ILE A 1 399 ? -1.092 -14.259 7.945 1.00 70.44 399 ILE A N 1
ATOM 3231 C CA . ILE A 1 399 ? -1.616 -13.742 6.679 1.00 70.44 399 ILE A CA 1
ATOM 3232 C C . ILE A 1 399 ? -0.767 -14.269 5.520 1.00 70.44 399 ILE A C 1
ATOM 3234 O O . ILE A 1 399 ? 0.379 -13.859 5.314 1.00 70.44 399 ILE A O 1
ATOM 3238 N N . LYS A 1 400 ? -1.351 -15.188 4.741 1.00 59.78 400 LYS A N 1
ATOM 3239 C CA . LYS A 1 400 ? -0.664 -15.936 3.673 1.00 59.78 400 LYS A CA 1
ATOM 3240 C C . LYS A 1 400 ? -0.009 -15.044 2.619 1.00 59.78 400 LYS A C 1
ATOM 3242 O O . LYS A 1 400 ? 1.108 -15.330 2.216 1.00 59.78 400 LYS A O 1
ATOM 3247 N N . THR A 1 401 ? -0.629 -13.929 2.233 1.00 58.53 401 THR A N 1
ATOM 3248 C CA . THR A 1 401 ? -0.090 -13.025 1.198 1.00 58.53 401 THR A CA 1
ATOM 3249 C C . THR A 1 401 ? 1.266 -12.423 1.582 1.00 58.53 401 THR A C 1
ATOM 3251 O O . THR A 1 401 ? 2.155 -12.317 0.738 1.00 58.53 401 THR A O 1
ATOM 3254 N N . GLY A 1 402 ? 1.471 -12.093 2.862 1.00 54.25 402 GLY A N 1
ATOM 3255 C CA . GLY A 1 402 ? 2.752 -11.596 3.373 1.00 54.25 402 GLY A CA 1
ATOM 3256 C C . GLY A 1 402 ? 3.818 -12.689 3.481 1.00 54.25 402 GLY A C 1
ATOM 3257 O O . GLY A 1 402 ? 4.996 -12.428 3.234 1.00 54.25 402 GLY A O 1
ATOM 3258 N N . VAL A 1 403 ? 3.405 -13.918 3.805 1.00 55.16 403 VAL A N 1
ATOM 3259 C CA . VAL A 1 403 ? 4.286 -15.094 3.880 1.00 55.16 403 VAL A CA 1
ATOM 3260 C C . VAL A 1 403 ? 4.703 -15.559 2.488 1.00 55.16 403 VAL A C 1
ATOM 3262 O O . VAL A 1 403 ? 5.873 -15.865 2.296 1.00 55.16 403 VAL A O 1
ATOM 3265 N N . ASP A 1 404 ? 3.802 -15.550 1.508 1.00 58.50 404 ASP A N 1
ATOM 3266 C CA . ASP A 1 404 ? 4.093 -15.923 0.122 1.00 58.50 404 ASP A CA 1
ATOM 3267 C C . ASP A 1 404 ? 5.002 -14.892 -0.551 1.00 58.50 404 ASP A C 1
ATOM 3269 O O . ASP A 1 404 ? 5.942 -15.278 -1.241 1.00 58.50 404 ASP A O 1
ATOM 3273 N N . GLN A 1 405 ? 4.821 -13.594 -0.271 1.00 57.69 405 GLN A N 1
ATOM 3274 C CA . GLN A 1 405 ? 5.792 -12.565 -0.656 1.00 57.69 405 GLN A CA 1
ATOM 3275 C C . GLN A 1 405 ? 7.150 -12.797 0.015 1.00 57.69 405 GLN A C 1
ATOM 3277 O O . GLN A 1 405 ? 8.174 -12.739 -0.658 1.00 57.69 405 GLN A O 1
ATOM 3282 N N . MET A 1 406 ? 7.188 -13.119 1.313 1.00 58.25 406 MET A N 1
ATOM 3283 C CA . MET A 1 406 ? 8.449 -13.375 2.021 1.00 58.25 406 MET A CA 1
ATOM 3284 C C . MET A 1 406 ? 9.143 -14.641 1.515 1.00 58.25 406 MET A C 1
ATOM 3286 O O . MET A 1 406 ? 10.355 -14.648 1.340 1.00 58.25 406 MET A O 1
ATOM 3290 N N . LYS A 1 407 ? 8.380 -15.695 1.226 1.00 61.00 407 LYS A N 1
ATOM 3291 C CA . LYS A 1 407 ? 8.859 -16.940 0.632 1.00 61.00 407 LYS A CA 1
ATOM 3292 C C . LYS A 1 407 ? 9.359 -16.693 -0.782 1.00 61.00 407 LYS A C 1
ATOM 3294 O O . LYS A 1 407 ? 10.445 -17.146 -1.100 1.00 61.00 407 LYS A O 1
ATOM 3299 N N . ALA A 1 408 ? 8.636 -15.930 -1.598 1.00 59.72 408 ALA A N 1
ATOM 3300 C CA . ALA A 1 408 ? 9.093 -15.547 -2.926 1.00 59.72 408 ALA A CA 1
ATOM 3301 C C . ALA A 1 408 ? 10.389 -14.730 -2.853 1.00 59.72 408 ALA A C 1
ATOM 3303 O O . ALA A 1 408 ? 11.327 -15.050 -3.563 1.00 59.72 408 ALA A O 1
ATOM 3304 N N . VAL A 1 409 ? 10.500 -13.762 -1.938 1.00 59.69 409 VAL A N 1
ATOM 3305 C CA . VAL A 1 409 ? 11.730 -12.987 -1.696 1.00 59.69 409 VAL A CA 1
ATOM 3306 C C . VAL A 1 409 ? 12.877 -13.871 -1.177 1.00 59.69 409 VAL A C 1
ATOM 3308 O O . VAL A 1 409 ? 14.021 -13.664 -1.576 1.00 59.69 409 VAL A O 1
ATOM 3311 N N . LEU A 1 410 ? 12.604 -14.875 -0.339 1.00 60.34 410 LEU A N 1
ATOM 3312 C CA . LEU A 1 410 ? 13.593 -15.875 0.087 1.00 60.34 410 LEU A CA 1
ATOM 3313 C C . LEU A 1 410 ? 14.017 -16.793 -1.072 1.00 60.34 410 LEU A C 1
ATOM 3315 O O . LEU A 1 410 ? 15.188 -17.130 -1.168 1.00 60.34 410 LEU A O 1
ATOM 3319 N N . MET A 1 411 ? 13.110 -17.125 -1.997 1.00 58.28 411 MET A N 1
ATOM 3320 C CA . MET A 1 411 ? 13.418 -17.862 -3.235 1.00 58.28 411 MET A CA 1
ATOM 3321 C C . MET A 1 411 ? 14.253 -17.039 -4.233 1.00 58.28 411 MET A C 1
ATOM 3323 O O . MET A 1 411 ? 14.778 -17.598 -5.189 1.00 58.28 411 MET A O 1
ATOM 3327 N N . LEU A 1 412 ? 14.387 -15.720 -4.031 1.00 57.16 412 LEU A N 1
ATOM 3328 C CA . LEU A 1 412 ? 15.306 -14.858 -4.787 1.00 57.16 412 LEU A CA 1
ATOM 3329 C C . LEU A 1 412 ? 16.746 -14.880 -4.233 1.00 57.16 412 LEU A C 1
ATOM 3331 O O . LEU A 1 412 ? 17.589 -14.113 -4.707 1.00 57.16 412 LEU A O 1
ATOM 3335 N N . GLN A 1 413 ? 17.024 -15.686 -3.204 1.00 56.69 413 GLN A N 1
ATOM 3336 C CA . GLN A 1 413 ? 18.375 -15.930 -2.701 1.00 56.69 413 GLN A CA 1
ATOM 3337 C C . GLN A 1 413 ? 19.015 -17.056 -3.522 1.00 56.69 413 GLN A C 1
ATOM 3339 O O . GLN A 1 413 ? 18.411 -18.111 -3.700 1.00 56.69 413 GLN A O 1
ATOM 3344 N N . ASP A 1 414 ? 20.222 -16.825 -4.045 1.00 53.03 414 ASP A N 1
ATOM 3345 C CA . ASP A 1 414 ? 20.956 -17.851 -4.788 1.00 53.03 414 ASP A CA 1
ATOM 3346 C C . ASP A 1 414 ? 21.289 -19.025 -3.857 1.00 53.03 414 ASP A C 1
ATOM 3348 O O . ASP A 1 414 ? 22.020 -18.871 -2.880 1.00 53.03 414 ASP A O 1
ATOM 3352 N N . ASN A 1 415 ? 20.784 -20.217 -4.181 1.00 49.12 415 ASN A N 1
ATOM 3353 C CA . ASN A 1 415 ? 21.066 -21.452 -3.437 1.00 49.12 415 ASN A CA 1
ATOM 3354 C C . ASN A 1 415 ? 22.474 -22.026 -3.715 1.00 49.12 415 ASN A C 1
ATOM 3356 O O . ASN A 1 415 ? 22.793 -23.106 -3.226 1.00 49.12 415 ASN A O 1
ATOM 3360 N N . ASN A 1 416 ? 23.307 -21.335 -4.504 1.00 48.91 416 ASN A N 1
ATOM 3361 C CA . ASN A 1 416 ? 24.588 -21.839 -5.017 1.00 48.91 416 ASN A CA 1
ATOM 3362 C C . ASN A 1 416 ? 25.827 -21.097 -4.485 1.00 48.91 416 ASN A C 1
ATOM 3364 O O . ASN A 1 416 ? 26.884 -21.141 -5.115 1.00 48.91 416 ASN A O 1
ATOM 3368 N N . THR A 1 417 ? 25.747 -20.452 -3.323 1.00 40.69 417 THR A N 1
ATOM 3369 C CA . THR A 1 417 ? 26.926 -19.843 -2.691 1.00 40.69 417 THR A CA 1
ATOM 3370 C C . THR A 1 417 ? 27.047 -20.270 -1.238 1.00 40.69 417 THR A C 1
ATOM 3372 O O . THR A 1 417 ? 26.057 -20.287 -0.508 1.00 40.69 417 THR A O 1
ATOM 3375 N N . ASP A 1 418 ? 28.275 -20.619 -0.838 1.00 40.53 418 ASP A N 1
ATOM 3376 C CA . ASP A 1 418 ? 28.661 -20.949 0.533 1.00 40.53 418 ASP A CA 1
ATOM 3377 C C . ASP A 1 418 ? 27.978 -20.022 1.561 1.00 40.53 418 ASP A C 1
ATOM 3379 O O . ASP A 1 418 ? 27.857 -18.814 1.321 1.00 40.53 418 ASP A O 1
ATOM 3383 N N . PRO A 1 419 ? 27.564 -20.546 2.731 1.00 39.75 419 PRO A N 1
ATOM 3384 C CA . PRO A 1 419 ? 26.753 -19.822 3.717 1.00 39.75 419 PRO A CA 1
ATOM 3385 C C . PRO A 1 419 ? 27.407 -18.542 4.270 1.00 39.75 419 PRO A C 1
ATOM 3387 O O . PRO A 1 419 ? 26.725 -17.725 4.887 1.00 39.75 419 PRO A O 1
ATOM 3390 N N . GLU A 1 420 ? 28.700 -18.327 4.019 1.00 37.00 420 GLU A N 1
ATOM 3391 C CA . GLU A 1 420 ? 29.433 -17.110 4.386 1.00 37.00 420 GLU A CA 1
ATOM 3392 C C . GLU A 1 420 ? 29.312 -15.957 3.373 1.00 37.00 420 GLU A C 1
ATOM 3394 O O . GLU A 1 420 ? 29.719 -14.839 3.681 1.00 37.00 420 GLU A O 1
ATOM 3399 N N . ASN A 1 421 ? 28.724 -16.171 2.189 1.00 39.41 421 ASN A N 1
ATOM 3400 C CA . ASN A 1 421 ? 28.642 -15.144 1.144 1.00 39.41 421 ASN A CA 1
ATOM 3401 C C . ASN A 1 421 ? 27.309 -15.191 0.375 1.00 39.41 421 ASN A C 1
ATOM 3403 O O . ASN A 1 421 ? 27.272 -15.222 -0.857 1.00 39.41 421 ASN A O 1
ATOM 3407 N N . SER A 1 422 ? 26.185 -15.169 1.103 1.00 40.88 422 SER A N 1
ATOM 3408 C CA . SER A 1 422 ? 24.860 -14.971 0.499 1.00 40.88 422 SER A CA 1
ATOM 3409 C C . SER A 1 422 ? 24.743 -13.545 -0.057 1.00 40.88 422 SER A C 1
ATOM 3411 O O . SER A 1 422 ? 24.219 -12.619 0.568 1.00 40.88 422 SER A O 1
ATOM 3413 N N . ILE A 1 423 ? 25.263 -13.333 -1.266 1.00 48.50 423 ILE A N 1
ATOM 3414 C CA . ILE A 1 423 ? 25.037 -12.109 -2.031 1.00 48.50 423 ILE A CA 1
ATOM 3415 C C . ILE A 1 423 ? 23.575 -12.146 -2.476 1.00 48.50 423 ILE A C 1
ATOM 3417 O O . ILE A 1 423 ? 23.240 -12.546 -3.585 1.00 48.50 423 ILE A O 1
ATOM 3421 N N . VAL A 1 424 ? 22.673 -11.751 -1.577 1.00 56.00 424 VAL A N 1
ATOM 3422 C CA . VAL A 1 424 ? 21.269 -11.509 -1.902 1.00 56.00 424 VAL A CA 1
ATOM 3423 C C . VAL A 1 424 ? 21.249 -10.559 -3.101 1.00 56.00 424 VAL A C 1
ATOM 3425 O O . VAL A 1 424 ? 21.805 -9.460 -3.016 1.00 56.00 424 VAL A O 1
ATOM 3428 N N . SER A 1 425 ? 20.639 -10.978 -4.217 1.00 65.50 425 SER A N 1
ATOM 3429 C CA . SER A 1 425 ? 20.527 -10.154 -5.426 1.00 65.50 425 SER A CA 1
ATOM 3430 C C . SER A 1 425 ? 20.049 -8.741 -5.069 1.00 65.50 425 SER A C 1
ATOM 3432 O O . SER A 1 425 ? 19.195 -8.568 -4.194 1.00 65.50 425 SER A O 1
ATOM 3434 N N . ARG A 1 426 ? 20.566 -7.703 -5.744 1.00 66.81 426 ARG A N 1
ATOM 3435 C CA . ARG A 1 426 ? 20.171 -6.295 -5.502 1.00 66.81 426 ARG A CA 1
ATOM 3436 C C . ARG A 1 426 ? 18.650 -6.108 -5.512 1.00 66.81 426 ARG A C 1
ATOM 3438 O O . ARG A 1 426 ? 18.124 -5.284 -4.767 1.00 66.81 426 ARG A O 1
ATOM 3445 N N . MET A 1 427 ? 17.950 -6.895 -6.327 1.00 67.19 427 MET A N 1
ATOM 3446 C CA . MET A 1 427 ? 16.493 -6.960 -6.368 1.00 67.19 427 MET A CA 1
ATOM 3447 C C . MET A 1 427 ? 15.902 -7.492 -5.057 1.00 67.19 427 MET A C 1
ATOM 3449 O O . MET A 1 427 ? 15.075 -6.824 -4.443 1.00 67.19 427 MET A O 1
ATOM 3453 N N . ALA A 1 428 ? 16.363 -8.652 -4.591 1.00 67.06 428 ALA A N 1
ATOM 3454 C CA . ALA A 1 428 ? 15.923 -9.251 -3.337 1.00 67.06 428 ALA A CA 1
ATOM 3455 C C . ALA A 1 428 ? 16.229 -8.345 -2.128 1.00 67.06 428 ALA A C 1
ATOM 3457 O O . ALA A 1 428 ? 15.387 -8.191 -1.246 1.00 67.06 428 ALA A O 1
ATOM 3458 N N . GLN A 1 429 ? 17.370 -7.644 -2.120 1.00 72.06 429 GLN A N 1
ATOM 3459 C CA . GLN A 1 429 ? 17.684 -6.636 -1.097 1.00 72.06 429 GLN A CA 1
ATOM 3460 C C . GLN A 1 429 ? 16.692 -5.463 -1.111 1.00 72.06 429 GLN A C 1
ATOM 3462 O O . GLN A 1 429 ? 16.233 -5.031 -0.049 1.00 72.06 429 GLN A O 1
ATOM 3467 N N . LYS A 1 430 ? 16.340 -4.947 -2.299 1.00 73.06 430 LYS A N 1
ATOM 3468 C CA . LYS A 1 430 ? 15.338 -3.878 -2.449 1.00 73.06 430 LYS A CA 1
ATOM 3469 C C . LYS A 1 430 ? 13.955 -4.331 -1.971 1.00 73.06 430 LYS A C 1
ATOM 3471 O O . LYS A 1 430 ? 13.328 -3.602 -1.201 1.00 73.06 430 LYS A O 1
ATOM 3476 N N . LEU A 1 431 ? 13.520 -5.535 -2.349 1.00 72.56 431 LEU A N 1
ATOM 3477 C CA . LEU A 1 431 ? 12.238 -6.110 -1.923 1.00 72.56 431 LEU A CA 1
ATOM 3478 C C . LEU A 1 431 ? 12.184 -6.317 -0.405 1.00 72.56 431 LEU A C 1
ATOM 3480 O O . LEU A 1 431 ? 11.252 -5.843 0.244 1.00 72.56 431 LEU A O 1
ATOM 3484 N N . LEU A 1 432 ? 13.230 -6.906 0.188 1.00 74.50 432 LEU A N 1
ATOM 3485 C CA . LEU A 1 432 ? 13.350 -7.056 1.644 1.00 74.50 432 LEU A CA 1
ATOM 3486 C C . LEU A 1 432 ? 13.259 -5.708 2.360 1.00 74.50 432 LEU A C 1
ATOM 3488 O O . LEU A 1 432 ? 12.557 -5.580 3.363 1.00 74.50 432 LEU A O 1
ATOM 3492 N N . ARG A 1 433 ? 13.953 -4.682 1.855 1.00 77.62 433 ARG A N 1
ATOM 3493 C CA . ARG A 1 433 ? 13.914 -3.340 2.445 1.00 77.62 433 ARG A CA 1
ATOM 3494 C C . ARG A 1 433 ? 12.513 -2.730 2.359 1.00 77.62 433 ARG A C 1
ATOM 3496 O O . ARG A 1 433 ? 12.058 -2.152 3.346 1.00 77.62 433 ARG A O 1
ATOM 3503 N N . ARG A 1 434 ? 11.821 -2.878 1.223 1.00 75.00 434 ARG A N 1
ATOM 3504 C CA . ARG A 1 434 ? 10.434 -2.412 1.038 1.00 75.00 434 ARG A CA 1
ATOM 3505 C C . ARG A 1 434 ? 9.482 -3.129 1.998 1.00 75.00 434 ARG A C 1
ATOM 3507 O O . ARG A 1 434 ? 8.705 -2.465 2.679 1.00 75.00 434 ARG A O 1
ATOM 3514 N N . GLN A 1 435 ? 9.591 -4.450 2.121 1.00 75.94 435 GLN A N 1
ATOM 3515 C CA . GLN A 1 435 ? 8.756 -5.252 3.018 1.00 75.94 435 GLN A CA 1
ATOM 3516 C C . GLN A 1 435 ? 8.979 -4.893 4.492 1.00 75.94 435 GLN A C 1
ATOM 3518 O O . GLN A 1 435 ? 8.009 -4.631 5.204 1.00 75.94 435 GLN A O 1
ATOM 3523 N N . ARG A 1 436 ? 10.238 -4.781 4.938 1.00 78.44 436 ARG A N 1
ATOM 3524 C CA . ARG A 1 436 ? 10.559 -4.315 6.301 1.00 78.44 436 ARG A CA 1
ATOM 3525 C C . ARG A 1 436 ? 9.982 -2.930 6.569 1.00 78.44 436 ARG A C 1
ATOM 3527 O O . ARG A 1 436 ? 9.472 -2.685 7.655 1.00 78.44 436 ARG A O 1
ATOM 3534 N N . ARG A 1 437 ? 10.028 -2.030 5.578 1.00 80.31 437 ARG A N 1
ATOM 3535 C CA . ARG A 1 437 ? 9.442 -0.689 5.691 1.00 80.31 437 ARG A CA 1
ATOM 3536 C C . ARG A 1 437 ? 7.925 -0.747 5.859 1.00 80.31 437 ARG A C 1
ATOM 3538 O O . ARG A 1 437 ? 7.408 -0.057 6.729 1.00 80.31 437 ARG A O 1
ATOM 3545 N N . LYS A 1 438 ? 7.223 -1.578 5.079 1.00 77.19 438 LYS A N 1
ATOM 3546 C CA . LYS A 1 438 ? 5.771 -1.785 5.222 1.00 77.19 438 LYS A CA 1
ATOM 3547 C C . LYS A 1 438 ? 5.409 -2.343 6.598 1.00 77.19 438 LYS A C 1
ATOM 3549 O O . LYS A 1 438 ? 4.535 -1.793 7.255 1.00 77.19 438 LYS A O 1
ATOM 3554 N N . GLN A 1 439 ? 6.101 -3.392 7.045 1.00 78.00 439 GLN A N 1
ATOM 3555 C CA . GLN A 1 439 ? 5.867 -4.007 8.356 1.00 78.00 439 GLN A CA 1
ATOM 3556 C C . GLN A 1 439 ? 6.114 -3.014 9.495 1.00 78.00 439 GLN A C 1
ATOM 3558 O O . GLN A 1 439 ? 5.247 -2.854 10.347 1.00 78.00 439 GLN A O 1
ATOM 3563 N N . ALA A 1 440 ? 7.241 -2.294 9.459 1.00 82.19 440 ALA A N 1
ATOM 3564 C CA . ALA A 1 440 ? 7.555 -1.256 10.438 1.00 82.19 440 ALA A CA 1
ATOM 3565 C C . ALA A 1 440 ? 6.531 -0.110 10.421 1.00 82.19 440 ALA A C 1
ATOM 3567 O O . ALA A 1 440 ? 6.197 0.433 11.468 1.00 82.19 440 ALA A O 1
ATOM 3568 N N . SER A 1 441 ? 6.025 0.264 9.240 1.00 83.06 441 SER A N 1
ATOM 3569 C CA . SER A 1 441 ? 4.968 1.272 9.106 1.00 83.06 441 SER A CA 1
ATOM 3570 C C . SER A 1 441 ? 3.668 0.797 9.746 1.00 83.06 441 SER A C 1
ATOM 3572 O O . SER A 1 441 ? 3.072 1.541 10.513 1.00 83.06 441 SER A O 1
ATOM 3574 N N . ALA A 1 442 ? 3.242 -0.435 9.469 1.00 79.19 442 ALA A N 1
ATOM 3575 C CA . ALA A 1 442 ? 2.018 -0.997 10.031 1.00 79.19 442 ALA A CA 1
ATOM 3576 C C . ALA A 1 442 ? 2.100 -1.135 11.559 1.00 79.19 442 ALA A C 1
ATOM 3578 O O . ALA A 1 442 ? 1.171 -0.735 12.257 1.00 79.19 442 ALA A O 1
ATOM 3579 N N . SER A 1 443 ? 3.223 -1.639 12.086 1.00 82.00 443 SER A N 1
ATOM 3580 C CA . SER A 1 443 ? 3.425 -1.760 13.534 1.00 82.00 443 SER A CA 1
ATOM 3581 C C . SER A 1 443 ? 3.452 -0.399 14.226 1.00 82.00 443 SER A C 1
ATOM 3583 O O . SER A 1 443 ? 2.856 -0.239 15.284 1.00 82.00 443 SER A O 1
ATOM 3585 N N . PHE A 1 444 ? 4.097 0.597 13.615 1.00 86.00 444 PHE A N 1
ATOM 3586 C CA . PHE A 1 444 ? 4.150 1.947 14.166 1.00 86.00 444 PHE A CA 1
ATOM 3587 C C . PHE A 1 444 ? 2.778 2.637 14.148 1.00 86.00 444 PHE A C 1
ATOM 3589 O O . PHE A 1 444 ? 2.406 3.284 15.118 1.00 86.00 444 PHE A O 1
ATOM 3596 N N . LEU A 1 445 ? 1.987 2.477 13.082 1.00 85.50 445 LEU A N 1
ATOM 3597 C CA . LEU A 1 445 ? 0.622 3.020 13.027 1.00 85.50 445 LEU A CA 1
ATOM 3598 C C . LEU A 1 445 ? -0.300 2.382 14.078 1.00 85.50 445 LEU A C 1
ATOM 3600 O O . LEU A 1 445 ? -1.151 3.072 14.635 1.00 85.50 445 LEU A O 1
ATOM 3604 N N . GLU A 1 446 ? -0.124 1.091 14.369 1.00 82.88 446 GLU A N 1
ATOM 3605 C CA . GLU A 1 446 ? -0.806 0.412 15.479 1.00 82.88 446 GLU A CA 1
ATOM 3606 C C . GLU A 1 446 ? -0.424 1.030 16.828 1.00 82.88 446 GLU A C 1
ATOM 3608 O O . GLU A 1 446 ? -1.311 1.391 17.599 1.00 82.88 446 GLU A O 1
ATOM 3613 N N . GLU A 1 447 ? 0.873 1.212 17.084 1.00 86.81 447 GLU A N 1
ATOM 3614 C CA . GLU A 1 447 ? 1.388 1.843 18.305 1.00 86.81 447 GLU A CA 1
ATOM 3615 C C . GLU A 1 447 ? 0.823 3.258 18.489 1.00 86.81 447 GLU A C 1
ATOM 3617 O O . GLU A 1 447 ? 0.263 3.566 19.542 1.00 86.81 447 GLU A O 1
ATOM 3622 N N . LEU A 1 448 ? 0.863 4.083 17.433 1.00 87.38 448 LEU A N 1
ATOM 3623 C CA . LEU A 1 448 ? 0.256 5.416 17.433 1.00 87.38 448 LEU A CA 1
ATOM 3624 C C . LEU A 1 448 ? -1.224 5.353 17.805 1.00 87.38 448 LEU A C 1
ATOM 3626 O O . LEU A 1 448 ? -1.695 6.154 18.614 1.00 87.38 448 LEU A O 1
ATOM 3630 N N . ARG A 1 449 ? -1.970 4.411 17.219 1.00 87.19 449 ARG A N 1
ATOM 3631 C CA . ARG A 1 449 ? -3.401 4.272 17.490 1.00 87.19 449 ARG A CA 1
ATOM 3632 C C . ARG A 1 449 ? -3.653 3.979 18.956 1.00 87.19 449 ARG A C 1
ATOM 3634 O O . ARG A 1 449 ? -4.523 4.625 19.534 1.00 87.19 449 ARG A O 1
ATOM 3641 N N . GLN A 1 450 ? -2.931 3.020 19.532 1.00 85.31 450 GLN A N 1
ATOM 3642 C CA . GLN A 1 450 ? -3.098 2.622 20.930 1.00 85.31 450 GLN A CA 1
ATOM 3643 C C . GLN A 1 450 ? -2.763 3.778 21.871 1.00 85.31 450 GLN A C 1
ATOM 3645 O O . GLN A 1 450 ? -3.565 4.109 22.745 1.00 85.31 450 GLN A O 1
ATOM 3650 N N . GLU A 1 451 ? -1.636 4.446 21.636 1.00 88.25 451 GLU A N 1
ATOM 3651 C CA . GLU A 1 451 ? -1.184 5.558 22.464 1.00 88.25 451 GLU A CA 1
ATOM 3652 C C . GLU A 1 451 ? -2.181 6.724 22.418 1.00 88.25 451 GLU A C 1
ATOM 3654 O O . GLU A 1 451 ? -2.678 7.140 23.462 1.00 88.25 451 GLU A O 1
ATOM 3659 N N . PHE A 1 452 ? -2.577 7.203 21.233 1.00 87.62 452 PHE A N 1
ATOM 3660 C CA . PHE A 1 452 ? -3.575 8.277 21.127 1.00 87.62 452 PHE A CA 1
ATOM 3661 C C . PHE A 1 452 ? -4.918 7.899 21.753 1.00 87.62 452 PHE A C 1
ATOM 3663 O O . PHE A 1 452 ? -5.535 8.713 22.439 1.00 87.62 452 PHE A O 1
ATOM 3670 N N . SER A 1 453 ? -5.358 6.661 21.533 1.00 85.62 453 SER A N 1
ATOM 3671 C CA . SER A 1 453 ? -6.617 6.151 22.077 1.00 85.62 453 SER A CA 1
ATOM 3672 C C . SER A 1 453 ? -6.620 6.105 23.606 1.00 85.62 453 SER A C 1
ATOM 3674 O O . SER A 1 453 ? -7.681 6.250 24.209 1.00 85.62 453 SER A O 1
ATOM 3676 N N . SER A 1 454 ? -5.457 5.910 24.237 1.00 86.12 454 SER A N 1
ATOM 3677 C CA . SER A 1 454 ? -5.333 5.805 25.696 1.00 86.12 454 SER A CA 1
ATOM 3678 C C . SER A 1 454 ? -5.577 7.128 26.435 1.00 86.12 454 SER A C 1
ATOM 3680 O O . SER A 1 454 ? -5.985 7.112 27.594 1.00 86.12 454 SER A O 1
ATOM 3682 N N . HIS A 1 455 ? -5.395 8.266 25.754 1.00 86.75 455 HIS A N 1
ATOM 3683 C CA . HIS A 1 455 ? -5.536 9.612 26.333 1.00 86.75 455 HIS A CA 1
ATOM 3684 C C . HIS A 1 455 ? -6.910 10.245 26.093 1.00 86.75 455 HIS A C 1
ATOM 3686 O O . HIS A 1 455 ? -7.137 11.409 26.434 1.00 86.75 455 HIS A O 1
ATOM 3692 N N . PHE A 1 456 ? -7.839 9.516 25.478 1.00 84.19 456 PHE A N 1
ATOM 3693 C CA . PHE A 1 456 ? -9.203 9.992 25.283 1.00 84.19 456 PHE A CA 1
ATOM 3694 C C . PHE A 1 456 ? -10.058 9.713 26.513 1.00 84.19 456 PHE A C 1
ATOM 3696 O O . PHE A 1 456 ? -9.984 8.645 27.114 1.00 84.19 456 PHE A O 1
ATOM 3703 N N . ASN A 1 457 ? -10.878 10.698 26.884 1.00 73.12 457 ASN A N 1
ATOM 3704 C CA . ASN A 1 457 ? -11.728 10.634 28.063 1.00 73.12 457 ASN A CA 1
ATOM 3705 C C . ASN A 1 457 ? -13.209 10.468 27.657 1.00 73.12 457 ASN A C 1
ATOM 3707 O O . ASN A 1 457 ? -13.915 11.464 27.481 1.00 73.12 457 ASN A O 1
ATOM 3711 N N . PRO A 1 458 ? -13.709 9.229 27.509 1.00 68.69 458 PRO A N 1
ATOM 3712 C CA . PRO A 1 458 ? -15.018 8.935 26.923 1.00 68.69 458 PRO A CA 1
ATOM 3713 C C . PRO A 1 458 ? -16.221 9.358 27.784 1.00 68.69 458 PRO A C 1
ATOM 3715 O O . PRO A 1 458 ? -17.356 9.042 27.440 1.00 68.69 458 PRO A O 1
ATOM 3718 N N . HIS A 1 459 ? -16.025 10.064 28.898 1.00 64.25 459 HIS A N 1
ATOM 3719 C CA . HIS A 1 459 ? -17.127 10.540 29.743 1.00 64.25 459 HIS A CA 1
ATOM 3720 C C . HIS A 1 459 ? -17.862 11.747 29.149 1.00 64.25 459 HIS A C 1
ATOM 3722 O O . HIS A 1 459 ? -18.970 12.064 29.573 1.00 64.25 459 HIS A O 1
ATOM 3728 N N . GLN A 1 460 ? -17.277 12.412 28.150 1.00 69.94 460 GLN A N 1
ATOM 3729 C CA . GLN A 1 460 ? -17.945 13.485 27.426 1.00 69.94 460 GLN A CA 1
ATOM 3730 C C . GLN A 1 460 ? -18.652 12.942 26.184 1.00 69.94 460 GLN A C 1
ATOM 3732 O O . GLN A 1 460 ? -18.020 12.287 25.355 1.00 69.94 460 GLN A O 1
ATOM 3737 N N . ARG A 1 461 ? -19.947 13.249 26.031 1.00 72.38 461 ARG A N 1
ATOM 3738 C CA . ARG A 1 461 ? -20.733 12.890 24.846 1.00 72.38 461 ARG A CA 1
ATOM 3739 C C . ARG A 1 461 ? -20.440 13.815 23.664 1.00 72.38 461 ARG A C 1
ATOM 3741 O O . ARG A 1 461 ? -20.403 15.040 23.804 1.00 72.38 461 ARG A O 1
ATOM 3748 N N . PHE A 1 462 ? -20.319 13.218 22.486 1.00 78.19 462 PHE A N 1
ATOM 3749 C CA . PHE A 1 462 ? -20.174 13.899 21.209 1.00 78.19 462 PHE A CA 1
ATOM 3750 C C . PHE A 1 462 ? -21.148 13.319 20.183 1.00 78.19 462 PHE A C 1
ATOM 3752 O O . PHE A 1 462 ? -21.470 12.132 20.212 1.00 78.19 462 PHE A O 1
ATOM 3759 N N . ASP A 1 463 ? -21.657 14.179 19.301 1.00 75.94 463 ASP A N 1
ATOM 3760 C CA . ASP A 1 463 ? -22.561 13.783 18.220 1.00 75.94 463 ASP A CA 1
ATOM 3761 C C . ASP A 1 463 ? -21.837 12.813 17.262 1.00 75.94 463 ASP A C 1
ATOM 3763 O O . ASP A 1 463 ? -20.773 13.177 16.762 1.00 75.94 463 ASP A O 1
ATOM 3767 N N . PRO A 1 464 ? -22.389 11.615 16.975 1.00 75.50 464 PRO A N 1
ATOM 3768 C CA . PRO A 1 464 ? -21.778 10.616 16.092 1.00 75.50 464 PRO A CA 1
ATOM 3769 C C . PRO A 1 464 ? -21.411 11.104 14.686 1.00 75.50 464 PRO A C 1
ATOM 3771 O O . PRO A 1 464 ? -20.595 10.472 14.021 1.00 75.50 464 PRO A O 1
ATOM 3774 N N . SER A 1 465 ? -22.033 12.186 14.211 1.00 80.56 465 SER A N 1
ATOM 3775 C CA . SER A 1 465 ? -21.756 12.799 12.907 1.00 80.56 465 SER A CA 1
ATOM 3776 C C . SER A 1 465 ? -20.521 13.708 12.902 1.00 80.56 465 SER A C 1
ATOM 3778 O O . SER A 1 465 ? -20.157 14.248 11.853 1.00 80.56 465 SER A O 1
ATOM 3780 N N . LEU A 1 466 ? -19.887 13.923 14.059 1.00 84.81 466 LEU A N 1
ATOM 3781 C CA . LEU A 1 466 ? -18.671 14.718 14.152 1.00 84.81 466 LEU A CA 1
ATOM 3782 C C . LEU A 1 466 ? -17.484 13.960 13.563 1.00 84.81 466 LEU A C 1
ATOM 3784 O O . LEU A 1 466 ? -17.284 12.774 13.795 1.00 84.81 466 LEU A O 1
ATOM 3788 N N . GLU A 1 467 ? -16.653 14.699 12.843 1.00 87.88 467 GLU A N 1
ATOM 3789 C CA . GLU A 1 467 ? -15.397 14.212 12.299 1.00 87.88 467 GLU A CA 1
ATOM 3790 C C . GLU A 1 467 ? -14.345 15.305 12.468 1.00 87.88 467 GLU A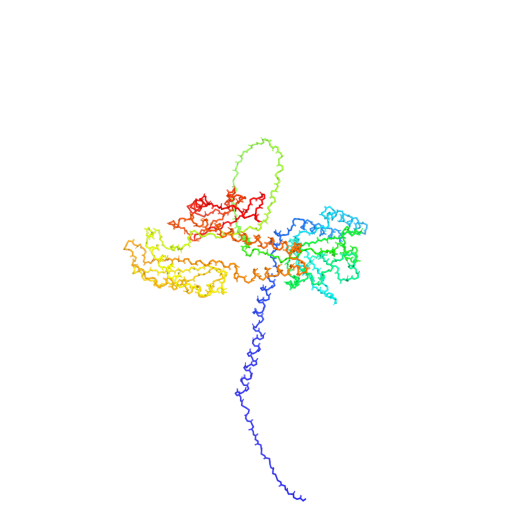 C 1
ATOM 3792 O O . GLU A 1 467 ? -14.639 16.497 12.326 1.00 87.88 467 GLU A O 1
ATOM 3797 N N . LEU A 1 468 ? -13.127 14.898 12.809 1.00 87.44 468 LEU A N 1
ATOM 3798 C CA . LEU A 1 468 ? -11.974 15.774 12.933 1.00 87.44 468 LEU A CA 1
ATOM 3799 C C . LEU A 1 468 ? -10.807 15.161 12.167 1.00 87.44 468 LEU A C 1
ATOM 3801 O O . LEU A 1 468 ? -10.425 14.025 12.436 1.00 87.44 468 LEU A O 1
ATOM 3805 N N . GLN A 1 469 ? -10.215 15.918 11.247 1.00 89.50 469 GLN A N 1
ATOM 3806 C CA . GLN A 1 469 ? -9.030 15.471 10.517 1.00 89.50 469 GLN A CA 1
ATOM 3807 C C . GLN A 1 469 ? -7.819 16.322 10.895 1.00 89.50 469 GLN A C 1
ATOM 3809 O O . GLN A 1 469 ? -7.868 17.558 10.865 1.00 89.50 469 GLN A O 1
ATOM 3814 N N . ILE A 1 470 ? -6.738 15.648 11.283 1.00 87.50 470 ILE A N 1
ATOM 3815 C CA . ILE A 1 470 ? -5.500 16.266 11.759 1.00 87.50 470 ILE A CA 1
ATOM 3816 C C . ILE A 1 470 ? -4.325 15.624 11.036 1.00 87.50 470 ILE A C 1
ATOM 3818 O O . ILE A 1 470 ? -4.155 14.413 11.058 1.00 87.50 470 ILE A O 1
ATOM 3822 N N . GLU A 1 471 ? -3.464 16.431 10.442 1.00 88.44 471 GLU A N 1
ATOM 3823 C CA . GLU A 1 471 ? -2.183 15.978 9.921 1.00 88.44 471 GLU A CA 1
ATOM 3824 C C . GLU A 1 471 ? -1.095 16.173 10.978 1.00 88.44 471 GLU A C 1
ATOM 3826 O O . GLU A 1 471 ? -0.890 17.284 11.471 1.00 88.44 471 GLU A O 1
ATOM 3831 N N . LEU A 1 472 ? -0.387 15.093 11.305 1.00 87.19 472 LEU A N 1
ATOM 3832 C CA . LEU A 1 472 ? 0.733 15.095 12.237 1.00 87.19 472 LEU A CA 1
ATOM 3833 C C . LEU A 1 472 ? 2.052 14.873 11.504 1.00 87.19 472 LEU A C 1
ATOM 3835 O O . LEU A 1 472 ? 2.168 13.962 10.688 1.00 87.19 472 LEU A O 1
ATOM 3839 N N . GLY A 1 473 ? 3.063 15.672 11.837 1.00 85.88 473 GLY A N 1
ATOM 3840 C CA . GLY A 1 473 ? 4.456 15.438 11.472 1.00 85.88 473 GLY A CA 1
ATOM 3841 C C . GLY A 1 473 ? 5.235 14.926 12.676 1.00 85.88 473 GLY A C 1
ATOM 3842 O O . GLY A 1 473 ? 5.376 15.640 13.667 1.00 85.88 473 GLY A O 1
ATOM 3843 N N . ILE A 1 474 ? 5.763 13.708 12.584 1.00 84.81 474 ILE A N 1
ATOM 3844 C CA . ILE A 1 474 ? 6.509 13.031 13.647 1.00 84.81 474 ILE A CA 1
ATOM 3845 C C . ILE A 1 474 ? 8.001 13.055 13.307 1.00 84.81 474 ILE A C 1
ATOM 3847 O O . ILE A 1 474 ? 8.420 12.688 12.208 1.00 84.81 474 ILE A O 1
ATOM 3851 N N . SER A 1 475 ? 8.825 13.519 14.241 1.00 84.00 475 SER A N 1
ATOM 3852 C CA . SER A 1 475 ? 10.276 13.581 14.070 1.00 84.00 475 SER A CA 1
ATOM 3853 C C . SER A 1 475 ? 10.940 12.210 14.247 1.00 84.00 475 SER A C 1
ATOM 3855 O O . SER A 1 475 ? 10.338 11.253 14.730 1.00 84.00 475 SER A O 1
ATOM 3857 N N . ARG A 1 476 ? 12.238 12.117 13.927 1.00 83.38 476 ARG A N 1
ATOM 3858 C CA . ARG A 1 476 ? 13.037 10.893 14.144 1.00 83.38 476 ARG A CA 1
ATOM 3859 C C . ARG A 1 476 ? 13.037 10.416 15.602 1.00 83.38 476 ARG A C 1
ATOM 3861 O O . ARG A 1 476 ? 13.211 9.228 15.842 1.00 83.38 476 ARG A O 1
ATOM 3868 N N . SER A 1 477 ? 12.864 11.331 16.557 1.00 80.44 477 SER A N 1
ATOM 3869 C CA . SER A 1 477 ? 12.808 11.021 17.989 1.00 80.44 477 SER A CA 1
ATOM 3870 C C . SER A 1 477 ? 11.400 10.691 18.489 1.00 80.44 477 SER A C 1
ATOM 3872 O O . SER A 1 477 ? 11.220 10.590 19.694 1.00 80.44 477 SER A O 1
ATOM 3874 N N . GLY A 1 478 ? 10.412 10.555 17.596 1.00 76.19 478 GLY A N 1
ATOM 3875 C CA . GLY A 1 478 ? 9.027 10.249 17.971 1.00 76.19 478 GLY A CA 1
ATOM 3876 C C . GLY A 1 478 ? 8.224 11.468 18.433 1.00 76.19 478 GLY A C 1
ATOM 3877 O O . GLY A 1 478 ? 7.063 11.342 18.790 1.00 76.19 478 GLY A O 1
ATOM 3878 N N . LYS A 1 479 ? 8.795 12.681 18.409 1.00 81.50 479 LYS A N 1
ATOM 3879 C CA . LYS A 1 479 ? 8.072 13.895 18.830 1.00 81.50 479 LYS A CA 1
ATOM 3880 C C . LYS A 1 479 ? 7.196 14.442 17.709 1.00 81.50 479 LYS A C 1
ATOM 3882 O O . LYS A 1 479 ? 7.686 14.611 16.591 1.00 81.50 479 LYS A O 1
ATOM 3887 N N . VAL A 1 480 ? 5.958 14.812 18.031 1.00 82.88 480 VAL A N 1
ATOM 3888 C CA . VAL A 1 480 ? 5.096 15.596 17.137 1.00 82.88 480 VAL A CA 1
ATOM 3889 C C . VAL A 1 480 ? 5.703 16.993 16.986 1.00 82.88 480 VAL A C 1
ATOM 3891 O O . VAL A 1 480 ? 5.843 17.731 17.958 1.00 82.88 480 VAL A O 1
ATOM 3894 N N . VAL A 1 481 ? 6.130 17.326 15.771 1.00 80.62 481 VAL A N 1
ATOM 3895 C CA . VAL A 1 481 ? 6.753 18.613 15.415 1.00 80.62 481 VAL A CA 1
ATOM 3896 C C . VAL A 1 481 ? 5.843 19.490 14.564 1.00 80.62 481 VAL A C 1
ATOM 3898 O O . VAL A 1 481 ? 6.021 20.703 14.534 1.00 80.62 481 VAL A O 1
ATOM 3901 N N . GLU A 1 482 ? 4.862 18.892 13.889 1.00 79.50 482 GLU A N 1
ATOM 3902 C CA . GLU A 1 482 ? 3.858 19.603 13.100 1.00 79.50 482 GLU A CA 1
ATOM 3903 C C . GLU A 1 482 ? 2.474 19.036 13.415 1.00 79.50 482 GLU A C 1
ATOM 3905 O O . GLU A 1 482 ? 2.305 17.820 13.482 1.00 79.50 482 GLU A O 1
ATOM 3910 N N . GLN A 1 483 ? 1.490 19.915 13.583 1.00 84.00 483 GLN A N 1
ATOM 3911 C CA . GLN A 1 483 ? 0.088 19.551 13.745 1.00 84.00 483 GLN A CA 1
ATOM 3912 C C . GLN A 1 483 ? -0.760 20.539 12.947 1.00 84.00 483 GLN A C 1
ATOM 3914 O O . GLN A 1 483 ? -0.772 21.735 13.240 1.00 84.00 483 GLN A O 1
ATOM 3919 N N . ILE A 1 484 ? -1.442 20.047 11.916 1.00 83.38 484 ILE A N 1
ATOM 3920 C CA . ILE A 1 484 ? -2.268 20.860 11.023 1.00 83.38 484 ILE A CA 1
ATOM 3921 C C . ILE A 1 484 ? -3.691 20.321 11.074 1.00 83.38 484 ILE A C 1
ATOM 3923 O O . ILE A 1 484 ? -3.943 19.166 10.748 1.00 83.38 484 ILE A O 1
ATOM 3927 N N . LEU A 1 485 ? -4.632 21.166 11.477 1.00 80.88 485 LEU A N 1
ATOM 3928 C CA . LEU A 1 485 ? -6.056 20.854 11.443 1.00 80.88 485 LEU A CA 1
ATOM 3929 C C . LEU A 1 485 ? -6.549 20.996 9.996 1.00 80.88 485 LEU A C 1
ATOM 3931 O O . LEU A 1 485 ? -6.620 22.115 9.487 1.00 80.88 485 LEU A O 1
ATOM 3935 N N . THR A 1 486 ? -6.846 19.888 9.318 1.00 76.62 486 THR A N 1
ATOM 3936 C CA . THR A 1 486 ? -7.290 19.914 7.911 1.00 76.62 486 THR A CA 1
ATOM 3937 C C . THR A 1 486 ? -8.803 20.049 7.793 1.00 76.62 486 THR A C 1
ATOM 3939 O O . THR A 1 486 ? -9.282 20.715 6.880 1.00 76.62 486 THR A O 1
ATOM 3942 N N . LEU A 1 487 ? -9.550 19.487 8.748 1.00 75.25 487 LEU A N 1
ATOM 3943 C CA . LEU A 1 487 ? -10.995 19.657 8.866 1.00 75.25 487 LEU A CA 1
ATOM 3944 C C . LEU A 1 487 ? -11.336 20.056 10.310 1.00 75.25 487 LEU A C 1
ATOM 3946 O O . LEU A 1 487 ? -11.205 19.213 11.202 1.00 75.25 487 LEU A O 1
ATOM 3950 N N . PRO A 1 488 ? -11.737 21.315 10.578 1.00 70.25 488 PRO A N 1
ATOM 3951 C CA . PRO A 1 488 ? -12.183 21.716 11.904 1.00 70.25 488 PRO A CA 1
ATOM 3952 C C . PRO A 1 488 ? -13.510 21.026 12.229 1.00 70.25 488 PRO A C 1
ATOM 3954 O O . PRO A 1 488 ? -14.488 21.155 11.494 1.00 70.25 488 PRO A O 1
ATOM 3957 N N . GLY A 1 489 ? -13.545 20.271 13.326 1.00 66.62 489 GLY A N 1
ATOM 3958 C CA . GLY A 1 489 ? -14.759 19.596 13.771 1.00 66.62 489 GLY A CA 1
ATOM 3959 C C . GLY A 1 489 ? -15.853 20.613 14.101 1.00 66.62 489 GLY A C 1
ATOM 3960 O O . GLY A 1 489 ? -15.576 21.685 14.635 1.00 66.62 489 GLY A O 1
ATOM 3961 N N . LYS A 1 490 ? -17.120 20.275 13.831 1.00 78.88 490 LYS A N 1
ATOM 3962 C CA . LYS A 1 490 ? -18.269 21.183 14.059 1.00 78.88 490 LYS A CA 1
ATOM 3963 C C . LYS A 1 490 ? -18.493 21.544 15.538 1.00 78.88 490 LYS A C 1
ATOM 3965 O O . LYS A 1 490 ? -19.263 22.449 15.841 1.00 78.88 490 LYS A O 1
ATOM 3970 N N . SER A 1 491 ? -17.833 20.844 16.463 1.00 83.19 491 SER A N 1
ATOM 3971 C CA . SER A 1 491 ? -17.920 21.064 17.907 1.00 83.19 491 SER A CA 1
ATOM 3972 C C . SER A 1 491 ? -16.568 21.494 18.474 1.00 83.19 491 SER A C 1
ATOM 3974 O O . SER A 1 491 ? -15.618 20.712 18.504 1.00 83.19 491 SER A O 1
ATOM 3976 N N . VAL A 1 492 ? -16.511 22.719 19.010 1.00 85.56 492 VAL A N 1
ATOM 3977 C CA . VAL A 1 492 ? -15.319 23.260 19.691 1.00 85.56 492 VAL A CA 1
ATOM 3978 C C . VAL A 1 492 ? -14.926 22.389 20.886 1.00 85.56 492 VAL A C 1
ATOM 3980 O O . VAL A 1 492 ? -13.746 22.150 21.123 1.00 85.56 492 VAL A O 1
ATOM 3983 N N . LYS A 1 493 ? -15.914 21.857 21.618 1.00 85.56 493 LYS A N 1
ATOM 3984 C CA . LYS A 1 493 ? -15.671 20.958 22.753 1.00 85.56 493 LYS A CA 1
ATOM 3985 C C . LYS A 1 493 ? -15.013 19.649 22.308 1.00 85.56 493 LYS A C 1
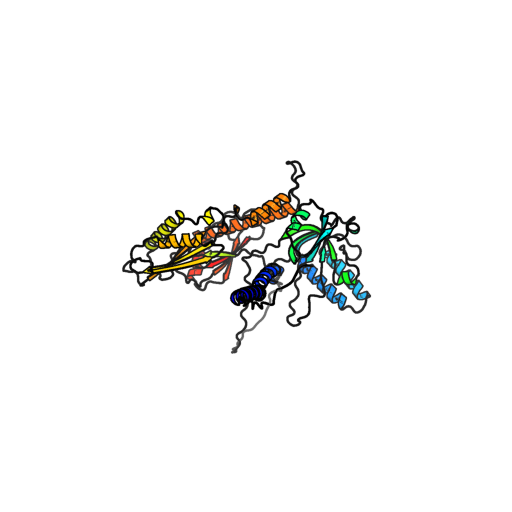ATOM 3987 O O . LYS A 1 493 ? -14.065 19.213 22.950 1.00 85.56 493 LYS A O 1
ATOM 3992 N N . PHE A 1 494 ? -15.486 19.062 21.205 1.00 85.06 494 PHE A N 1
ATOM 3993 C CA . PHE A 1 494 ? -14.909 17.838 20.640 1.00 85.06 494 PHE A CA 1
ATOM 3994 C C . PHE A 1 494 ? -13.478 18.071 20.179 1.00 85.06 494 PHE A C 1
ATOM 3996 O O . PHE A 1 494 ? -12.573 17.330 20.550 1.00 85.06 494 PHE A O 1
ATOM 4003 N N . GLN A 1 495 ? -13.259 19.164 19.448 1.00 88.19 495 GLN A N 1
ATOM 4004 C CA . GLN A 1 495 ? -11.931 19.550 18.999 1.00 88.19 495 GLN A CA 1
ATOM 4005 C C . GLN A 1 495 ? -10.966 19.723 20.180 1.00 88.19 495 GLN A C 1
ATOM 4007 O O . GLN A 1 495 ? -9.879 19.157 20.157 1.00 88.19 495 GLN A O 1
ATOM 4012 N N . LEU A 1 496 ? -11.353 20.456 21.228 1.00 87.94 496 LEU A N 1
ATOM 4013 C CA . LEU A 1 496 ? -10.506 20.648 22.409 1.00 87.94 496 LEU A CA 1
ATOM 4014 C C . LEU A 1 496 ? -10.215 19.332 23.138 1.00 87.94 496 LEU A C 1
ATOM 4016 O O . LEU A 1 496 ? -9.074 19.102 23.532 1.00 87.94 496 LEU A O 1
ATOM 4020 N N . ALA A 1 497 ? -11.213 18.459 23.292 1.00 86.00 497 ALA A N 1
ATOM 4021 C CA . ALA A 1 497 ? -11.036 17.162 23.937 1.00 86.00 497 ALA A CA 1
ATOM 4022 C C . ALA A 1 497 ? -10.041 16.275 23.173 1.00 86.00 497 ALA A C 1
ATOM 4024 O O . ALA A 1 497 ? -9.138 15.700 23.782 1.00 86.00 497 ALA A O 1
ATOM 4025 N N . VAL A 1 498 ? -10.158 16.219 21.842 1.00 88.12 498 VAL A N 1
ATOM 4026 C CA . VAL A 1 498 ? -9.224 15.472 20.992 1.00 88.12 498 VAL A CA 1
ATOM 4027 C C . VAL A 1 498 ? -7.827 16.083 21.062 1.00 88.12 498 VAL A C 1
ATOM 4029 O O . VAL A 1 498 ? -6.872 15.369 21.346 1.00 88.12 498 VAL A O 1
ATOM 4032 N N . LEU A 1 499 ? -7.687 17.400 20.876 1.00 88.06 499 LEU A N 1
ATOM 4033 C CA . LEU A 1 499 ? -6.382 18.072 20.921 1.00 88.06 499 LEU A CA 1
ATOM 4034 C C . LEU A 1 499 ? -5.677 17.888 22.273 1.00 88.06 499 LEU A C 1
ATOM 4036 O O . LEU A 1 499 ? -4.467 17.671 22.301 1.00 88.06 499 LEU A O 1
ATOM 4040 N N . ASN A 1 500 ? -6.418 17.921 23.383 1.00 88.06 500 ASN A N 1
ATOM 4041 C CA . ASN A 1 500 ? -5.864 17.669 24.712 1.00 88.06 500 ASN A CA 1
ATOM 4042 C C . ASN A 1 500 ? -5.329 16.241 24.858 1.00 88.06 500 ASN A C 1
ATOM 4044 O O . ASN A 1 500 ? -4.247 16.076 25.417 1.00 88.06 500 ASN A O 1
ATOM 4048 N N . GLY A 1 501 ? -6.045 15.235 24.345 1.00 84.88 501 GLY A N 1
ATOM 4049 C CA . GLY A 1 501 ? -5.570 13.848 24.345 1.00 84.88 501 GLY A CA 1
ATOM 4050 C C . GLY A 1 501 ? -4.335 13.662 23.459 1.00 84.88 501 GLY A C 1
ATOM 4051 O O . GLY A 1 501 ? -3.337 13.092 23.890 1.00 84.88 501 GLY A O 1
ATOM 4052 N N . LEU A 1 502 ? -4.346 14.234 22.249 1.00 85.12 502 LEU A N 1
ATOM 4053 C CA . LEU A 1 502 ? -3.204 14.163 21.328 1.00 85.12 502 LEU A CA 1
ATOM 4054 C C . LEU A 1 502 ? -1.940 14.824 21.903 1.00 85.12 502 LEU A C 1
ATOM 4056 O O . LEU A 1 502 ? -0.843 14.325 21.680 1.00 85.12 502 LEU A O 1
ATOM 4060 N N . ASN A 1 503 ? -2.082 15.917 22.659 1.00 85.12 503 ASN A N 1
ATOM 4061 C CA . ASN A 1 503 ? -0.957 16.606 23.302 1.00 85.12 503 ASN A CA 1
ATOM 4062 C C . ASN A 1 503 ? -0.341 15.824 24.476 1.00 85.12 503 ASN A C 1
ATOM 4064 O O . ASN A 1 503 ? 0.779 16.132 24.888 1.00 85.12 503 ASN A O 1
ATOM 4068 N N . GLN A 1 504 ? -1.063 14.853 25.041 1.00 83.69 504 GLN A N 1
ATOM 4069 C CA . GLN A 1 504 ? -0.569 14.000 26.128 1.00 83.69 504 GLN A CA 1
ATOM 4070 C C . GLN A 1 504 ? 0.181 12.770 25.613 1.00 83.69 504 GLN A C 1
ATOM 4072 O O . GLN A 1 504 ? 1.042 12.251 26.324 1.00 83.69 504 GLN A O 1
ATOM 4077 N N . ALA A 1 505 ? -0.105 12.359 24.376 1.00 83.19 505 ALA A N 1
ATOM 4078 C CA . ALA A 1 505 ? 0.486 11.195 23.742 1.00 83.19 505 ALA A CA 1
ATOM 4079 C C . ALA A 1 505 ? 2.010 11.310 23.609 1.00 83.19 505 ALA A C 1
ATOM 4081 O O . ALA A 1 505 ? 2.554 12.345 23.197 1.00 83.19 505 ALA A O 1
ATOM 4082 N N . ARG A 1 506 ? 2.711 10.227 23.949 1.00 81.19 506 ARG A N 1
ATOM 4083 C CA . ARG A 1 506 ? 4.166 10.113 23.815 1.00 81.19 506 ARG A CA 1
ATOM 4084 C C . ARG A 1 506 ? 4.512 8.840 23.065 1.00 81.19 506 ARG A C 1
ATOM 4086 O O . ARG A 1 506 ? 3.996 7.781 23.376 1.00 81.19 506 ARG A O 1
ATOM 4093 N N . PHE A 1 507 ? 5.433 8.952 22.117 1.00 79.12 507 PHE A N 1
ATOM 4094 C CA . PHE A 1 507 ? 5.832 7.832 21.271 1.00 79.12 507 PHE A CA 1
ATOM 4095 C C . PHE A 1 507 ? 7.299 7.514 21.464 1.00 79.12 507 PHE A C 1
ATOM 4097 O O . PHE A 1 507 ? 8.117 8.416 21.703 1.00 79.12 507 PHE A O 1
ATOM 4104 N N . ASP A 1 508 ? 7.624 6.243 21.282 1.00 77.75 508 ASP A N 1
ATOM 4105 C CA . ASP A 1 508 ? 9.002 5.827 21.138 1.00 77.75 508 ASP A CA 1
ATOM 4106 C C . ASP A 1 508 ? 9.600 6.372 19.833 1.00 77.75 508 ASP A C 1
ATOM 4108 O O . ASP A 1 508 ? 8.935 6.940 18.956 1.00 77.75 508 ASP A O 1
ATOM 4112 N N . SER A 1 509 ? 10.923 6.264 19.716 1.00 83.69 509 SER A N 1
ATOM 4113 C CA . SER A 1 509 ? 11.617 6.756 18.531 1.00 83.69 509 SER A CA 1
ATOM 4114 C C . SER A 1 509 ? 11.098 6.063 17.271 1.00 83.69 509 SER A C 1
ATOM 4116 O O . SER A 1 509 ? 10.974 4.840 17.245 1.00 83.69 509 SER A O 1
ATOM 4118 N N . LEU A 1 510 ? 10.897 6.835 16.199 1.00 84.56 510 LEU A N 1
ATOM 4119 C CA . LEU A 1 510 ? 10.447 6.305 14.914 1.00 84.56 510 LEU A CA 1
ATOM 4120 C C . LEU A 1 510 ? 11.353 5.131 14.477 1.00 84.56 510 LEU A C 1
ATOM 4122 O O . LEU A 1 510 ? 12.582 5.282 14.551 1.00 84.56 510 LEU A O 1
ATOM 4126 N N . PRO A 1 511 ? 10.803 3.996 14.001 1.00 85.62 511 PRO A N 1
ATOM 4127 C CA . PRO A 1 511 ? 11.599 2.861 13.542 1.00 85.62 511 PRO A CA 1
ATOM 4128 C C . PRO A 1 511 ? 12.670 3.279 12.534 1.00 85.62 511 PRO A C 1
ATOM 4130 O O . PRO A 1 511 ? 12.403 4.081 11.639 1.00 85.62 511 PRO A O 1
ATOM 4133 N N . GLU A 1 512 ? 13.877 2.716 12.637 1.00 84.75 512 GLU 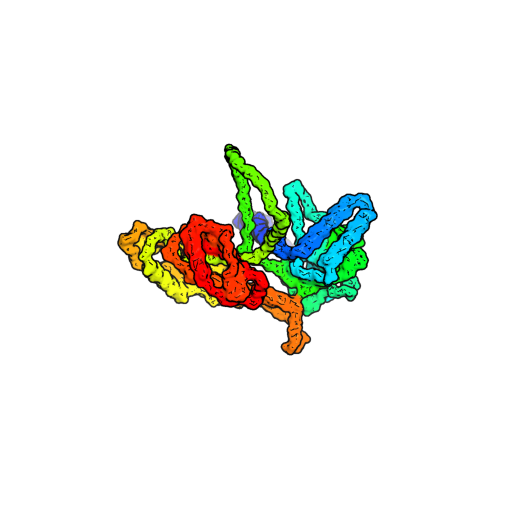A N 1
ATOM 4134 C CA . GLU A 1 512 ? 15.032 3.118 11.813 1.00 84.75 512 GLU A CA 1
ATOM 4135 C C . GLU A 1 512 ? 14.741 3.130 10.313 1.00 84.75 512 GLU A C 1
ATOM 4137 O O . GLU A 1 512 ? 15.142 4.051 9.604 1.00 84.75 512 GLU A O 1
ATOM 4142 N N . VAL A 1 513 ? 13.972 2.149 9.844 1.00 82.75 513 VAL A N 1
ATOM 4143 C CA . VAL A 1 513 ? 13.600 1.981 8.432 1.00 82.75 513 VAL A CA 1
ATOM 4144 C C . VAL A 1 513 ? 12.678 3.106 7.926 1.00 82.75 513 VAL A C 1
ATOM 4146 O O . VAL A 1 513 ? 12.590 3.335 6.718 1.00 82.75 513 VAL A O 1
ATOM 4149 N N . LEU A 1 514 ? 12.004 3.823 8.829 1.00 80.50 514 LEU A N 1
ATOM 4150 C CA . LEU A 1 514 ? 11.109 4.946 8.531 1.00 80.50 514 LEU A CA 1
ATOM 4151 C C . LEU A 1 514 ? 11.765 6.316 8.756 1.00 80.50 514 LEU A C 1
ATOM 4153 O O . LEU A 1 514 ? 11.194 7.329 8.354 1.00 80.50 514 LEU A O 1
ATOM 4157 N N . ARG A 1 515 ? 12.957 6.376 9.370 1.00 80.69 515 ARG A N 1
ATOM 4158 C CA . ARG A 1 515 ? 13.647 7.641 9.663 1.00 80.69 515 ARG A CA 1
ATOM 4159 C C . ARG A 1 515 ? 14.084 8.338 8.371 1.00 80.69 515 ARG A C 1
ATOM 4161 O O . ARG A 1 515 ? 14.886 7.817 7.602 1.00 80.69 515 ARG A O 1
ATOM 4168 N N . SER A 1 516 ? 13.610 9.567 8.180 1.00 76.56 516 SER A N 1
ATOM 4169 C CA . SER A 1 516 ? 14.024 10.480 7.105 1.00 76.56 516 SER A CA 1
ATOM 4170 C C . SER A 1 516 ? 14.424 11.848 7.657 1.00 76.56 516 SER A C 1
ATOM 4172 O O . SER A 1 516 ? 14.199 12.141 8.827 1.00 76.56 516 SER A O 1
ATOM 4174 N N . GLU A 1 517 ? 15.089 12.688 6.855 1.00 71.81 517 GLU A N 1
ATOM 4175 C CA . GLU A 1 517 ? 15.353 14.098 7.223 1.00 71.81 517 GLU A CA 1
ATOM 4176 C C . GLU A 1 517 ? 14.061 14.898 7.398 1.00 71.81 517 GLU A C 1
ATOM 4178 O O . GLU A 1 517 ? 13.955 15.705 8.317 1.00 71.81 517 GLU A O 1
ATOM 4183 N N . SER A 1 518 ? 13.058 14.622 6.566 1.00 77.00 518 SER A N 1
ATOM 4184 C CA . SER A 1 518 ? 11.708 15.150 6.729 1.00 77.00 518 SER A CA 1
ATOM 4185 C C . SER A 1 518 ? 10.948 14.431 7.852 1.00 77.00 518 SER A C 1
ATOM 4187 O O . SER A 1 518 ? 11.156 13.226 8.035 1.00 77.00 518 SER A O 1
ATOM 4189 N N . PRO A 1 519 ? 10.023 15.117 8.552 1.00 80.50 519 PRO A N 1
ATOM 4190 C CA . PRO A 1 519 ? 9.085 14.472 9.468 1.00 80.50 519 PRO A CA 1
ATOM 4191 C C . PRO A 1 519 ? 8.246 13.402 8.760 1.00 80.50 519 PRO A C 1
ATOM 4193 O O . PRO A 1 519 ? 7.834 13.589 7.611 1.00 80.50 519 PRO A O 1
ATOM 4196 N N . TYR A 1 520 ? 7.970 12.301 9.454 1.00 82.88 520 TYR A N 1
ATOM 4197 C CA . TYR A 1 520 ? 7.033 11.274 9.010 1.00 82.88 520 TYR A CA 1
ATOM 4198 C C . TYR A 1 520 ? 5.604 11.794 9.187 1.00 82.88 520 TYR A C 1
ATOM 4200 O O . TYR A 1 520 ? 5.223 12.175 10.293 1.00 82.88 520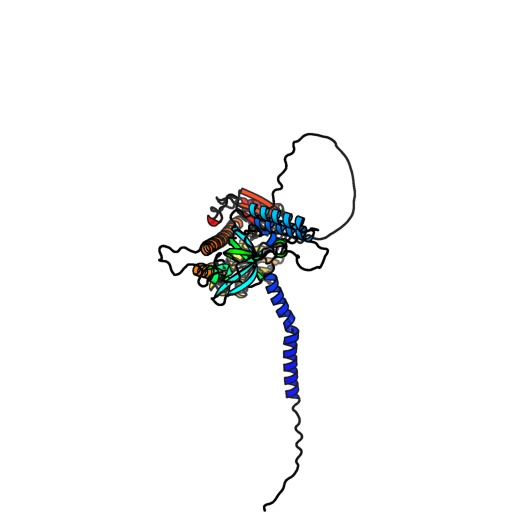 TYR A O 1
ATOM 4208 N N . ARG A 1 521 ? 4.836 11.876 8.095 1.00 84.62 521 ARG A N 1
ATOM 4209 C CA . ARG A 1 521 ? 3.493 12.471 8.094 1.00 84.62 521 ARG A CA 1
ATOM 4210 C C . ARG A 1 521 ? 2.419 11.395 8.198 1.00 84.62 521 ARG A C 1
ATOM 4212 O O . ARG A 1 521 ? 2.429 10.464 7.399 1.00 84.62 521 ARG A O 1
ATOM 4219 N N . VAL A 1 522 ? 1.482 11.571 9.123 1.00 85.88 522 VAL A N 1
ATOM 4220 C CA . VAL A 1 522 ? 0.312 10.701 9.317 1.00 85.88 522 VAL A CA 1
ATOM 4221 C C . VAL A 1 522 ? -0.937 11.571 9.329 1.00 85.88 522 VAL A C 1
ATOM 4223 O O . VAL A 1 522 ? -0.939 12.635 9.955 1.00 85.88 522 VAL A O 1
ATOM 4226 N N . ARG A 1 523 ? -1.998 11.142 8.644 1.00 88.44 523 ARG A N 1
ATOM 4227 C CA . ARG A 1 523 ? -3.313 11.777 8.761 1.00 88.44 523 ARG A CA 1
ATOM 4228 C C . ARG A 1 523 ? -4.112 11.026 9.813 1.00 88.44 523 ARG A C 1
ATOM 4230 O O . ARG A 1 523 ? -4.290 9.825 9.709 1.00 88.44 523 ARG A O 1
ATOM 4237 N N . LEU A 1 524 ? -4.596 11.728 10.821 1.00 88.12 524 LEU A N 1
ATOM 4238 C CA . LEU A 1 524 ? -5.512 11.197 11.812 1.00 88.12 524 LEU A CA 1
ATOM 4239 C C . LEU A 1 524 ? -6.932 11.597 11.446 1.00 88.12 524 LEU A C 1
ATOM 4241 O O . LEU A 1 524 ? -7.217 12.786 11.292 1.00 88.12 524 LEU A O 1
ATOM 4245 N N . ARG A 1 525 ? -7.819 10.612 11.369 1.00 90.38 525 ARG A N 1
ATOM 4246 C CA . ARG A 1 525 ? -9.262 10.806 11.263 1.00 90.38 525 ARG A CA 1
ATOM 4247 C C . ARG A 1 525 ? -9.893 10.421 12.593 1.00 90.38 525 ARG A C 1
ATOM 4249 O O . ARG A 1 525 ? -9.977 9.242 12.920 1.00 90.38 525 ARG A O 1
ATOM 4256 N N . VAL A 1 526 ? -10.297 11.409 13.383 1.00 87.50 526 VAL A N 1
ATOM 4257 C CA . VAL A 1 526 ? -10.886 11.190 14.706 1.00 87.50 526 VAL A CA 1
ATOM 4258 C C . VAL A 1 526 ? -12.400 11.320 14.625 1.00 87.50 526 VAL A C 1
ATOM 4260 O O . VAL A 1 526 ? -12.921 12.367 14.237 1.00 87.50 526 VAL A O 1
ATOM 4263 N N . ILE A 1 527 ? -13.094 10.252 15.003 1.00 87.56 527 ILE A N 1
ATOM 4264 C CA . ILE A 1 527 ? -14.559 10.168 15.046 1.00 87.56 527 ILE A CA 1
ATOM 4265 C C . ILE A 1 527 ? -15.008 9.762 16.455 1.00 87.56 527 ILE A C 1
ATOM 4267 O O . ILE A 1 527 ? -14.256 9.048 17.119 1.00 87.56 527 ILE A O 1
ATOM 4271 N N . PRO A 1 528 ? -16.183 10.200 16.932 1.00 82.88 528 PRO A N 1
ATOM 4272 C CA . PRO A 1 528 ? -16.730 9.787 18.219 1.00 82.88 528 PRO A CA 1
ATOM 4273 C C . PRO A 1 528 ? -16.868 8.271 18.361 1.00 82.88 528 PRO A C 1
ATOM 4275 O O . PRO A 1 528 ? -17.606 7.641 17.567 1.00 82.88 528 PRO A O 1
#

pLDDT: mean 73.6, std 21.41, range [21.05, 96.19]

Foldseek 3Di:
DDDDDDDDDDDDDDPDVVVVVVVVVVVVVVVCCVVPVVVVVVVVVVVVVCVLDDDLVLLVLQADPLNAVLQVVLLVLLVCLVVDPDDVSNLVSLVVQLVVCCVSCVVQKDFFFKWFWADWDADPQGFIKTKTWTDYDDPDPPPDPDDDDLATEIEIADPDPVVCPVPVQTHDPPALVSLVCVVDDGSFMKTWMWGFDQDPRRRTDFPQPDSSCCSRPTHGHTRTQAIGHDDDPPPQDDPPPDDDDDDDDDDDDDDDDDDDDDDDDDPPDPPPPSPDPFAEAEAELDDFKAWPDDLDPPPVQVVVLSVQLVVQLVVQPQPCCVVLVQQAWWKKKWKFKAFQQQATPDIDIDIDDRDDPSRRVSSNCSNHVDGHHGDPPPDDDRIIIMIGMDTDHHDVVSDVVLVVLVVSLVSNFDPPDDPVDRPRRPHSVVSVLVSVLVVLVVVQSVVVNVQLNVLRDNSDDDDQPWKWKWKFFAAQQRDTPDIDGPDDTPDPVVVVRSVRSVVVGGDGGRPPSQHDPGTRIHMYIYGD

Sequence (528 aa):
MIIPAEDKKKKTEIMDTTSLKKIFLTTLLLLCCFVFSPAAWSQQLEKSVRKTNYAPEILRAMITEKQQIIMNTLAEFAAQYKASPNSVKKYFLRQKRQKFLAEQLKDFVVSEWIGRIQTLHTTENGKAYLVIEPAMLTPENPEQNLPVPEFSVTMGTWNNAYTDLDYNTLILPETPLHTWLANFNEGEWLTFSGKSFAGNEDYLKEASPSEADAMLSPQFILKFEFLDKLDIPEEDLQIAESPATSETVVTKETTNSQQLAAAKNKRTKSKKSSVFLRPELTIRYYQQYRLSNYDWDYQKYIERWHQLVRYHWGNHPATDYLNGSNPEGGEIFVLATVGRDGLVSNFQVSSLGEVSDKMREAALEATRLVALPPLPEQFPDDVLKVEFRFAHSRIPYLIKTGVDQMKAVLMLQDNNTDPENSIVSRMAQKLLRRQRRKQASASFLEELRQEFSSHFNPHQRFDPSLELQIELGISRSGKVVEQILTLPGKSVKFQLAVLNGLNQARFDSLPEVLRSESPYRVRLRVIP